Protein AF-A0A7Y2X9P9-F1 (afdb_monomer)

Radius of gyration: 22.02 Å; Cα contacts (8 Å, |Δi|>4): 684; chains: 1; bounding box: 54×80×60 Å

Sequence (401 aa):
MKLFKQSFVSVVLLFFLSIKAYGWIYPEHRDITLLAIQNLSPEYRSVLDELWAKARTGYEERLTTAVIDATQSVNPTQLDYASWPAISGDHSCSPENMLYNVLQTDWILQVANIAAQLKIDLYESKNRYEHINAIRDSDIKFQRVDPEYATRAGSNNVHFLLARPNADTNVREYLTACLSEGAELNSLGAYTWFHVSALLKASKFFNENLSDEERSALILSALADEAFALHFLQDSFAAGHTAGTWGDASQRKGTHDYYNEKGLEISTWDGRRMILTGDAFMRVNDAELAAIPIRTSIEQFLDAASGKFAFDYQYNNEILKASPDSFSVCANSFMLPREIDPELIDPIAKILVTTPVPGLATGLGELPRFRTELGLFIGAVSSVRGNTVSGGFGTNQSKPG

Solvent-accessible surface area (backbone atoms only — not comparable to full-atom values): 21556 Å² total; per-residue (Å²): 135,80,89,80,88,83,85,85,78,86,77,86,75,88,77,91,78,58,50,49,61,73,51,47,40,44,53,54,37,20,49,22,43,44,51,15,60,70,69,45,53,73,70,58,42,53,52,51,47,52,51,44,59,43,35,37,65,94,38,64,78,36,35,44,90,47,56,62,64,98,71,63,58,66,74,42,74,48,45,31,59,28,49,42,22,32,32,23,62,47,71,18,43,23,23,38,51,29,48,47,38,64,70,73,42,73,52,54,38,52,49,53,20,48,32,34,47,41,54,51,42,49,70,70,36,87,46,72,66,50,34,52,47,36,53,53,53,41,53,57,51,44,44,70,65,35,79,53,35,71,55,39,39,9,49,50,48,39,54,17,28,62,50,32,94,55,94,81,67,46,66,63,61,48,51,52,51,39,46,31,64,70,26,61,28,14,6,64,25,50,16,49,55,26,36,50,54,12,32,30,39,21,18,44,62,50,74,49,96,63,55,72,67,55,46,21,40,25,45,37,18,19,52,30,15,34,27,36,8,47,27,23,56,50,15,37,49,18,18,23,21,25,50,30,76,55,78,54,47,40,33,34,30,20,30,22,54,46,19,11,71,73,42,33,80,44,38,23,67,76,65,52,73,48,68,22,26,11,58,85,45,62,45,74,69,44,38,59,58,49,14,51,40,50,29,49,51,51,51,54,37,50,30,12,42,69,56,78,39,80,58,77,49,55,57,94,71,49,84,79,65,63,53,34,51,71,70,44,60,53,83,39,58,44,30,64,82,69,92,70,66,72,80,52,52,61,67,50,42,64,36,53,31,71,36,63,53,47,30,40,70,66,66,94,78,41,70,91,79,33,71,39,92,82,75,78,83,86,82,90,60,101,68,91,75,89,77,89,84,87,79,74,86,65,98,81,76,86,80,91,132

Foldseek 3Di:
DDDDDDDDDDDPDDDPWFDAFDFFAQVLQLLLLQVLLVPDDPVLVVLQLVLVCLQCVVQPQAAPNHQDDPQLAAQDRYDHLSNQLNCAQQVAFFLQRSLCCSRPPPLVSVLSNLSNVLVVQLVPDPDPVSNVVSLVVSVVSCCVSRVCRRLSRGLALQLAQAADADPPQALLNSLCLQQDFFRFRYLSNLLLVLLLLLLLLLLCLQPDPDDSVLNNLSSNQSSSSNSNSLNSLSSLQAQLRLQGDDDGSQFSHFSNQCCQQVWDWFAFSLGDIDTGHGRSSGDPVSSVLSSVLSSLSSVSSSCSNNVVDRDPSCVVPDDRDSHHDPDGNSVDGTNHDDDDDPVVSVSSSVSRSSGTHGAHHDDPRRDDIGGDDDDDDDDDDPDDDDDDDDDDDDPPDDDDD

Structure (mmCIF, N/CA/C/O backbone):
data_AF-A0A7Y2X9P9-F1
#
_entry.id   AF-A0A7Y2X9P9-F1
#
loop_
_atom_site.group_PDB
_atom_site.id
_atom_site.type_symbol
_atom_site.label_atom_id
_atom_site.label_alt_id
_atom_site.label_comp_id
_atom_site.label_asym_id
_atom_site.label_entity_id
_atom_site.label_seq_id
_atom_site.pdbx_PDB_ins_code
_atom_site.Cartn_x
_atom_site.Cartn_y
_atom_site.Cartn_z
_atom_site.occupancy
_atom_site.B_iso_or_equiv
_atom_site.auth_seq_id
_atom_site.auth_comp_id
_atom_site.auth_asym_id
_atom_site.auth_atom_id
_atom_site.pdbx_PDB_model_num
ATOM 1 N N . MET A 1 1 ? -4.129 62.043 -29.181 1.00 35.94 1 MET A N 1
ATOM 2 C CA . MET A 1 1 ? -4.353 60.652 -29.643 1.00 35.94 1 MET A CA 1
ATOM 3 C C . MET A 1 1 ? -3.771 59.726 -28.584 1.00 35.94 1 MET A C 1
ATOM 5 O O . MET A 1 1 ? -2.570 59.748 -28.398 1.00 35.94 1 MET A O 1
ATOM 9 N N . LYS A 1 2 ? -4.609 59.285 -27.634 1.00 33.50 2 LYS A N 1
ATOM 10 C CA . LYS A 1 2 ? -5.120 57.899 -27.495 1.00 33.50 2 LYS A CA 1
ATOM 11 C C . LYS A 1 2 ? -4.008 56.892 -27.132 1.00 33.50 2 LYS A C 1
ATOM 13 O O . LYS A 1 2 ? -3.195 56.590 -27.986 1.00 33.50 2 LYS A O 1
ATOM 18 N N . LEU A 1 3 ? -3.960 56.482 -25.850 1.00 33.44 3 LEU A N 1
ATOM 19 C CA . LEU A 1 3 ? -4.286 55.116 -25.350 1.00 33.44 3 LEU A CA 1
ATOM 20 C C . LEU A 1 3 ? -3.043 54.191 -25.444 1.00 33.44 3 LEU A C 1
ATOM 22 O O . LEU A 1 3 ? -2.464 54.104 -26.508 1.00 33.44 3 LEU A O 1
ATOM 26 N N . PHE A 1 4 ? -2.503 53.528 -24.415 1.00 31.97 4 PHE A N 1
ATOM 27 C CA . PHE A 1 4 ? -3.111 52.704 -23.367 1.00 31.97 4 PHE A CA 1
ATOM 28 C C . PHE A 1 4 ? -2.161 52.584 -22.151 1.00 31.97 4 PHE A C 1
ATOM 30 O O . PHE A 1 4 ? -0.950 52.452 -22.304 1.00 31.97 4 PHE A O 1
ATOM 37 N N . LYS A 1 5 ? -2.744 52.580 -20.946 1.00 39.66 5 LYS A N 1
ATOM 38 C CA . LYS A 1 5 ? -2.177 51.997 -19.717 1.00 39.66 5 LYS A CA 1
ATOM 39 C C . LYS A 1 5 ? -2.021 50.482 -19.908 1.00 39.66 5 LYS A C 1
ATOM 41 O O . LYS A 1 5 ? -2.913 49.906 -20.519 1.00 39.66 5 LYS A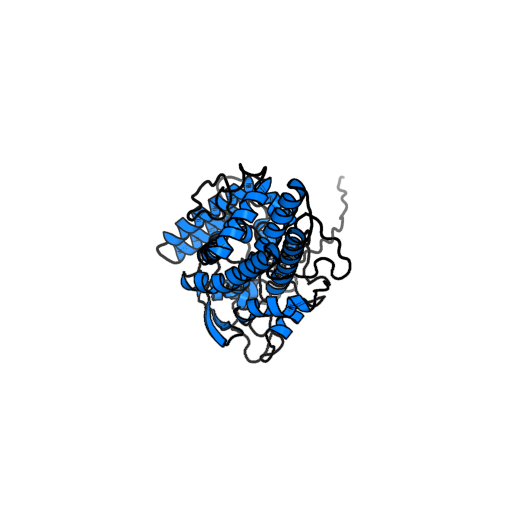 O 1
ATOM 46 N N . GLN A 1 6 ? -1.049 49.840 -19.257 1.00 34.25 6 GLN A N 1
ATOM 47 C CA . GLN A 1 6 ? -1.339 48.838 -18.216 1.00 34.25 6 GLN A CA 1
ATOM 48 C C . GLN A 1 6 ? -0.077 48.221 -17.602 1.00 34.25 6 GLN A C 1
ATOM 50 O O . GLN A 1 6 ? 0.919 47.948 -18.260 1.00 34.25 6 GLN A O 1
ATOM 55 N N . SER A 1 7 ? -0.192 48.059 -16.290 1.00 38.59 7 SER A N 1
ATOM 56 C CA . SER A 1 7 ? 0.715 47.484 -15.313 1.00 38.59 7 SER A CA 1
ATOM 57 C C . SER A 1 7 ? 1.240 46.104 -15.708 1.00 38.59 7 SER A C 1
ATOM 59 O O . SER A 1 7 ? 0.452 45.205 -15.987 1.00 38.59 7 SER A O 1
ATOM 61 N N . PHE A 1 8 ? 2.556 45.907 -15.632 1.00 32.28 8 PHE A N 1
ATOM 62 C CA . PHE A 1 8 ? 3.142 44.570 -15.583 1.00 32.28 8 PHE A CA 1
ATOM 63 C C . PHE A 1 8 ? 3.263 44.174 -14.108 1.00 32.28 8 PHE A C 1
ATOM 65 O O . PHE A 1 8 ? 4.140 44.648 -13.389 1.00 32.28 8 PHE A O 1
ATOM 72 N N . VAL A 1 9 ? 2.306 43.377 -13.637 1.00 33.94 9 VAL A N 1
ATOM 73 C CA . VAL A 1 9 ? 2.406 42.676 -12.357 1.00 33.94 9 VAL A CA 1
ATOM 74 C C . VAL A 1 9 ? 3.366 41.511 -12.577 1.00 33.94 9 VAL A C 1
ATOM 76 O O . VAL A 1 9 ? 3.054 40.580 -13.315 1.00 33.94 9 VAL A O 1
ATOM 79 N N . SER A 1 10 ? 4.542 41.574 -11.961 1.00 34.50 10 SER A N 1
ATOM 80 C CA . SER A 1 10 ? 5.446 40.432 -11.859 1.00 34.50 10 SER A CA 1
ATOM 81 C C . SER A 1 10 ? 4.830 39.400 -10.917 1.00 34.50 10 SER A C 1
ATOM 83 O O . SER A 1 10 ? 4.886 39.562 -9.701 1.00 34.50 10 SER A O 1
ATOM 85 N N . VAL A 1 11 ? 4.241 38.339 -11.468 1.00 33.28 11 VAL A N 1
ATOM 86 C CA . VAL A 1 11 ? 3.966 37.112 -10.714 1.00 33.28 11 VAL A CA 1
ATOM 87 C C . VAL A 1 11 ? 5.120 36.157 -10.985 1.00 33.28 11 VAL A C 1
ATOM 89 O O . VAL A 1 11 ? 5.186 35.509 -12.026 1.00 33.28 11 VAL A O 1
ATOM 92 N N . VAL A 1 12 ? 6.064 36.113 -10.049 1.00 34.69 12 VAL A N 1
ATOM 93 C CA . VAL A 1 12 ? 7.032 35.021 -9.941 1.00 34.69 12 VAL A CA 1
ATOM 94 C C . VAL A 1 12 ? 6.268 33.838 -9.357 1.00 34.69 12 VAL A C 1
ATOM 96 O O . VAL A 1 12 ? 5.954 33.833 -8.171 1.00 34.69 12 VAL A O 1
ATOM 99 N N . LEU A 1 13 ? 5.925 32.863 -10.195 1.00 32.09 13 LEU A N 1
ATOM 100 C CA . LEU A 1 13 ? 5.400 31.577 -9.749 1.00 32.09 13 LEU A CA 1
ATOM 101 C C . LEU A 1 13 ? 6.508 30.535 -9.904 1.00 32.09 13 LEU A C 1
ATOM 103 O O . LEU A 1 13 ? 6.828 30.087 -11.004 1.00 32.09 13 LEU A O 1
ATOM 107 N N . LEU A 1 14 ? 7.122 30.212 -8.766 1.00 35.12 14 LEU A N 1
ATOM 108 C CA . LEU A 1 14 ? 7.927 29.015 -8.563 1.00 35.12 14 LEU A CA 1
ATOM 109 C C . LEU A 1 14 ? 7.047 27.792 -8.846 1.00 35.12 14 LEU A C 1
ATOM 111 O O . LEU A 1 14 ? 6.140 27.503 -8.072 1.00 35.12 14 LEU A O 1
ATOM 115 N N . PHE A 1 15 ? 7.323 27.070 -9.929 1.00 33.91 15 PHE A N 1
ATOM 116 C CA . PHE A 1 15 ? 6.751 25.747 -10.163 1.00 33.91 15 PHE A CA 1
ATOM 117 C C . PHE A 1 15 ? 7.877 24.721 -10.220 1.00 33.91 15 PHE A C 1
ATOM 119 O O . PHE A 1 15 ? 8.476 24.470 -11.264 1.00 33.91 15 PHE A O 1
ATOM 126 N N . PHE A 1 16 ? 8.158 24.136 -9.060 1.00 28.88 16 PHE A N 1
ATOM 127 C CA . PHE A 1 16 ? 8.722 22.799 -8.979 1.00 28.88 16 PHE A CA 1
ATOM 128 C C . PHE A 1 16 ? 7.584 21.827 -9.304 1.00 28.88 16 PHE A C 1
ATOM 130 O O . PHE A 1 16 ? 6.646 21.706 -8.523 1.00 28.88 16 PHE A O 1
ATOM 137 N N . LEU A 1 17 ? 7.622 21.182 -10.470 1.00 33.28 17 LEU A N 1
ATOM 138 C CA . LEU A 1 17 ? 6.683 20.113 -10.810 1.00 33.28 17 LEU A CA 1
ATOM 139 C C . LEU A 1 17 ? 7.475 18.853 -11.155 1.00 33.28 17 LEU A C 1
ATOM 141 O O . LEU A 1 17 ? 8.151 18.779 -12.181 1.00 33.28 17 LEU A O 1
ATOM 145 N N . SER A 1 18 ? 7.400 17.885 -10.246 1.00 30.80 18 SER A N 1
ATOM 146 C CA . SER A 1 18 ? 7.795 16.496 -10.453 1.00 30.80 18 SER A CA 1
ATOM 147 C C . SER A 1 18 ? 6.715 15.776 -11.284 1.00 30.80 18 SER A C 1
ATOM 149 O O . SER A 1 18 ? 5.527 16.068 -11.169 1.00 30.80 18 SER A O 1
ATOM 151 N N . ILE A 1 19 ? 7.133 14.886 -12.188 1.00 45.94 19 ILE A N 1
ATOM 152 C CA . ILE A 1 19 ? 6.300 14.042 -13.068 1.00 45.94 19 ILE A CA 1
ATOM 153 C C . ILE A 1 19 ? 7.081 12.729 -13.244 1.00 45.94 19 ILE A C 1
ATOM 155 O O . ILE A 1 19 ? 8.305 12.786 -13.340 1.00 45.94 19 ILE A O 1
ATOM 159 N N . LYS A 1 20 ? 6.537 11.521 -13.382 1.00 45.75 20 LYS A N 1
ATOM 160 C CA . LYS A 1 20 ? 5.332 10.820 -12.907 1.00 45.75 20 LYS A CA 1
ATOM 161 C C . LYS A 1 20 ? 5.787 9.357 -12.901 1.00 45.75 20 LYS A C 1
ATOM 163 O O . LYS A 1 20 ? 6.431 8.936 -13.860 1.00 45.75 20 LYS A O 1
ATOM 168 N N . ALA A 1 21 ? 5.448 8.591 -11.890 1.00 34.41 21 ALA A N 1
ATOM 169 C CA . ALA A 1 21 ? 5.516 7.139 -11.927 1.00 34.41 21 ALA A CA 1
ATOM 170 C C . ALA A 1 21 ? 4.291 6.656 -11.183 1.00 34.41 21 ALA A C 1
ATOM 172 O O . ALA A 1 21 ? 3.960 7.211 -10.142 1.00 34.41 21 ALA A O 1
ATOM 173 N N . TYR A 1 22 ? 3.573 5.736 -11.801 1.00 41.59 22 TYR A N 1
ATOM 174 C CA . TYR A 1 22 ? 2.332 5.227 -11.248 1.00 41.59 22 TYR A CA 1
ATOM 175 C C . TYR A 1 22 ? 2.657 3.941 -10.519 1.00 41.59 22 TYR A C 1
ATOM 177 O O . TYR A 1 22 ? 3.392 3.130 -11.073 1.00 41.59 22 TYR A O 1
ATOM 185 N N . GLY A 1 23 ? 2.153 3.802 -9.293 1.00 49.22 23 GLY A N 1
ATOM 186 C CA . GLY A 1 23 ? 2.084 2.542 -8.555 1.00 49.22 23 GLY A CA 1
ATOM 187 C C . GLY A 1 23 ? 1.545 1.391 -9.373 1.00 49.22 23 GLY A C 1
ATOM 188 O O . GLY A 1 23 ? 1.219 1.509 -10.556 1.00 49.22 23 GLY A O 1
ATOM 189 N N . TRP A 1 24 ? 1.407 0.255 -8.711 1.00 68.50 24 TRP A N 1
ATOM 190 C CA . TRP A 1 24 ? 0.479 -0.749 -9.211 1.00 68.50 24 TRP A CA 1
ATOM 191 C C . TRP A 1 24 ? -0.847 -0.052 -9.533 1.00 68.50 24 TRP A C 1
ATOM 193 O O . TRP A 1 24 ? -1.285 0.848 -8.825 1.00 68.50 24 TRP A O 1
ATOM 203 N N . ILE A 1 25 ? -1.499 -0.395 -10.637 1.00 90.12 25 ILE A N 1
ATOM 204 C CA . ILE A 1 25 ? -2.794 0.243 -10.903 1.00 90.12 25 ILE A CA 1
ATOM 205 C C . ILE A 1 25 ? -3.804 -0.283 -9.878 1.00 90.12 25 ILE A C 1
ATOM 207 O O . ILE A 1 25 ? -3.682 -1.413 -9.402 1.00 90.12 25 ILE A O 1
ATOM 211 N N . TYR A 1 26 ? -4.847 0.498 -9.580 1.00 94.56 26 TYR A N 1
ATOM 212 C CA . TYR A 1 26 ? -5.910 0.131 -8.633 1.00 94.56 26 TYR A CA 1
ATOM 213 C C . TYR A 1 26 ? -6.271 -1.374 -8.606 1.00 94.56 26 TYR A C 1
ATOM 215 O O . TYR A 1 26 ? -6.277 -1.960 -7.519 1.00 94.56 26 TYR A O 1
ATOM 223 N N . PRO A 1 27 ? -6.596 -2.046 -9.740 1.00 94.94 27 PRO A N 1
ATOM 224 C CA . PRO A 1 27 ? -6.983 -3.456 -9.687 1.00 94.94 27 PRO A CA 1
ATOM 225 C C . PRO A 1 27 ? -5.861 -4.374 -9.182 1.00 94.94 27 PRO A C 1
ATOM 227 O O . PRO A 1 27 ? -6.160 -5.363 -8.521 1.00 94.94 27 PRO A O 1
ATOM 230 N N . GLU A 1 28 ? -4.595 -4.050 -9.437 1.00 96.12 28 GLU A N 1
ATOM 231 C CA . GLU A 1 28 ? -3.459 -4.849 -8.981 1.00 96.12 28 GLU A CA 1
ATOM 232 C C . GLU A 1 28 ? -3.232 -4.677 -7.461 1.00 96.12 28 GLU A C 1
ATOM 234 O O . GLU A 1 28 ? -3.112 -5.678 -6.754 1.00 96.12 28 GLU A O 1
ATOM 239 N N . HIS A 1 29 ? -3.286 -3.447 -6.921 1.00 97.69 29 HIS A N 1
ATOM 240 C CA . HIS A 1 29 ? -3.249 -3.197 -5.463 1.00 97.69 29 HIS A CA 1
ATOM 241 C C . HIS A 1 29 ? -4.352 -3.961 -4.718 1.00 97.69 29 HIS A C 1
ATOM 243 O O . HIS A 1 29 ? -4.131 -4.610 -3.683 1.00 97.69 29 HIS A O 1
ATOM 249 N N . ARG A 1 30 ? -5.569 -3.907 -5.271 1.00 97.00 30 ARG A N 1
ATOM 250 C CA . ARG A 1 30 ? -6.719 -4.613 -4.714 1.00 97.00 30 ARG A CA 1
ATOM 251 C C . ARG A 1 30 ? -6.517 -6.124 -4.756 1.00 97.00 30 ARG A C 1
ATOM 253 O O . ARG A 1 30 ? -6.776 -6.788 -3.755 1.00 97.00 30 ARG A O 1
ATOM 260 N N . ASP A 1 31 ? -6.040 -6.665 -5.875 1.00 96.88 31 ASP A N 1
ATOM 261 C CA . ASP A 1 31 ? -5.813 -8.102 -6.042 1.00 96.88 31 ASP A CA 1
ATOM 262 C C . ASP A 1 31 ? -4.732 -8.636 -5.088 1.00 96.88 31 ASP A C 1
ATOM 264 O O . ASP A 1 31 ? -4.932 -9.699 -4.498 1.00 96.88 31 ASP A O 1
ATOM 268 N N . ILE A 1 32 ? -3.638 -7.893 -4.854 1.00 98.19 32 ILE A N 1
ATOM 269 C CA . ILE A 1 32 ? -2.635 -8.274 -3.842 1.00 98.19 32 ILE A CA 1
ATOM 270 C C . ILE A 1 32 ? -3.275 -8.342 -2.453 1.00 98.19 32 ILE A C 1
ATOM 272 O O . ILE A 1 32 ? -3.092 -9.322 -1.728 1.00 98.19 32 ILE A O 1
ATOM 276 N N . THR A 1 33 ? -4.025 -7.305 -2.069 1.00 98.56 33 THR A N 1
ATOM 277 C CA . THR A 1 33 ? -4.665 -7.242 -0.745 1.00 98.56 33 THR A CA 1
ATOM 278 C C . THR A 1 33 ? -5.686 -8.364 -0.574 1.00 98.56 33 THR A C 1
ATOM 280 O O . THR A 1 33 ? -5.711 -9.041 0.455 1.00 98.56 33 THR A O 1
ATOM 283 N N . LEU A 1 34 ? -6.503 -8.599 -1.603 1.00 98.12 34 LEU A N 1
ATOM 284 C CA . LEU A 1 34 ? -7.476 -9.683 -1.654 1.00 98.12 34 LEU A CA 1
ATOM 285 C C . LEU A 1 34 ? -6.791 -11.035 -1.436 1.00 98.12 34 LEU A C 1
ATOM 287 O O . LEU A 1 34 ? -7.223 -11.806 -0.578 1.00 98.12 34 LEU A O 1
ATOM 291 N N . LEU A 1 35 ? -5.708 -11.300 -2.169 1.00 98.38 35 LEU A N 1
ATOM 292 C CA . LEU A 1 35 ? -4.951 -12.544 -2.078 1.00 98.38 35 LEU A CA 1
ATOM 293 C C . LEU A 1 35 ? -4.293 -12.718 -0.702 1.00 98.38 35 LEU A C 1
ATOM 295 O O . LEU A 1 35 ? -4.332 -13.809 -0.133 1.00 98.38 35 LEU A O 1
ATOM 299 N N . ALA A 1 36 ? -3.733 -11.649 -0.133 1.00 98.69 36 ALA A N 1
ATOM 300 C CA . ALA A 1 36 ? -3.161 -11.671 1.210 1.00 98.69 36 ALA A CA 1
ATOM 301 C C . ALA A 1 36 ? -4.212 -12.054 2.265 1.00 98.69 36 ALA A C 1
ATOM 303 O O . ALA A 1 36 ? -3.963 -12.938 3.084 1.00 98.69 36 ALA A O 1
ATOM 304 N N . ILE A 1 37 ? -5.408 -11.458 2.196 1.00 98.69 37 ILE A N 1
ATOM 305 C CA . ILE A 1 37 ? -6.520 -11.742 3.117 1.00 98.69 37 ILE A CA 1
ATOM 306 C C . ILE A 1 37 ? -7.093 -13.151 2.903 1.00 98.69 37 ILE A C 1
ATOM 308 O O . ILE A 1 37 ? -7.465 -13.818 3.870 1.00 98.69 37 ILE A O 1
ATOM 312 N N . GLN A 1 38 ? -7.173 -13.629 1.658 1.00 98.12 38 GLN A N 1
ATOM 313 C CA . GLN A 1 38 ? -7.595 -15.002 1.348 1.00 98.12 38 GLN A CA 1
ATOM 314 C C . GLN A 1 38 ? -6.631 -16.051 1.914 1.00 98.12 38 GLN A C 1
ATOM 316 O O . GLN A 1 38 ? -7.067 -17.138 2.284 1.00 98.12 38 GLN A O 1
ATOM 321 N N . ASN A 1 39 ? -5.345 -15.711 2.009 1.00 98.31 39 ASN A N 1
ATOM 322 C CA . ASN A 1 39 ? -4.289 -16.591 2.503 1.00 98.31 39 ASN A CA 1
ATOM 323 C C . ASN A 1 39 ? -4.025 -16.471 4.015 1.00 98.31 39 ASN A C 1
ATOM 325 O O . ASN A 1 39 ? -3.062 -17.077 4.499 1.00 98.31 39 ASN A O 1
ATOM 329 N N . LEU A 1 40 ? -4.833 -15.699 4.753 1.00 98.69 40 LEU A N 1
ATOM 330 C CA . LEU A 1 40 ? -4.813 -15.691 6.218 1.00 98.69 40 LEU A CA 1
ATOM 331 C C . LEU A 1 40 ? -5.273 -17.045 6.768 1.00 98.69 40 LEU A C 1
ATOM 333 O O . LEU A 1 40 ? -6.133 -17.714 6.189 1.00 98.69 40 LEU A O 1
ATOM 337 N N . SER A 1 41 ? -4.740 -17.432 7.928 1.00 98.56 41 SER A N 1
ATOM 338 C CA . SER A 1 41 ? -5.266 -18.593 8.651 1.00 98.56 41 SER A CA 1
ATOM 339 C C . SER A 1 41 ? -6.712 -18.338 9.115 1.00 98.56 41 SER A C 1
ATOM 341 O O . SER A 1 41 ? -7.108 -17.178 9.277 1.00 98.56 41 SER A O 1
ATOM 343 N N . PRO A 1 42 ? -7.516 -19.387 9.377 1.00 98.44 42 PRO A N 1
ATOM 344 C CA . PRO A 1 42 ? -8.875 -19.221 9.894 1.00 98.44 42 PRO A CA 1
ATOM 345 C C . PRO A 1 42 ? -8.945 -18.378 11.175 1.00 98.44 42 PRO A C 1
ATOM 347 O O . PRO A 1 42 ? -9.883 -17.604 11.352 1.00 98.44 42 PRO A O 1
ATOM 350 N N . GLU A 1 43 ? -7.938 -18.489 12.047 1.00 98.12 43 GLU A N 1
ATOM 351 C CA . GLU A 1 43 ? -7.846 -17.721 13.289 1.00 98.12 43 GLU A CA 1
ATOM 352 C C . GLU A 1 43 ? -7.692 -16.225 13.004 1.00 98.12 43 GLU A C 1
ATOM 354 O O . GLU A 1 43 ? -8.480 -15.421 13.501 1.00 98.12 43 GLU A O 1
ATOM 359 N N . TYR A 1 44 ? -6.724 -15.842 12.166 1.00 98.69 44 TYR A N 1
ATOM 360 C CA . TYR A 1 44 ? -6.543 -14.443 11.772 1.00 98.69 44 TYR A CA 1
ATOM 361 C C . TYR A 1 44 ? -7.745 -13.909 11.003 1.00 98.69 44 TYR A C 1
ATOM 363 O O . TYR A 1 44 ? -8.177 -12.777 11.228 1.00 98.69 44 TYR A O 1
ATOM 371 N N . ARG A 1 45 ? -8.330 -14.735 10.131 1.00 98.31 45 ARG A N 1
ATOM 372 C CA . ARG A 1 45 ? -9.496 -14.337 9.355 1.00 98.31 45 ARG A CA 1
ATOM 373 C C . ARG A 1 45 ? -10.687 -14.001 10.252 1.00 98.31 45 ARG A C 1
ATOM 375 O O . ARG A 1 45 ? -11.325 -12.976 10.035 1.00 98.31 45 ARG A O 1
ATOM 382 N N . SER A 1 46 ? -10.927 -14.804 11.288 1.00 98.44 46 SER A N 1
ATOM 383 C CA . SER A 1 46 ? -11.986 -14.544 12.266 1.00 98.44 46 SER A CA 1
ATOM 384 C C . SER A 1 46 ? -11.782 -13.223 13.011 1.00 98.44 46 SER A C 1
ATOM 386 O O . SER A 1 46 ? -12.755 -12.505 13.228 1.00 98.44 46 SER A O 1
ATOM 388 N N . VAL A 1 47 ? -10.542 -12.894 13.399 1.00 98.62 47 VAL A N 1
ATOM 389 C CA . VAL A 1 47 ? -10.241 -11.612 14.060 1.00 98.62 47 VAL A CA 1
ATOM 390 C C . VAL A 1 47 ? -10.518 -10.454 13.101 1.00 98.62 47 VAL A C 1
ATOM 392 O O . VAL A 1 47 ? -11.212 -9.511 13.466 1.00 98.62 47 VAL A O 1
ATOM 395 N N . LEU A 1 48 ? -10.041 -10.537 11.857 1.00 98.81 48 LEU A N 1
ATOM 396 C CA . LEU A 1 48 ? -10.254 -9.482 10.864 1.00 98.81 48 LEU A CA 1
ATOM 397 C C . LEU A 1 48 ? -11.743 -9.264 10.548 1.00 98.81 48 LEU A C 1
ATOM 399 O O . LEU A 1 48 ? -12.184 -8.117 10.478 1.00 98.81 48 LEU A O 1
ATOM 403 N N . ASP A 1 49 ? -12.522 -10.340 10.401 1.00 98.62 49 ASP A N 1
ATOM 404 C CA . ASP A 1 49 ? -13.967 -10.255 10.164 1.00 98.62 49 ASP A CA 1
ATOM 405 C C . ASP A 1 49 ? -14.693 -9.577 11.350 1.00 98.62 49 ASP A C 1
ATOM 407 O O . ASP A 1 49 ? -15.593 -8.762 11.133 1.00 98.62 49 ASP A O 1
ATOM 411 N N . GLU A 1 50 ? -14.281 -9.840 12.599 1.00 98.31 50 GLU A N 1
ATOM 412 C CA . GLU A 1 50 ? -14.835 -9.166 13.783 1.00 98.31 50 GLU A CA 1
ATOM 413 C C . GLU A 1 50 ? -14.498 -7.666 13.802 1.00 98.31 50 GLU A C 1
ATOM 415 O O . GLU A 1 50 ? -15.379 -6.828 14.022 1.00 98.31 50 GLU A O 1
ATOM 420 N N . LEU A 1 51 ? -13.233 -7.315 13.561 1.00 98.56 51 LEU A N 1
ATOM 421 C CA . LEU A 1 51 ? -12.778 -5.922 13.541 1.00 98.56 51 LEU A CA 1
ATOM 422 C C . LEU A 1 51 ? -13.494 -5.125 12.444 1.00 98.56 51 LEU A C 1
ATOM 424 O O . LEU A 1 51 ? -13.958 -4.013 12.697 1.00 98.56 51 LEU A O 1
ATOM 428 N N . TRP A 1 52 ? -13.666 -5.717 11.260 1.00 98.62 52 TRP A N 1
ATOM 429 C CA . TRP A 1 52 ? -14.412 -5.113 10.157 1.00 98.62 52 TRP A CA 1
ATOM 430 C C . TRP A 1 52 ? -15.894 -4.925 10.472 1.00 98.62 52 TRP A C 1
ATOM 432 O O . TRP A 1 52 ? -16.457 -3.869 10.178 1.00 98.62 52 TRP A O 1
ATOM 442 N N . ALA A 1 53 ? -16.530 -5.913 11.110 1.00 98.12 53 ALA A N 1
ATOM 443 C CA . ALA A 1 53 ? -17.923 -5.812 11.533 1.00 98.12 53 ALA A CA 1
ATOM 444 C C . ALA A 1 53 ? -18.145 -4.667 12.535 1.00 98.12 53 ALA A C 1
ATOM 446 O O . ALA A 1 53 ? -19.185 -4.014 12.487 1.00 98.12 53 ALA A O 1
ATOM 447 N N . LYS A 1 54 ? -17.166 -4.381 13.403 1.00 97.19 54 LYS A N 1
ATOM 448 C CA . LYS A 1 54 ? -17.203 -3.203 14.282 1.00 97.19 54 LYS A CA 1
ATOM 449 C C . LYS A 1 54 ? -16.989 -1.916 13.487 1.00 97.19 54 LYS A C 1
ATOM 451 O O . LYS A 1 54 ? -17.829 -1.024 13.567 1.00 97.19 54 LYS A O 1
ATOM 456 N N . ALA A 1 55 ? -15.926 -1.859 12.682 1.00 97.44 55 ALA A N 1
ATOM 457 C CA . ALA A 1 55 ? -15.532 -0.682 11.903 1.00 97.44 55 ALA A CA 1
ATOM 458 C C . ALA A 1 55 ? -16.644 -0.164 10.975 1.00 97.44 55 ALA A C 1
ATOM 460 O O . ALA A 1 55 ? -16.810 1.040 10.806 1.00 97.44 55 ALA A O 1
ATOM 461 N N . ARG A 1 56 ? -17.426 -1.070 10.377 1.00 96.81 56 ARG A N 1
ATOM 462 C CA . ARG A 1 56 ? -18.492 -0.713 9.428 1.00 96.81 56 ARG A CA 1
ATOM 463 C C . ARG A 1 56 ? -19.752 -0.118 10.059 1.00 96.81 56 ARG A C 1
ATOM 465 O O . ARG A 1 56 ? -20.646 0.256 9.304 1.00 96.81 56 ARG A O 1
ATOM 472 N N . THR A 1 57 ? -19.868 -0.105 11.387 1.00 95.25 57 THR A N 1
ATOM 473 C CA . THR A 1 57 ? -21.098 0.314 12.074 1.00 95.25 57 THR A CA 1
ATOM 474 C C . THR A 1 57 ? -21.445 1.755 11.701 1.00 95.25 57 THR A C 1
ATOM 476 O O . THR A 1 57 ? -20.651 2.660 11.947 1.00 95.25 57 THR A O 1
ATOM 479 N N . GLY A 1 58 ? -22.621 1.972 11.108 1.00 95.69 58 GLY A N 1
ATOM 480 C CA . GLY A 1 58 ? -23.060 3.282 10.606 1.00 95.69 58 GLY A CA 1
ATOM 481 C C . GLY A 1 58 ? -22.571 3.635 9.194 1.00 95.69 58 GLY A C 1
ATOM 482 O O . GLY A 1 58 ? -22.896 4.707 8.685 1.00 95.69 58 GLY A O 1
ATOM 483 N N . TYR A 1 59 ? -21.820 2.742 8.546 1.00 97.38 59 TYR A N 1
ATOM 484 C CA . TYR A 1 59 ? -21.310 2.875 7.178 1.00 97.38 59 TYR A CA 1
ATOM 485 C C . TYR A 1 59 ? -21.711 1.685 6.296 1.00 97.38 59 TYR A C 1
ATOM 487 O O . TYR A 1 59 ? -21.068 1.391 5.285 1.00 97.38 59 TYR A O 1
ATOM 495 N N . GLU A 1 60 ? -22.785 0.980 6.652 1.00 97.06 60 GLU A N 1
ATOM 496 C CA . GLU A 1 60 ? -23.210 -0.242 5.977 1.00 97.06 60 GLU A CA 1
ATOM 497 C C . GLU A 1 60 ? -23.645 0.001 4.535 1.00 97.06 60 GLU A C 1
ATOM 499 O O . GLU A 1 60 ? -23.532 -0.911 3.729 1.00 97.06 60 GLU A O 1
ATOM 504 N N . GLU A 1 61 ? -24.087 1.207 4.178 1.00 96.75 61 GLU A N 1
ATOM 505 C CA . GLU A 1 61 ? -24.398 1.570 2.788 1.00 96.75 61 GLU A CA 1
ATOM 506 C C . GLU A 1 61 ? -23.140 1.781 1.933 1.00 96.75 61 GLU A C 1
ATOM 508 O O . GLU A 1 61 ? -23.214 1.734 0.709 1.00 96.75 61 GLU A O 1
ATOM 513 N N . ARG A 1 62 ? -21.978 1.987 2.566 1.00 97.19 62 ARG A N 1
ATOM 514 C CA . ARG A 1 62 ? -20.705 2.325 1.908 1.00 97.19 62 ARG A CA 1
ATOM 515 C C . ARG A 1 62 ? -19.715 1.169 1.878 1.00 97.19 62 ARG A C 1
ATOM 517 O O . ARG A 1 62 ? -18.912 1.084 0.954 1.00 97.19 62 ARG A O 1
ATOM 524 N N . LEU A 1 63 ? -19.764 0.286 2.872 1.00 98.19 63 LEU A N 1
ATOM 525 C CA . LEU A 1 63 ? -18.799 -0.798 3.054 1.00 98.19 63 LEU A CA 1
ATOM 526 C C . LEU A 1 63 ? -19.458 -2.168 2.872 1.00 98.19 63 LEU A C 1
ATOM 528 O O . LEU A 1 63 ? -20.576 -2.382 3.331 1.00 98.19 63 LEU A O 1
ATOM 532 N N . THR A 1 64 ? -18.779 -3.142 2.266 1.00 97.94 64 THR A N 1
ATOM 533 C CA . THR A 1 64 ? -19.326 -4.499 2.031 1.00 97.94 64 THR A CA 1
ATOM 534 C C . THR A 1 64 ? -19.409 -5.319 3.310 1.00 97.94 64 THR A C 1
ATOM 536 O O . THR A 1 64 ? -18.485 -5.266 4.113 1.00 97.94 64 THR A O 1
ATOM 539 N N . THR A 1 65 ? -20.470 -6.106 3.525 1.00 97.12 65 THR A N 1
ATOM 540 C CA . THR A 1 65 ? -20.629 -6.917 4.756 1.00 97.12 65 THR A CA 1
ATOM 541 C C . THR A 1 65 ? -19.423 -7.813 5.043 1.00 97.12 65 THR A C 1
ATOM 543 O O . THR A 1 65 ? -18.960 -7.864 6.179 1.00 97.12 65 THR A O 1
ATOM 546 N N . ALA A 1 66 ? -18.901 -8.491 4.021 1.00 97.06 66 ALA A N 1
ATOM 547 C CA . ALA A 1 66 ? -17.649 -9.231 4.120 1.00 97.06 66 ALA A CA 1
ATOM 548 C C . ALA A 1 66 ? -16.447 -8.282 3.999 1.00 97.06 66 ALA A C 1
ATOM 550 O O . ALA A 1 66 ? -16.518 -7.297 3.266 1.00 97.06 66 ALA A O 1
ATOM 551 N N . VAL A 1 67 ? -15.333 -8.617 4.659 1.00 97.56 67 VAL A N 1
ATOM 552 C CA . VAL A 1 67 ? -14.059 -7.871 4.565 1.00 97.56 67 VAL A CA 1
ATOM 553 C C . VAL A 1 67 ? -13.573 -7.752 3.123 1.00 97.56 67 VAL A C 1
ATOM 555 O O . VAL A 1 67 ? -12.992 -6.740 2.744 1.00 97.56 67 VAL A O 1
ATOM 558 N N . ILE A 1 68 ? -13.806 -8.798 2.329 1.00 96.81 68 ILE A N 1
ATOM 559 C CA . ILE A 1 68 ? -13.423 -8.877 0.922 1.00 96.81 68 ILE A CA 1
ATOM 560 C C . ILE A 1 68 ? -14.611 -9.304 0.063 1.00 96.81 68 ILE A C 1
ATOM 562 O O . ILE A 1 68 ? -15.363 -10.209 0.431 1.00 96.81 68 ILE A O 1
ATOM 566 N N . ASP A 1 69 ? -14.724 -8.694 -1.108 1.00 93.50 69 ASP A N 1
ATOM 567 C CA . ASP A 1 69 ? -15.538 -9.153 -2.228 1.00 93.50 69 ASP A CA 1
ATOM 568 C C . ASP A 1 69 ? -14.598 -9.816 -3.245 1.00 93.50 69 ASP A C 1
ATOM 570 O O . ASP A 1 69 ? -13.675 -9.197 -3.766 1.00 93.50 69 ASP A O 1
ATOM 574 N N . ALA A 1 70 ? -14.799 -11.096 -3.553 1.00 85.62 70 ALA A N 1
ATOM 575 C CA . ALA A 1 70 ? -13.910 -11.807 -4.472 1.00 85.62 70 ALA A CA 1
ATOM 576 C C . ALA A 1 70 ? -13.913 -11.228 -5.899 1.00 85.62 70 ALA A C 1
AT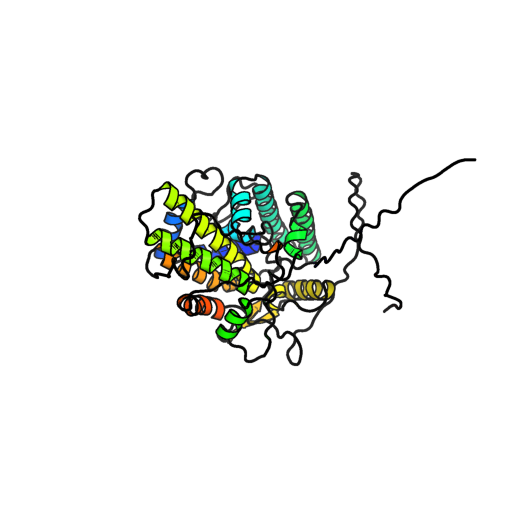OM 578 O O . ALA A 1 70 ? -12.980 -11.479 -6.659 1.00 85.62 70 ALA A O 1
ATOM 579 N N . THR A 1 71 ? -14.952 -10.481 -6.276 1.00 77.62 71 THR A N 1
ATOM 580 C CA . THR A 1 71 ? -15.168 -10.068 -7.663 1.00 77.62 71 THR A CA 1
ATOM 581 C C . THR A 1 71 ? -15.064 -8.570 -7.891 1.00 77.62 71 THR A C 1
ATOM 583 O O . THR A 1 71 ? -14.470 -8.214 -8.902 1.00 77.62 71 THR A O 1
ATOM 586 N N . GLN A 1 72 ? -15.603 -7.725 -6.997 1.00 84.50 72 GLN A N 1
ATOM 587 C CA . GLN A 1 72 ? -15.882 -6.299 -7.251 1.00 84.50 72 GLN A CA 1
ATOM 588 C C . GLN A 1 72 ? -16.222 -6.038 -8.723 1.00 84.50 72 GLN A C 1
ATOM 590 O O . GLN A 1 72 ? -15.380 -5.665 -9.543 1.00 84.50 72 GLN A O 1
ATOM 595 N N . SER A 1 73 ? -17.483 -6.269 -9.072 1.00 87.44 73 SER A N 1
ATOM 596 C CA . SER A 1 73 ? -17.967 -6.013 -10.423 1.00 87.44 73 SER A CA 1
ATOM 597 C C . SER A 1 73 ? -17.964 -4.519 -10.766 1.00 87.44 73 SER A C 1
ATOM 599 O O . SER A 1 73 ? -17.873 -3.649 -9.900 1.00 87.44 73 SER A O 1
ATOM 601 N N . VAL A 1 74 ? -18.148 -4.218 -12.053 1.00 94.00 74 VAL A N 1
ATOM 602 C CA . VAL A 1 74 ? -18.472 -2.861 -12.511 1.00 94.00 74 VAL A CA 1
ATOM 603 C C . VAL A 1 74 ? -19.699 -2.305 -11.773 1.00 94.00 74 VAL A C 1
ATOM 605 O O . VAL A 1 74 ? -20.616 -3.044 -11.414 1.00 94.00 74 VAL A O 1
ATOM 608 N N . ASN A 1 75 ? -19.721 -0.986 -11.591 1.00 95.50 75 ASN A N 1
ATOM 609 C CA . ASN A 1 75 ? -20.710 -0.215 -10.831 1.00 95.50 75 ASN A CA 1
ATOM 610 C C . ASN A 1 75 ? -20.867 -0.657 -9.359 1.00 95.50 75 ASN A C 1
ATOM 612 O O . ASN A 1 75 ? -21.987 -0.957 -8.935 1.00 95.50 75 ASN A O 1
ATOM 616 N N . PRO A 1 76 ? -19.781 -0.692 -8.564 1.00 96.25 76 PRO A N 1
ATOM 617 C CA . PRO A 1 76 ? -19.885 -1.012 -7.149 1.00 96.25 76 PRO A CA 1
ATOM 618 C C . PRO A 1 76 ? -20.682 0.069 -6.409 1.00 96.25 76 PRO A C 1
ATOM 620 O O . PRO A 1 76 ? -20.495 1.266 -6.629 1.00 96.25 76 PRO A O 1
ATOM 623 N N . THR A 1 77 ? -21.560 -0.357 -5.505 1.00 95.88 77 THR A N 1
ATOM 624 C CA . THR A 1 77 ? -22.272 0.531 -4.569 1.00 95.88 77 THR A CA 1
ATOM 625 C C . THR A 1 77 ? -21.609 0.576 -3.196 1.00 95.88 77 THR A C 1
ATOM 627 O O . THR A 1 77 ? -21.914 1.451 -2.396 1.00 95.88 77 THR A O 1
ATOM 630 N N . GLN A 1 78 ? -20.711 -0.371 -2.924 1.00 97.06 78 GLN A N 1
ATOM 631 C CA . GLN A 1 78 ? -19.967 -0.520 -1.680 1.00 97.06 78 GLN A CA 1
ATOM 632 C C . GLN A 1 78 ? -18.513 -0.867 -1.995 1.00 97.06 78 GLN A C 1
ATOM 634 O O . GLN A 1 78 ? -18.224 -1.436 -3.048 1.00 97.06 78 GLN A O 1
ATOM 639 N N . LEU A 1 79 ? -17.619 -0.562 -1.058 1.00 98.12 79 LEU A N 1
ATOM 640 C CA . LEU A 1 79 ? -16.209 -0.930 -1.121 1.00 98.12 79 LEU A CA 1
ATOM 641 C C . LEU A 1 79 ? -15.869 -1.942 -0.030 1.00 98.12 79 LEU A C 1
ATOM 643 O O . LEU A 1 79 ? -16.342 -1.843 1.104 1.00 98.12 79 LEU A O 1
ATOM 647 N N . ASP A 1 80 ? -15.032 -2.906 -0.380 1.00 98.25 80 ASP A N 1
ATOM 648 C CA . ASP A 1 80 ? -14.439 -3.842 0.565 1.00 98.25 80 ASP A CA 1
ATOM 649 C C . ASP A 1 80 ? -13.100 -3.316 1.097 1.00 98.25 80 ASP A C 1
ATOM 651 O O . ASP A 1 80 ? -12.579 -2.307 0.619 1.00 98.25 80 ASP A O 1
ATOM 655 N N . TYR A 1 81 ? -12.524 -3.981 2.097 1.00 98.69 81 TYR A N 1
ATOM 656 C CA . TYR A 1 81 ? -11.252 -3.545 2.674 1.00 98.69 81 TYR A CA 1
ATOM 657 C C . TYR A 1 81 ? -10.094 -3.653 1.668 1.00 98.69 81 TYR A C 1
ATOM 659 O O . TYR A 1 81 ? -9.201 -2.810 1.658 1.00 98.69 81 TYR A O 1
ATOM 667 N N . ALA A 1 82 ? -10.135 -4.634 0.757 1.00 98.12 82 ALA A N 1
ATOM 668 C CA . ALA A 1 82 ? -9.125 -4.782 -0.294 1.00 98.12 82 ALA A CA 1
ATOM 669 C C . ALA A 1 82 ? -9.069 -3.580 -1.253 1.00 98.12 82 ALA A C 1
ATOM 671 O O . ALA A 1 82 ? -8.031 -3.319 -1.855 1.00 98.12 82 ALA A O 1
ATOM 672 N N . SER A 1 83 ? -10.159 -2.822 -1.373 1.00 98.31 83 SER A N 1
ATOM 673 C CA . SER A 1 83 ? -10.199 -1.586 -2.155 1.00 98.31 83 SER A CA 1
ATOM 674 C C . SER A 1 83 ? -9.425 -0.435 -1.521 1.00 98.31 83 SER A C 1
ATOM 676 O O . SER A 1 83 ? -9.074 0.510 -2.219 1.00 98.31 83 SER A O 1
ATOM 678 N N . TRP A 1 84 ? -9.180 -0.464 -0.209 1.00 98.62 84 TRP A N 1
ATOM 679 C CA . TRP A 1 84 ? -8.619 0.687 0.498 1.00 98.62 84 TRP A CA 1
ATOM 680 C C . TRP A 1 84 ? -7.148 0.928 0.131 1.00 98.62 84 TRP A C 1
ATOM 682 O O . TRP A 1 84 ? -6.840 2.059 -0.246 1.00 98.62 84 TRP A O 1
ATOM 692 N N . PRO A 1 85 ? -6.252 -0.085 0.098 1.00 98.50 85 PRO A N 1
ATOM 693 C CA . PRO A 1 85 ? -4.891 0.104 -0.416 1.00 98.50 85 PRO A CA 1
ATOM 694 C C . PRO A 1 85 ? -4.835 0.572 -1.874 1.00 98.50 85 PRO A C 1
ATOM 696 O O . PRO A 1 85 ? -3.915 1.284 -2.249 1.00 98.50 85 PRO A O 1
ATOM 699 N N . ALA A 1 86 ? -5.835 0.233 -2.689 1.00 96.62 86 ALA A N 1
ATOM 700 C CA . ALA A 1 86 ? -5.922 0.694 -4.075 1.00 96.62 86 ALA A CA 1
ATOM 701 C C . ALA A 1 86 ? -6.350 2.171 -4.217 1.00 96.62 86 ALA A C 1
ATOM 703 O O . ALA A 1 86 ? -6.249 2.750 -5.296 1.00 96.62 86 ALA A O 1
ATOM 704 N N . ILE A 1 87 ? -6.867 2.779 -3.145 1.00 97.25 87 ILE A N 1
ATOM 705 C CA . ILE A 1 87 ? -7.261 4.197 -3.079 1.00 97.25 87 ILE A CA 1
ATOM 706 C C . ILE A 1 87 ? -6.160 5.040 -2.425 1.00 97.25 87 ILE A C 1
ATOM 708 O O . ILE A 1 87 ? -5.977 6.218 -2.753 1.00 97.25 87 ILE A O 1
ATOM 712 N N . SER A 1 88 ? -5.464 4.456 -1.457 1.00 96.75 88 SER A N 1
ATOM 713 C CA . SER A 1 88 ? -4.310 5.036 -0.776 1.00 96.75 88 SER A CA 1
ATOM 714 C C . SER A 1 88 ? -3.236 5.482 -1.770 1.00 96.75 88 SER A C 1
ATOM 716 O O . SER A 1 88 ? -3.044 4.825 -2.781 1.00 96.75 88 SER A O 1
ATOM 718 N N . GLY A 1 89 ? -2.572 6.612 -1.509 1.00 90.81 89 GLY A N 1
ATOM 719 C CA . GLY A 1 89 ? -1.477 7.150 -2.336 1.00 90.81 89 GLY A CA 1
ATOM 720 C C . GLY A 1 89 ? -1.909 7.739 -3.687 1.00 90.81 89 GLY A C 1
ATOM 721 O O . GLY A 1 89 ? -1.658 8.913 -3.960 1.00 90.81 89 GLY A O 1
ATOM 722 N N . ASP A 1 90 ? -2.625 6.967 -4.503 1.00 91.00 90 ASP A N 1
ATOM 723 C CA . ASP A 1 90 ? -3.018 7.352 -5.864 1.00 91.00 90 ASP A CA 1
ATOM 724 C C . ASP A 1 90 ? -4.253 8.264 -5.897 1.00 91.00 90 ASP A C 1
ATOM 726 O O . ASP A 1 90 ? -4.318 9.249 -6.640 1.00 91.00 90 ASP A O 1
ATOM 730 N N . HIS A 1 91 ? -5.242 7.963 -5.054 1.00 94.88 91 HIS A N 1
ATOM 731 C CA . HIS A 1 91 ? -6.525 8.671 -4.975 1.00 94.88 91 HIS A CA 1
ATOM 732 C C . HIS A 1 91 ? -6.730 9.371 -3.625 1.00 94.88 91 HIS A C 1
ATOM 734 O O . HIS A 1 91 ? -7.826 9.837 -3.300 1.00 94.88 91 HIS A O 1
ATOM 740 N N . SER A 1 92 ? -5.675 9.450 -2.815 1.00 95.69 92 SER A N 1
ATOM 741 C CA . SER A 1 92 ? -5.698 10.102 -1.510 1.00 95.69 92 SER A CA 1
ATOM 742 C C . SER A 1 92 ? -4.290 10.389 -0.999 1.00 95.69 92 SER A C 1
ATOM 744 O O . SER A 1 92 ? -3.342 9.684 -1.324 1.00 95.69 92 SER A O 1
ATOM 746 N N . CYS A 1 93 ? -4.154 11.429 -0.179 1.00 95.75 93 CYS A N 1
ATOM 747 C CA . CYS A 1 93 ? -2.848 11.889 0.300 1.00 95.75 93 CYS A CA 1
ATOM 748 C C . CYS A 1 93 ? -2.513 11.481 1.739 1.00 95.75 93 CYS A C 1
ATOM 750 O O . CYS A 1 93 ? -1.381 11.677 2.162 1.00 95.75 93 CYS A O 1
ATOM 752 N N . SER A 1 94 ? -3.468 10.951 2.497 1.00 97.88 94 SER A N 1
ATOM 753 C CA . SER A 1 94 ? -3.294 10.487 3.880 1.00 97.88 94 SER A CA 1
ATOM 754 C C . SER A 1 94 ? -4.370 9.449 4.219 1.00 97.88 94 SER A C 1
ATOM 756 O O . SER A 1 94 ? -5.398 9.424 3.529 1.00 97.88 94 SER A O 1
ATOM 758 N N . PRO A 1 95 ? -4.209 8.651 5.292 1.00 98.69 95 PRO A N 1
ATOM 759 C CA . PRO A 1 95 ? -5.274 7.780 5.794 1.00 98.69 95 PRO A CA 1
ATOM 760 C C . PRO A 1 95 ? -6.580 8.530 6.072 1.00 98.69 95 PRO A C 1
ATOM 762 O O . PRO A 1 95 ? -7.658 8.056 5.720 1.00 98.69 95 PRO A O 1
ATOM 765 N N . GLU A 1 96 ? -6.495 9.736 6.643 1.00 98.50 96 GLU A N 1
ATOM 766 C CA . GLU A 1 96 ? -7.661 10.588 6.908 1.00 98.50 96 GLU A CA 1
ATOM 767 C C . GLU A 1 96 ? -8.395 10.965 5.616 1.00 98.50 96 GLU A C 1
ATOM 769 O O . GLU A 1 96 ? -9.615 10.817 5.515 1.00 98.50 96 GLU A O 1
ATOM 774 N N . ASN A 1 97 ? -7.655 11.409 4.596 1.00 97.88 97 ASN A N 1
ATOM 775 C CA . ASN A 1 97 ? -8.238 11.764 3.309 1.00 97.88 97 ASN A CA 1
ATOM 776 C C . ASN A 1 97 ? -8.796 10.537 2.572 1.00 97.88 97 ASN A C 1
ATOM 778 O O . ASN A 1 97 ? -9.875 10.621 1.985 1.00 97.88 97 ASN A O 1
ATOM 782 N N . MET A 1 98 ? -8.094 9.404 2.635 1.00 98.38 98 MET A N 1
ATOM 783 C CA . MET A 1 98 ? -8.533 8.132 2.063 1.00 98.38 98 MET A CA 1
ATOM 784 C C . MET A 1 98 ? -9.864 7.691 2.670 1.00 98.38 98 MET A C 1
ATOM 786 O O . MET A 1 98 ? -10.830 7.476 1.936 1.00 98.38 98 MET A O 1
ATOM 790 N N . LEU A 1 99 ? -9.948 7.645 4.002 1.00 98.62 99 LEU A N 1
ATOM 791 C CA . LEU A 1 99 ? -11.155 7.220 4.699 1.00 98.62 99 LEU A CA 1
ATOM 792 C C . LEU A 1 99 ? -12.325 8.175 4.432 1.00 98.62 99 LEU A C 1
ATOM 794 O O . LEU A 1 99 ? -13.448 7.727 4.203 1.00 98.62 99 LEU A O 1
ATOM 798 N N . TYR A 1 100 ? -12.067 9.487 4.395 1.00 98.44 100 TYR A N 1
ATOM 799 C CA . TYR A 1 100 ? -13.078 10.462 3.988 1.00 98.44 100 TYR A CA 1
ATOM 800 C C . TYR A 1 100 ? -13.632 10.148 2.593 1.00 98.44 100 TYR A C 1
ATOM 802 O O . TYR A 1 100 ? -14.848 10.085 2.421 1.00 98.44 100 TYR A O 1
ATOM 810 N N . ASN A 1 101 ? -12.766 9.890 1.608 1.00 98.00 101 ASN A N 1
ATOM 811 C CA . ASN A 1 101 ? -13.203 9.539 0.258 1.00 98.00 101 ASN A CA 1
ATOM 812 C C . ASN A 1 101 ? -14.042 8.251 0.265 1.00 98.00 101 ASN A C 1
ATOM 814 O O . ASN A 1 101 ? -15.169 8.245 -0.229 1.00 98.00 101 ASN A O 1
ATOM 818 N N . VAL A 1 102 ? -13.539 7.187 0.901 1.00 98.44 102 VAL A N 1
ATOM 819 C CA . VAL A 1 102 ? -14.214 5.882 1.008 1.00 98.44 102 VAL A CA 1
ATOM 820 C C . VAL A 1 102 ? -15.617 6.000 1.606 1.00 98.44 102 VAL A C 1
ATOM 822 O O . VAL A 1 102 ? -16.553 5.373 1.101 1.00 98.44 102 VAL A O 1
ATOM 825 N N . LEU A 1 103 ? -15.796 6.807 2.652 1.00 98.38 103 LEU A N 1
ATOM 826 C CA . LEU A 1 103 ? -17.054 6.867 3.399 1.00 98.38 103 LEU A CA 1
ATOM 827 C C . LEU A 1 103 ? -18.015 7.959 2.922 1.00 98.38 103 LEU A C 1
ATOM 829 O O . LEU A 1 103 ? -19.218 7.809 3.110 1.00 98.38 103 LEU A O 1
ATOM 833 N N . GLN A 1 104 ? -17.515 9.054 2.343 1.00 97.88 104 GLN A N 1
ATOM 834 C CA . GLN A 1 104 ? -18.307 10.282 2.182 1.00 97.88 104 GLN A CA 1
ATOM 835 C C . GLN A 1 104 ? -18.471 10.758 0.736 1.00 97.88 104 GLN A C 1
ATOM 837 O O . GLN A 1 104 ? -19.280 11.652 0.495 1.00 97.88 104 GLN A O 1
ATOM 842 N N . THR A 1 105 ? -17.736 10.213 -0.240 1.00 97.62 105 THR A N 1
ATOM 843 C CA . THR A 1 105 ? -17.759 10.749 -1.614 1.00 97.62 105 THR A CA 1
ATOM 844 C C . THR A 1 105 ? -18.242 9.732 -2.641 1.00 97.62 105 THR A C 1
ATOM 846 O O . THR A 1 105 ? -17.878 8.567 -2.593 1.00 97.62 105 THR A O 1
ATOM 849 N N . ASP A 1 106 ? -19.064 10.135 -3.608 1.00 96.44 106 ASP A N 1
ATOM 850 C CA . ASP A 1 106 ? -19.565 9.190 -4.625 1.00 96.44 106 ASP A CA 1
ATOM 851 C C . ASP A 1 106 ? -18.566 8.961 -5.765 1.00 96.44 106 ASP A C 1
ATOM 853 O O . ASP A 1 106 ? -18.612 7.944 -6.459 1.00 96.44 106 ASP A O 1
ATOM 857 N N . TRP A 1 107 ? -17.638 9.900 -5.976 1.00 97.19 107 TRP A N 1
ATOM 858 C CA . TRP A 1 107 ? -16.650 9.796 -7.050 1.00 97.19 107 TRP A CA 1
ATOM 859 C C . TRP A 1 107 ? -15.701 8.611 -6.845 1.00 97.19 107 TRP A C 1
ATOM 861 O O . TRP A 1 107 ? -15.245 8.031 -7.829 1.00 97.19 107 TRP A O 1
ATOM 871 N N . ILE A 1 108 ? -15.456 8.188 -5.598 1.00 97.69 108 ILE A N 1
ATOM 872 C CA . ILE A 1 108 ? -14.575 7.047 -5.335 1.00 97.69 108 ILE A CA 1
ATOM 873 C C . ILE A 1 108 ? -15.176 5.722 -5.825 1.00 97.69 108 ILE A C 1
ATOM 875 O O . ILE A 1 108 ? -14.455 4.848 -6.301 1.00 97.69 108 ILE A O 1
ATOM 879 N N . LEU A 1 109 ? -16.508 5.592 -5.813 1.00 97.81 109 LEU A N 1
ATOM 880 C CA . LEU A 1 109 ? -17.200 4.444 -6.406 1.00 97.81 109 LEU A CA 1
ATOM 881 C C . LEU A 1 109 ? -17.062 4.450 -7.936 1.00 97.81 109 LEU A C 1
ATOM 883 O O . LEU A 1 109 ? -16.969 3.395 -8.563 1.00 97.81 109 LEU A O 1
ATOM 887 N N . GLN A 1 110 ? -16.977 5.635 -8.552 1.00 98.06 110 GLN A N 1
ATOM 888 C CA . GLN A 1 110 ? -16.689 5.757 -9.984 1.00 98.06 110 GLN A CA 1
ATOM 889 C C . GLN A 1 110 ? -15.245 5.361 -10.308 1.00 98.06 110 GLN A C 1
ATOM 891 O O . GLN A 1 110 ? -15.020 4.724 -11.335 1.00 98.06 110 GLN A O 1
ATOM 896 N N . VAL A 1 111 ? -14.280 5.675 -9.437 1.00 97.38 111 VAL A N 1
ATOM 897 C CA . VAL A 1 111 ? -12.900 5.168 -9.552 1.00 97.38 111 VAL A CA 1
ATOM 898 C C . VAL A 1 111 ? -12.886 3.644 -9.492 1.00 97.38 111 VAL A C 1
ATOM 900 O O . VAL A 1 111 ? -12.366 3.011 -10.407 1.00 97.38 111 VAL A O 1
ATOM 903 N N . ALA A 1 112 ? -13.541 3.045 -8.496 1.00 97.69 112 ALA A N 1
ATOM 904 C CA . ALA A 1 112 ? -13.643 1.592 -8.376 1.00 97.69 112 ALA A CA 1
ATOM 905 C C . ALA A 1 112 ? -14.315 0.941 -9.605 1.00 97.69 112 ALA A C 1
ATOM 907 O O . ALA A 1 112 ? -13.877 -0.113 -10.068 1.00 97.69 112 ALA A O 1
ATOM 908 N N . ASN A 1 113 ? -15.325 1.595 -10.193 1.00 97.62 113 ASN A N 1
ATOM 909 C CA . ASN A 1 113 ? -15.941 1.171 -11.453 1.00 97.62 113 ASN A CA 1
ATOM 910 C C . ASN A 1 113 ? -14.957 1.205 -12.638 1.00 97.62 113 ASN A C 1
ATOM 912 O O . ASN A 1 113 ? -14.879 0.247 -13.405 1.00 97.62 113 ASN A O 1
ATOM 916 N N . ILE A 1 114 ? -14.206 2.301 -12.798 1.00 97.62 114 ILE A N 1
ATOM 917 C CA . ILE A 1 114 ? -13.209 2.437 -13.872 1.00 97.62 114 ILE A CA 1
ATOM 918 C C . ILE A 1 114 ? -12.114 1.381 -13.711 1.00 97.62 114 ILE A C 1
ATOM 920 O O . ILE A 1 114 ? -11.726 0.766 -14.700 1.00 97.62 114 ILE A O 1
ATOM 924 N N . ALA A 1 115 ? -11.664 1.130 -12.482 1.00 96.25 115 ALA A N 1
ATOM 925 C CA . ALA A 1 115 ? -10.677 0.104 -12.176 1.00 96.25 115 ALA A CA 1
ATOM 926 C C . ALA A 1 115 ? -11.173 -1.314 -12.504 1.00 96.25 115 ALA A C 1
ATOM 928 O O . ALA A 1 115 ? -10.439 -2.100 -13.105 1.00 96.25 115 ALA A O 1
ATOM 929 N N . ALA A 1 116 ? -12.430 -1.632 -12.172 1.00 96.25 116 ALA A N 1
ATOM 930 C CA . ALA A 1 116 ? -13.046 -2.906 -12.537 1.00 96.25 116 ALA A CA 1
ATOM 931 C C . ALA A 1 116 ? -13.129 -3.077 -14.065 1.00 96.25 116 ALA A C 1
ATOM 933 O O . ALA A 1 116 ? -12.803 -4.145 -14.583 1.00 96.25 116 ALA A O 1
ATOM 934 N N . GLN A 1 117 ? -13.494 -2.018 -14.798 1.00 97.19 117 GLN A N 1
ATOM 935 C CA . GLN A 1 117 ? -13.506 -2.049 -16.263 1.00 97.19 117 GLN A CA 1
ATOM 936 C C . GLN A 1 117 ? -12.096 -2.193 -16.849 1.00 97.19 117 GLN A C 1
ATOM 938 O O . GLN A 1 117 ? -11.907 -2.985 -17.764 1.00 97.19 117 GLN A O 1
ATOM 943 N N . LEU A 1 118 ? -11.099 -1.492 -16.302 1.00 95.81 118 LEU A N 1
ATOM 944 C CA . LEU A 1 118 ? -9.705 -1.619 -16.730 1.00 95.81 118 LEU A CA 1
ATOM 945 C C . LEU A 1 118 ? -9.213 -3.064 -16.596 1.00 95.81 118 LEU A C 1
ATOM 947 O O . LEU A 1 118 ? -8.588 -3.581 -17.514 1.00 95.81 118 LEU A O 1
ATOM 951 N N . LYS A 1 119 ? -9.543 -3.751 -15.497 1.00 94.06 119 LYS A N 1
ATOM 952 C CA . LYS A 1 119 ? -9.191 -5.168 -15.315 1.00 94.06 119 LYS A CA 1
ATOM 953 C C . LYS A 1 119 ? -9.750 -6.053 -16.438 1.00 94.06 119 LYS A C 1
ATOM 955 O O . LYS A 1 119 ? -9.044 -6.933 -16.927 1.00 94.06 119 LYS A O 1
ATOM 960 N N . ILE A 1 120 ? -10.992 -5.805 -16.860 1.00 95.06 120 ILE A N 1
ATOM 961 C CA . ILE A 1 120 ? -11.621 -6.498 -17.996 1.00 95.06 120 ILE A CA 1
ATOM 962 C C . ILE A 1 120 ? -10.882 -6.155 -19.295 1.00 95.06 120 ILE A C 1
ATOM 964 O O . ILE A 1 120 ? -10.466 -7.061 -20.014 1.00 95.06 120 ILE A O 1
ATOM 968 N N . ASP A 1 121 ? -10.652 -4.869 -19.559 1.00 96.12 121 ASP A N 1
ATOM 969 C CA . ASP A 1 121 ? -10.015 -4.390 -20.790 1.00 96.12 121 ASP A CA 1
ATOM 970 C C . ASP A 1 121 ? -8.582 -4.949 -20.950 1.00 96.12 121 ASP A C 1
ATOM 972 O O . ASP A 1 121 ? -8.183 -5.352 -22.045 1.00 96.12 121 ASP A O 1
ATOM 976 N N . LEU A 1 122 ? -7.811 -5.039 -19.856 1.00 94.50 122 LEU A N 1
ATOM 977 C CA . LEU A 1 122 ? -6.473 -5.644 -19.853 1.00 94.50 122 LEU A CA 1
ATOM 978 C C . LEU A 1 122 ? -6.530 -7.148 -20.137 1.00 94.50 122 LEU A C 1
ATOM 980 O O . LEU A 1 122 ? -5.733 -7.645 -20.936 1.00 94.50 122 LEU A O 1
ATOM 984 N N . TYR A 1 123 ? -7.475 -7.866 -19.524 1.00 93.62 123 TYR A N 1
ATOM 985 C CA . TYR A 1 123 ? -7.663 -9.301 -19.748 1.00 93.62 123 TYR A CA 1
ATOM 986 C C . TYR A 1 123 ? -8.079 -9.618 -21.193 1.00 93.62 123 TYR A C 1
ATOM 988 O O . TYR A 1 123 ? -7.616 -10.599 -21.773 1.00 93.62 123 TYR A O 1
ATOM 996 N N . GLU A 1 124 ? -8.935 -8.786 -21.789 1.00 95.44 124 GLU A N 1
ATOM 997 C CA . GLU A 1 124 ? -9.432 -8.973 -23.156 1.00 95.44 124 GLU A CA 1
ATOM 998 C C . GLU A 1 124 ? -8.446 -8.511 -24.240 1.00 95.44 124 GLU A C 1
ATOM 1000 O O . GLU A 1 124 ? -8.618 -8.857 -25.416 1.00 95.44 124 GLU A O 1
ATOM 1005 N N . SER A 1 125 ? -7.405 -7.758 -23.867 1.00 95.06 125 SER A N 1
ATOM 1006 C CA . SER A 1 125 ? -6.393 -7.266 -24.801 1.00 95.06 125 SER A CA 1
ATOM 1007 C C . SER A 1 125 ? -5.646 -8.416 -25.494 1.00 95.06 125 SER A C 1
ATOM 1009 O O . SER A 1 125 ? -5.095 -9.319 -24.867 1.00 95.06 125 SER A O 1
ATOM 1011 N N . LYS A 1 126 ? -5.605 -8.397 -26.830 1.00 94.62 126 LYS A N 1
ATOM 1012 C CA . LYS A 1 126 ? -5.012 -9.481 -27.642 1.00 94.62 126 LYS A CA 1
ATOM 1013 C C . LYS A 1 126 ? -3.574 -9.204 -28.044 1.00 94.62 126 LYS A C 1
ATOM 1015 O O . LYS A 1 126 ? -2.881 -10.085 -28.553 1.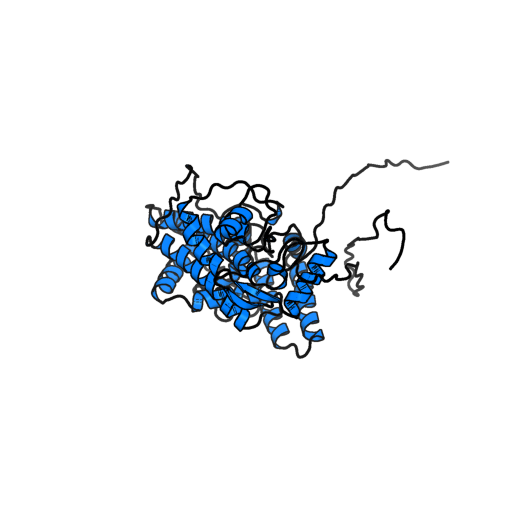00 94.62 126 LYS A O 1
ATOM 1020 N N . ASN A 1 127 ? -3.140 -7.957 -27.906 1.00 92.69 127 ASN A N 1
ATOM 1021 C CA . ASN A 1 127 ? -1.810 -7.505 -28.279 1.00 92.69 127 ASN A CA 1
ATOM 1022 C C . ASN A 1 127 ? -1.399 -6.276 -27.460 1.00 92.69 127 ASN A C 1
ATOM 1024 O O . ASN A 1 127 ? -2.214 -5.627 -26.807 1.00 92.69 127 ASN A O 1
ATOM 1028 N N . ARG A 1 128 ? -0.112 -5.925 -27.554 1.00 91.19 128 ARG A N 1
ATOM 1029 C CA . ARG A 1 128 ? 0.485 -4.804 -26.818 1.00 91.19 128 ARG A CA 1
ATOM 1030 C C . ARG A 1 128 ? -0.196 -3.457 -27.090 1.00 91.19 128 ARG A C 1
ATOM 1032 O O . ARG A 1 128 ? -0.257 -2.633 -26.188 1.00 91.19 128 ARG A O 1
ATOM 1039 N N . TYR A 1 129 ? -0.677 -3.203 -28.309 1.00 92.25 129 TYR A N 1
ATOM 1040 C CA . TYR A 1 129 ? -1.311 -1.921 -28.636 1.00 92.25 129 TYR A CA 1
ATOM 1041 C C . TYR A 1 129 ? -2.672 -1.781 -27.959 1.00 92.25 129 TYR A C 1
ATOM 1043 O O . TYR A 1 129 ? -2.951 -0.741 -27.375 1.00 92.25 129 TYR A O 1
ATOM 1051 N N . GLU A 1 130 ? -3.490 -2.834 -27.995 1.00 92.75 130 GLU A N 1
ATOM 1052 C CA . GLU A 1 130 ? -4.768 -2.883 -27.274 1.00 92.75 130 GLU A CA 1
ATOM 1053 C C . GLU A 1 130 ? -4.559 -2.736 -25.766 1.00 92.75 130 GLU A C 1
ATOM 1055 O O . GLU A 1 130 ? -5.243 -1.940 -25.133 1.00 92.75 130 GLU A O 1
ATOM 1060 N N . HIS A 1 131 ? -3.556 -3.424 -25.218 1.00 91.06 131 HIS A N 1
ATOM 1061 C CA . HIS A 1 131 ? -3.211 -3.351 -23.801 1.00 91.06 131 HIS A CA 1
ATOM 1062 C C . HIS A 1 131 ? -2.820 -1.926 -23.375 1.00 91.06 131 HIS A C 1
ATOM 1064 O O . HIS A 1 131 ? -3.357 -1.383 -22.417 1.00 91.06 131 HIS A O 1
ATOM 1070 N N . ILE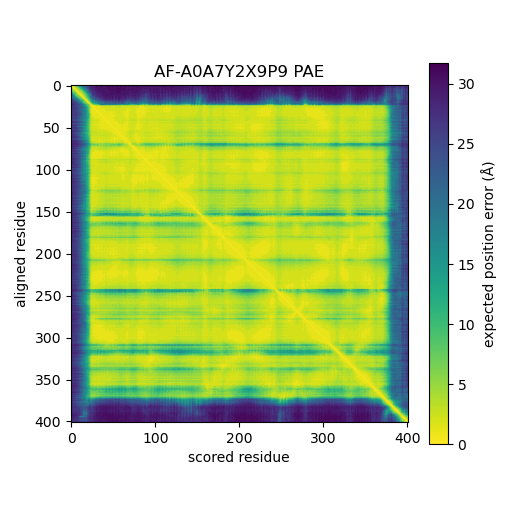 A 1 132 ? -1.939 -1.268 -24.137 1.00 89.62 132 ILE A N 1
ATOM 1071 C CA . ILE A 1 132 ? -1.555 0.125 -23.870 1.00 89.62 132 ILE A CA 1
ATOM 1072 C C . ILE A 1 132 ? -2.751 1.068 -24.018 1.00 89.62 132 ILE A C 1
ATOM 1074 O O . ILE A 1 132 ? -2.895 1.988 -23.217 1.00 89.62 132 ILE A O 1
ATOM 1078 N N . ASN A 1 133 ? -3.611 0.860 -25.016 1.00 89.94 133 ASN A N 1
ATOM 1079 C CA . ASN A 1 133 ? -4.803 1.686 -25.188 1.00 89.94 133 ASN A CA 1
ATOM 1080 C C . ASN A 1 133 ? -5.756 1.555 -23.994 1.00 89.94 133 ASN A C 1
ATOM 1082 O O . ASN A 1 133 ? -6.256 2.578 -23.540 1.00 89.94 133 ASN A O 1
ATOM 1086 N N . ALA A 1 134 ? -5.939 0.352 -23.438 1.00 94.06 134 ALA A N 1
ATOM 1087 C CA . ALA A 1 134 ? -6.741 0.146 -22.231 1.00 94.06 134 ALA A CA 1
ATOM 1088 C C . ALA A 1 134 ? -6.226 0.991 -21.052 1.00 94.06 134 ALA A C 1
ATOM 1090 O O . ALA A 1 134 ? -7.007 1.714 -20.433 1.00 94.06 134 ALA A O 1
ATOM 1091 N N . ILE A 1 135 ? -4.907 0.988 -20.817 1.00 90.88 135 ILE A N 1
ATOM 1092 C CA . ILE A 1 135 ? -4.257 1.807 -19.778 1.00 90.88 135 ILE A CA 1
ATOM 1093 C C . ILE A 1 135 ? -4.483 3.304 -20.037 1.00 90.88 135 ILE A C 1
ATOM 1095 O O . ILE A 1 135 ? -4.856 4.065 -19.147 1.00 90.88 135 ILE A O 1
ATOM 1099 N N . ARG A 1 136 ? -4.288 3.770 -21.276 1.00 88.44 136 ARG A N 1
ATOM 1100 C CA . ARG A 1 136 ? -4.448 5.201 -21.594 1.00 88.44 136 ARG A CA 1
ATOM 1101 C C . ARG A 1 136 ? -5.898 5.657 -21.500 1.00 88.44 136 ARG A C 1
ATOM 1103 O O . ARG A 1 136 ? -6.162 6.764 -21.028 1.00 88.44 136 ARG A O 1
ATOM 1110 N N . ASP A 1 137 ? -6.835 4.810 -21.900 1.00 90.94 137 ASP A N 1
ATOM 1111 C CA . ASP A 1 137 ? -8.258 5.085 -21.764 1.00 90.94 137 ASP A CA 1
ATOM 1112 C C . ASP A 1 137 ? -8.678 5.122 -20.291 1.00 90.94 137 ASP A C 1
ATOM 1114 O O . ASP A 1 137 ? -9.472 5.992 -19.915 1.00 90.94 137 ASP A O 1
ATOM 1118 N N . SER A 1 138 ? -8.137 4.244 -19.438 1.00 93.25 138 SER A N 1
ATOM 1119 C CA . SER A 1 138 ? -8.378 4.321 -17.995 1.00 93.25 138 SER A CA 1
ATOM 1120 C C . SER A 1 138 ? -7.770 5.567 -17.372 1.00 93.25 138 SER A C 1
ATOM 1122 O O . SER A 1 138 ? -8.482 6.241 -16.638 1.00 93.25 138 SER A O 1
ATOM 1124 N N . ASP A 1 139 ? -6.535 5.949 -17.717 1.00 89.25 139 ASP A N 1
ATOM 1125 C CA . ASP A 1 139 ? -5.895 7.171 -17.202 1.00 89.25 139 ASP A CA 1
ATOM 1126 C C . ASP A 1 139 ? -6.762 8.408 -17.477 1.00 89.25 139 ASP A C 1
ATOM 1128 O O . ASP A 1 139 ? -6.986 9.254 -16.606 1.00 89.25 139 ASP A O 1
ATOM 1132 N N . ILE A 1 140 ? -7.302 8.505 -18.697 1.00 87.62 140 ILE A N 1
ATOM 1133 C CA . ILE A 1 140 ? -8.196 9.596 -19.100 1.00 87.62 140 ILE A CA 1
ATOM 1134 C C . ILE A 1 140 ? -9.501 9.559 -18.297 1.00 87.62 140 ILE A C 1
ATOM 1136 O O . ILE A 1 140 ? -10.017 10.615 -17.922 1.00 87.62 140 ILE A O 1
ATOM 1140 N N . LYS A 1 141 ? -10.067 8.372 -18.052 1.00 93.12 141 LYS A N 1
ATOM 1141 C CA . LYS A 1 141 ? -11.290 8.212 -17.252 1.00 93.12 141 LYS A CA 1
ATOM 1142 C C . LYS A 1 141 ? -11.034 8.561 -15.781 1.00 93.12 141 LYS A C 1
ATOM 1144 O O . LYS A 1 141 ? -11.811 9.339 -15.229 1.00 93.12 141 LYS A O 1
ATOM 1149 N N . PHE A 1 142 ? -9.942 8.082 -15.184 1.00 92.06 142 PHE A N 1
ATOM 1150 C CA . PHE A 1 142 ? -9.536 8.412 -13.816 1.00 92.06 142 PHE A CA 1
ATOM 1151 C C . PHE A 1 142 ? -9.356 9.916 -13.646 1.00 92.06 142 PHE A C 1
ATOM 1153 O O . PHE A 1 142 ? -9.996 10.510 -12.788 1.00 92.06 142 PHE A O 1
ATOM 1160 N N . GLN A 1 143 ? -8.623 10.570 -14.549 1.00 87.44 143 GLN A N 1
ATOM 1161 C CA . GLN A 1 143 ? -8.408 12.018 -14.509 1.00 87.44 143 GLN A CA 1
ATOM 1162 C C . GLN A 1 143 ? -9.705 12.849 -14.596 1.00 87.44 143 GLN A C 1
ATOM 1164 O O . GLN A 1 143 ? -9.725 14.013 -14.184 1.00 87.44 143 GLN A O 1
ATOM 1169 N N . ARG A 1 144 ? -10.787 12.295 -15.164 1.00 90.56 144 ARG A N 1
ATOM 1170 C CA . ARG A 1 144 ? -12.097 12.965 -15.230 1.00 90.56 144 ARG A CA 1
ATOM 1171 C C . ARG A 1 144 ? -12.869 12.881 -13.918 1.00 90.56 144 ARG A C 1
ATOM 1173 O O . ARG A 1 144 ? -13.577 13.836 -13.607 1.00 90.56 144 ARG A O 1
ATOM 1180 N N . VAL A 1 145 ? -12.779 11.758 -13.206 1.00 94.56 145 VAL A N 1
ATOM 1181 C CA . VAL A 1 145 ? -13.512 11.539 -11.944 1.00 94.56 145 VAL A CA 1
ATOM 1182 C C . VAL A 1 145 ? -12.716 11.991 -10.722 1.00 94.56 145 VAL A C 1
ATOM 1184 O O . VAL A 1 145 ? -13.307 12.429 -9.743 1.00 94.56 145 VAL A O 1
ATOM 1187 N N . ASP A 1 146 ? -11.389 11.958 -10.820 1.00 92.50 146 ASP A N 1
ATOM 1188 C CA . ASP A 1 146 ? -10.436 12.429 -9.827 1.00 92.50 146 ASP A CA 1
ATOM 1189 C C . ASP A 1 146 ? -9.499 13.465 -10.475 1.00 92.50 146 ASP A C 1
ATOM 1191 O O . ASP A 1 146 ? -8.472 13.116 -11.070 1.00 92.50 146 ASP A O 1
ATOM 1195 N N . PRO A 1 147 ? -9.847 14.764 -10.407 1.00 87.31 147 PRO A N 1
ATOM 1196 C CA . PRO A 1 147 ? -9.049 15.830 -11.005 1.00 87.31 147 PRO A CA 1
ATOM 1197 C C . PRO A 1 147 ? -7.616 15.921 -10.468 1.00 87.31 147 PRO A C 1
ATOM 1199 O O . PRO A 1 147 ? -6.748 16.460 -11.155 1.00 87.31 147 PRO A O 1
ATOM 1202 N N . GLU A 1 148 ? -7.355 15.391 -9.273 1.00 85.31 148 GLU A N 1
ATOM 1203 C CA . GLU A 1 148 ? -6.041 15.434 -8.632 1.00 85.31 148 GLU A CA 1
ATOM 1204 C C . GLU A 1 148 ? -5.211 14.167 -8.886 1.00 85.31 148 GLU A C 1
ATOM 1206 O O . GLU A 1 148 ? -4.039 14.138 -8.509 1.00 85.31 148 GLU A O 1
ATOM 1211 N N . TYR A 1 149 ? -5.765 13.158 -9.572 1.00 83.12 149 TYR A N 1
ATOM 1212 C CA . TYR A 1 149 ? -5.113 11.869 -9.840 1.00 83.12 149 TYR A CA 1
ATOM 1213 C C . TYR A 1 149 ? -3.678 12.031 -10.367 1.00 83.12 149 TYR A C 1
ATOM 1215 O O . TYR A 1 149 ? -2.715 11.537 -9.785 1.00 83.12 149 TYR A O 1
ATOM 1223 N N . ALA A 1 150 ? -3.498 12.821 -11.431 1.00 75.31 150 ALA A N 1
ATOM 1224 C CA . ALA A 1 150 ? -2.174 13.067 -11.996 1.00 75.31 150 ALA A CA 1
ATOM 1225 C C . ALA A 1 150 ? -1.229 13.862 -11.086 1.00 75.31 150 ALA A C 1
ATOM 1227 O O . ALA A 1 150 ? -0.014 13.754 -11.255 1.00 75.31 150 ALA A O 1
ATOM 1228 N N . THR A 1 151 ? -1.761 14.721 -10.216 1.00 74.69 151 THR A N 1
ATOM 1229 C CA . THR A 1 151 ? -0.951 15.583 -9.346 1.00 74.69 151 THR A CA 1
ATOM 1230 C C . THR A 1 151 ? -0.507 14.868 -8.076 1.00 74.69 151 THR A C 1
ATOM 1232 O O . THR A 1 151 ? 0.596 15.147 -7.617 1.00 74.69 151 THR A O 1
ATOM 1235 N N . ARG A 1 152 ? -1.303 13.922 -7.551 1.00 78.62 152 ARG A N 1
ATOM 1236 C CA . ARG A 1 152 ? -0.933 13.101 -6.385 1.00 78.62 152 ARG A CA 1
ATOM 1237 C C . ARG A 1 152 ? 0.192 12.127 -6.731 1.00 78.62 152 ARG A C 1
ATOM 1239 O O . ARG A 1 152 ? 1.268 12.235 -6.159 1.00 78.62 152 ARG A O 1
ATOM 1246 N N . ALA A 1 153 ? 0.022 11.333 -7.789 1.00 64.38 153 ALA A N 1
ATOM 1247 C CA . ALA A 1 153 ? 1.043 10.389 -8.265 1.00 64.38 153 ALA A CA 1
ATOM 1248 C C . ALA A 1 153 ? 2.362 11.054 -8.733 1.00 64.38 153 ALA A C 1
ATOM 1250 O O . ALA A 1 153 ? 3.370 10.393 -8.973 1.00 64.38 153 ALA A O 1
ATOM 1251 N N . GLY A 1 154 ? 2.364 12.375 -8.945 1.00 67.50 154 GLY A N 1
ATOM 1252 C CA . GLY A 1 154 ? 3.532 13.126 -9.410 1.00 67.50 154 GLY A CA 1
ATOM 1253 C C . GLY A 1 154 ? 4.226 13.970 -8.343 1.00 67.50 154 GLY A C 1
ATOM 1254 O O . GLY A 1 154 ? 5.298 14.503 -8.631 1.00 67.50 154 GLY A O 1
ATOM 1255 N N . SER A 1 155 ? 3.648 14.139 -7.148 1.00 71.12 155 SER A N 1
ATOM 1256 C CA . SER A 1 155 ? 4.078 15.187 -6.209 1.00 71.12 155 SER A CA 1
ATOM 1257 C C . SER A 1 155 ? 5.519 15.015 -5.729 1.00 71.12 155 SER A C 1
ATOM 1259 O O . SER A 1 155 ? 6.239 16.000 -5.558 1.00 71.12 155 SER A O 1
ATOM 1261 N N . ASN A 1 156 ? 5.952 13.772 -5.530 1.00 78.44 156 ASN A N 1
ATOM 1262 C CA . ASN A 1 156 ? 7.264 13.417 -4.993 1.00 78.44 156 ASN A CA 1
ATOM 1263 C C . ASN A 1 156 ? 7.615 11.955 -5.347 1.00 78.44 156 ASN A C 1
ATOM 1265 O O . ASN A 1 156 ? 7.064 11.383 -6.285 1.00 78.44 156 ASN A O 1
ATOM 1269 N N . ASN A 1 157 ? 8.564 11.380 -4.609 1.00 87.25 157 ASN A N 1
ATOM 1270 C CA . ASN A 1 157 ? 9.121 10.052 -4.832 1.00 87.25 157 ASN A CA 1
ATOM 1271 C C . ASN A 1 157 ? 8.512 8.957 -3.927 1.00 87.25 157 ASN A C 1
ATOM 1273 O O . ASN A 1 157 ? 9.052 7.855 -3.891 1.00 87.25 157 ASN A O 1
ATOM 1277 N N . VAL A 1 158 ? 7.406 9.220 -3.214 1.00 92.56 158 VAL A N 1
ATOM 1278 C CA . VAL A 1 158 ? 6.897 8.336 -2.147 1.00 92.56 158 VAL A CA 1
ATOM 1279 C C . VAL A 1 158 ? 6.574 6.917 -2.599 1.00 92.56 158 VAL A C 1
ATOM 1281 O O . VAL A 1 158 ? 6.731 5.998 -1.813 1.00 92.56 158 VAL A O 1
ATOM 1284 N N . HIS A 1 159 ? 6.168 6.707 -3.847 1.00 92.88 159 HIS A N 1
ATOM 1285 C CA . HIS A 1 159 ? 5.846 5.365 -4.333 1.00 92.88 159 HIS A CA 1
ATOM 1286 C C . HIS A 1 159 ? 7.095 4.496 -4.569 1.00 92.88 159 HIS A C 1
ATOM 1288 O O . HIS A 1 159 ? 7.056 3.272 -4.527 1.00 92.88 159 HIS A O 1
ATOM 1294 N N . PHE A 1 160 ? 8.261 5.109 -4.737 1.00 93.06 160 PHE A N 1
ATOM 1295 C CA . PHE A 1 160 ? 9.479 4.379 -5.048 1.00 93.06 160 PHE A CA 1
ATOM 1296 C C . PHE A 1 160 ? 10.258 3.958 -3.804 1.00 93.06 160 PHE A C 1
ATOM 1298 O O . PHE A 1 160 ? 10.225 4.607 -2.754 1.00 93.06 160 PHE A O 1
ATOM 1305 N N . LEU A 1 161 ? 11.080 2.921 -3.975 1.00 93.50 161 LEU A N 1
ATOM 1306 C CA . LEU A 1 161 ? 12.107 2.590 -2.997 1.00 93.50 161 LEU A CA 1
ATOM 1307 C C . LEU A 1 161 ? 13.212 3.651 -2.966 1.00 93.50 161 LEU A C 1
ATOM 1309 O O . LEU A 1 161 ? 13.671 4.144 -4.002 1.00 93.50 161 LEU A O 1
ATOM 1313 N N . LEU A 1 162 ? 13.695 3.937 -1.755 1.00 92.75 162 LEU A N 1
ATOM 1314 C CA . LEU A 1 162 ? 14.901 4.725 -1.555 1.00 92.75 162 LEU A CA 1
ATOM 1315 C C . LEU A 1 162 ? 16.105 3.965 -2.129 1.00 92.75 162 LEU A C 1
ATOM 1317 O O . LEU A 1 162 ? 16.318 2.780 -1.875 1.00 92.75 162 LEU A O 1
ATOM 1321 N N . ALA A 1 163 ? 16.930 4.645 -2.915 1.00 89.75 163 ALA A N 1
ATOM 1322 C CA . ALA A 1 163 ? 18.125 4.019 -3.460 1.00 89.75 163 ALA A CA 1
ATOM 1323 C C . ALA A 1 163 ? 19.088 3.607 -2.337 1.00 89.75 163 ALA A C 1
ATOM 1325 O O . ALA A 1 163 ? 19.332 4.377 -1.403 1.00 89.75 163 ALA A O 1
ATOM 1326 N N . ARG A 1 164 ? 19.692 2.418 -2.441 1.00 89.19 164 ARG A N 1
ATOM 1327 C CA . ARG A 1 164 ? 20.688 2.002 -1.446 1.00 89.19 164 ARG A CA 1
ATOM 1328 C C . ARG A 1 164 ? 21.974 2.815 -1.609 1.00 89.19 164 ARG A C 1
ATOM 1330 O O . ARG A 1 164 ? 22.429 2.992 -2.747 1.00 89.19 164 ARG A O 1
ATOM 1337 N N . PRO A 1 165 ? 22.590 3.267 -0.501 1.00 80.69 165 PRO A N 1
ATOM 1338 C CA . PRO A 1 165 ? 23.853 3.990 -0.566 1.00 80.69 165 PRO A CA 1
ATOM 1339 C C . PRO A 1 165 ? 25.005 3.067 -0.978 1.00 80.69 165 PRO A C 1
ATOM 1341 O O . PRO A 1 165 ? 25.819 3.456 -1.810 1.00 80.69 165 PRO A O 1
ATOM 1344 N N . ASN A 1 166 ? 25.041 1.838 -0.446 1.00 86.62 166 ASN A N 1
ATOM 1345 C CA . ASN A 1 166 ? 26.108 0.867 -0.678 1.00 86.62 166 ASN A CA 1
ATOM 1346 C C . ASN A 1 166 ? 25.537 -0.538 -0.942 1.00 86.62 166 ASN A C 1
ATOM 1348 O O . ASN A 1 166 ? 24.391 -0.844 -0.612 1.00 86.62 166 ASN A O 1
ATOM 1352 N N . ALA A 1 167 ? 26.346 -1.415 -1.542 1.00 88.06 167 ALA A N 1
ATOM 1353 C CA . ALA A 1 167 ? 25.924 -2.774 -1.892 1.00 88.06 167 ALA A CA 1
ATOM 1354 C C . ALA A 1 167 ? 25.735 -3.692 -0.670 1.00 88.06 167 ALA A C 1
ATOM 1356 O O . ALA A 1 167 ? 24.957 -4.645 -0.748 1.00 88.06 167 ALA A O 1
ATOM 1357 N N . ASP A 1 168 ? 26.434 -3.396 0.427 1.00 90.31 168 ASP A N 1
ATOM 1358 C CA . ASP A 1 168 ? 26.487 -4.151 1.681 1.00 90.31 168 ASP A CA 1
ATOM 1359 C C . ASP A 1 168 ? 25.500 -3.662 2.752 1.00 90.31 168 ASP A C 1
ATOM 1361 O O . ASP A 1 168 ? 25.433 -4.269 3.820 1.00 90.31 168 ASP A O 1
ATOM 1365 N N . THR A 1 169 ? 24.711 -2.616 2.467 1.00 92.06 169 THR A N 1
ATOM 1366 C CA . THR A 1 169 ? 23.617 -2.173 3.344 1.00 92.06 169 THR A CA 1
ATOM 1367 C C . THR A 1 169 ? 22.737 -3.367 3.697 1.00 92.06 169 THR A C 1
ATOM 1369 O O . THR A 1 169 ? 22.350 -4.105 2.793 1.00 92.06 169 THR A O 1
ATOM 1372 N N . ASN A 1 170 ? 22.412 -3.560 4.977 1.00 92.94 170 ASN A N 1
ATOM 1373 C CA . ASN A 1 170 ? 21.477 -4.604 5.417 1.00 92.94 170 ASN A CA 1
ATOM 1374 C C . ASN A 1 170 ? 20.052 -4.061 5.633 1.00 92.94 170 ASN A C 1
ATOM 1376 O O . ASN A 1 170 ? 19.827 -2.854 5.646 1.00 92.94 170 ASN A O 1
ATOM 1380 N N . VAL A 1 171 ? 19.075 -4.954 5.830 1.00 93.75 171 VAL A N 1
ATOM 1381 C CA . VAL A 1 171 ? 17.651 -4.577 5.933 1.00 93.75 171 VAL A CA 1
ATOM 1382 C C . VAL A 1 171 ? 17.351 -3.606 7.084 1.00 93.75 171 VAL A C 1
ATOM 1384 O O . VAL A 1 171 ? 16.506 -2.729 6.933 1.00 93.75 171 VAL A O 1
ATOM 1387 N N . ARG A 1 172 ? 18.055 -3.713 8.221 1.00 92.69 172 ARG A N 1
ATOM 1388 C CA . ARG A 1 172 ? 17.849 -2.822 9.377 1.00 92.69 172 ARG A CA 1
ATOM 1389 C C . ARG A 1 172 ? 18.427 -1.441 9.110 1.00 92.69 172 ARG A C 1
ATOM 1391 O O . ARG A 1 172 ? 17.759 -0.445 9.348 1.00 92.69 172 ARG A O 1
ATOM 1398 N N . GLU A 1 173 ? 19.647 -1.389 8.581 1.00 93.00 173 GLU A N 1
ATOM 1399 C CA . GLU A 1 173 ? 20.266 -0.132 8.148 1.00 93.00 173 GLU A CA 1
ATOM 1400 C C . GLU A 1 173 ? 19.408 0.570 7.097 1.00 93.00 173 GLU A C 1
ATOM 1402 O O . GLU A 1 173 ? 19.214 1.782 7.163 1.00 93.00 173 GLU A O 1
ATOM 1407 N N . TYR A 1 174 ? 18.855 -0.197 6.156 1.00 93.69 174 TYR A N 1
ATOM 1408 C CA . TYR A 1 174 ? 17.986 0.331 5.118 1.00 93.69 174 TYR A CA 1
ATOM 1409 C C . TYR A 1 174 ? 16.658 0.857 5.677 1.00 93.69 174 TYR A C 1
ATOM 1411 O O . TYR A 1 174 ? 16.252 1.956 5.309 1.00 93.69 174 TYR A O 1
ATOM 1419 N N . LEU A 1 175 ? 16.018 0.135 6.604 1.00 93.69 175 LEU A N 1
ATOM 1420 C CA . LEU A 1 175 ? 14.821 0.607 7.310 1.00 93.69 175 LEU A CA 1
ATOM 1421 C C . LEU A 1 175 ? 15.090 1.934 8.035 1.00 93.69 175 LEU A C 1
ATOM 1423 O O . LEU A 1 175 ? 14.350 2.898 7.848 1.00 93.69 175 LEU A O 1
ATOM 1427 N N . THR A 1 176 ? 16.183 2.018 8.799 1.00 91.94 176 THR A N 1
ATOM 1428 C CA . THR A 1 176 ? 16.577 3.258 9.481 1.00 91.94 176 THR A CA 1
ATOM 1429 C C . THR A 1 176 ? 16.818 4.396 8.489 1.00 91.94 176 THR A C 1
ATOM 1431 O O . THR A 1 176 ? 16.377 5.520 8.724 1.00 91.94 176 THR A O 1
ATOM 1434 N N . ALA A 1 177 ? 17.468 4.125 7.353 1.00 92.69 177 ALA A N 1
ATOM 1435 C CA . ALA A 1 177 ? 17.685 5.124 6.309 1.00 92.69 177 ALA A CA 1
ATOM 14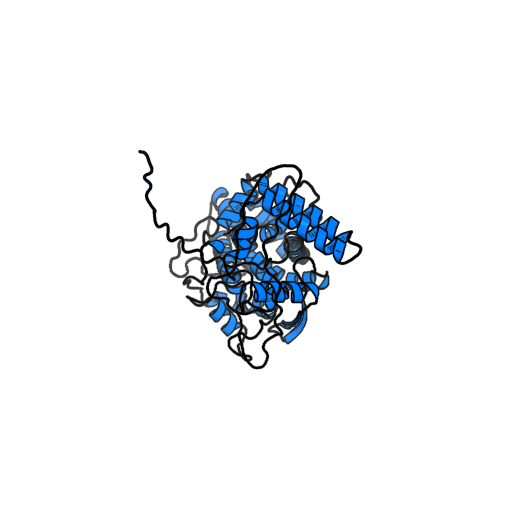36 C C . ALA A 1 177 ? 16.366 5.619 5.689 1.00 92.69 177 ALA A C 1
ATOM 1438 O O . ALA A 1 177 ? 16.208 6.820 5.486 1.00 92.69 177 ALA A O 1
ATOM 1439 N N . CYS A 1 178 ? 15.402 4.723 5.450 1.00 94.12 178 CYS A N 1
ATOM 1440 C CA . CYS A 1 178 ? 14.083 5.069 4.906 1.00 94.12 178 CYS A CA 1
ATOM 1441 C C . CYS A 1 178 ? 13.270 5.983 5.831 1.00 94.12 178 CYS A C 1
ATOM 1443 O O . CYS A 1 178 ? 12.403 6.706 5.347 1.00 94.12 178 CYS A O 1
ATOM 1445 N N . LEU A 1 179 ? 13.536 5.934 7.137 1.00 93.56 179 LEU A N 1
ATOM 1446 C CA . LEU A 1 179 ? 12.844 6.692 8.182 1.00 93.56 179 LEU A CA 1
ATOM 1447 C C . LEU A 1 179 ? 13.602 7.935 8.652 1.00 93.56 179 LEU A C 1
ATOM 1449 O O . LEU A 1 179 ? 13.058 8.732 9.412 1.00 93.56 179 LEU A O 1
ATOM 1453 N N . SER A 1 180 ? 14.862 8.084 8.246 1.00 93.06 180 SER A N 1
ATOM 1454 C CA . SER A 1 180 ? 15.718 9.163 8.730 1.00 93.06 180 SER A CA 1
ATOM 1455 C C . SER A 1 180 ? 15.155 10.525 8.329 1.00 93.06 180 SER A C 1
ATOM 1457 O O . SER A 1 180 ? 14.765 10.729 7.179 1.00 93.06 180 SER A O 1
ATOM 1459 N N . GLU A 1 181 ? 15.148 11.474 9.266 1.00 93.25 181 GLU A N 1
ATOM 1460 C CA . GLU A 1 181 ? 14.741 12.853 8.990 1.00 93.25 181 GLU A CA 1
ATOM 1461 C C . GLU A 1 181 ? 15.532 13.416 7.798 1.00 93.25 181 GLU A C 1
ATOM 1463 O O . GLU A 1 181 ? 16.758 13.300 7.727 1.00 93.25 181 GLU A O 1
ATOM 1468 N N . GLY A 1 182 ? 14.820 14.015 6.842 1.00 91.50 182 GLY A N 1
ATOM 1469 C CA . GLY A 1 182 ? 15.429 14.582 5.638 1.00 91.50 182 GLY A CA 1
ATOM 1470 C C . GLY A 1 182 ? 15.773 13.567 4.542 1.00 91.50 182 GLY A C 1
ATOM 1471 O O . GLY A 1 182 ? 16.191 13.987 3.463 1.00 91.50 182 GLY A O 1
ATOM 1472 N N . ALA A 1 183 ? 15.561 12.262 4.756 1.00 92.44 183 ALA A N 1
ATOM 1473 C CA . ALA A 1 183 ? 15.534 11.302 3.655 1.00 92.44 183 ALA A CA 1
ATOM 1474 C C . ALA A 1 183 ? 14.419 11.678 2.668 1.00 92.44 183 ALA A C 1
ATOM 1476 O O . ALA A 1 183 ? 13.366 12.177 3.078 1.00 92.44 183 ALA A O 1
ATOM 1477 N N . GLU A 1 184 ? 14.629 11.446 1.368 1.00 92.94 184 GLU A N 1
ATOM 1478 C CA . GLU A 1 184 ? 13.545 11.590 0.391 1.00 92.94 184 GLU A CA 1
ATOM 1479 C C . GLU A 1 184 ? 12.368 10.704 0.805 1.00 92.94 184 GLU A C 1
ATOM 1481 O O . GLU A 1 184 ? 12.553 9.559 1.232 1.00 92.94 184 GLU A O 1
ATOM 1486 N N . LEU A 1 185 ? 11.157 11.246 0.686 1.00 93.50 185 LEU A N 1
ATOM 1487 C CA . LEU A 1 185 ? 9.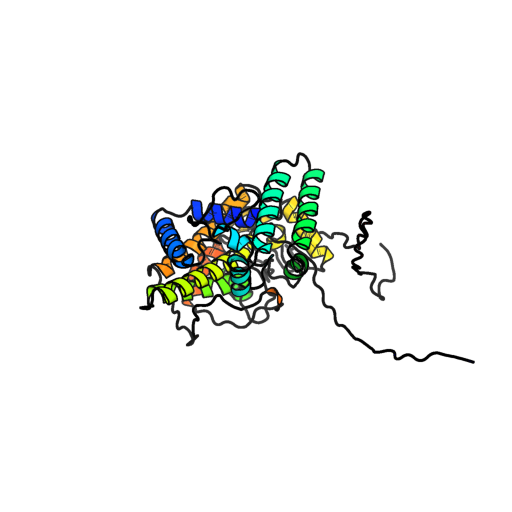947 10.488 0.955 1.00 93.50 185 LEU A CA 1
ATOM 1488 C C . LEU A 1 185 ? 9.917 9.267 0.023 1.00 93.50 185 LEU A C 1
ATOM 1490 O O . LEU A 1 185 ? 10.102 9.405 -1.186 1.00 93.50 185 LEU A O 1
ATOM 1494 N N . ASN A 1 186 ? 9.735 8.085 0.604 1.00 94.06 186 ASN A N 1
ATOM 1495 C CA . ASN A 1 186 ? 9.917 6.793 -0.055 1.00 94.06 186 ASN A CA 1
ATOM 1496 C C . ASN A 1 186 ? 8.905 5.770 0.478 1.00 94.06 186 ASN A C 1
ATOM 1498 O O . ASN A 1 186 ? 8.340 5.957 1.562 1.00 94.06 186 ASN A O 1
ATOM 1502 N N . SER A 1 187 ? 8.717 4.674 -0.255 1.00 95.50 187 SER A N 1
ATOM 1503 C CA . SER A 1 187 ? 7.592 3.771 -0.012 1.00 95.50 187 SER A CA 1
ATOM 1504 C C . SER A 1 187 ? 7.721 2.992 1.288 1.00 95.50 187 SER A C 1
ATOM 1506 O O . SER A 1 187 ? 6.764 2.916 2.053 1.00 95.50 187 SER A O 1
ATOM 1508 N N . LEU A 1 188 ? 8.908 2.489 1.636 1.00 95.62 188 LEU A N 1
ATOM 1509 C CA . LEU A 1 188 ? 9.079 1.768 2.905 1.00 95.62 188 LEU A CA 1
ATOM 1510 C C . LEU A 1 188 ? 9.063 2.686 4.131 1.00 95.62 188 LEU A C 1
ATOM 1512 O O . LEU A 1 188 ? 8.635 2.253 5.203 1.00 95.62 188 LEU A O 1
ATOM 1516 N N . GLY A 1 189 ? 9.487 3.943 3.986 1.00 96.00 189 GLY A N 1
ATOM 1517 C CA . GLY A 1 189 ? 9.340 4.969 5.016 1.00 96.00 189 GLY A CA 1
ATOM 1518 C C . GLY A 1 189 ? 7.868 5.288 5.279 1.00 96.00 189 GLY A C 1
ATOM 1519 O O . GLY A 1 189 ? 7.432 5.261 6.430 1.00 96.00 189 GLY A O 1
ATOM 1520 N N . ALA A 1 190 ? 7.086 5.510 4.216 1.00 97.12 190 ALA A N 1
ATOM 1521 C CA . ALA A 1 190 ? 5.645 5.737 4.310 1.00 97.12 190 ALA A CA 1
ATOM 1522 C C . ALA A 1 190 ? 4.904 4.510 4.867 1.00 97.12 190 ALA A C 1
ATOM 1524 O O . ALA A 1 190 ? 4.155 4.643 5.833 1.00 97.12 190 ALA A O 1
ATOM 1525 N N . TYR A 1 191 ? 5.173 3.311 4.341 1.00 98.25 191 TYR A N 1
ATOM 1526 C CA . TYR A 1 191 ? 4.651 2.055 4.887 1.00 98.25 191 TYR A CA 1
ATOM 1527 C C . TYR A 1 191 ? 4.903 1.962 6.393 1.00 98.25 191 TYR A C 1
ATOM 1529 O O . TYR A 1 191 ? 3.965 1.800 7.168 1.00 98.25 191 TYR A O 1
ATOM 1537 N N . THR A 1 192 ? 6.157 2.125 6.821 1.00 97.25 192 THR A N 1
ATOM 1538 C CA . THR A 1 192 ? 6.509 1.977 8.234 1.00 97.25 192 THR A CA 1
ATOM 1539 C C . THR A 1 192 ? 5.798 3.018 9.098 1.00 97.25 192 THR A C 1
ATOM 1541 O O . THR A 1 192 ? 5.280 2.680 10.159 1.00 97.25 192 THR A O 1
ATOM 1544 N N . TRP A 1 193 ? 5.714 4.269 8.637 1.00 96.81 193 TRP A N 1
ATOM 1545 C CA . TRP A 1 193 ? 5.003 5.335 9.341 1.00 96.81 193 TRP A CA 1
ATOM 1546 C C . TRP A 1 193 ? 3.549 4.955 9.641 1.00 96.81 193 TRP A C 1
ATOM 1548 O O . TRP A 1 193 ? 3.092 5.029 10.785 1.00 96.81 193 TRP A O 1
ATOM 1558 N N . PHE A 1 194 ? 2.808 4.548 8.614 1.00 97.94 194 PHE A N 1
ATOM 1559 C CA . PHE A 1 194 ? 1.381 4.278 8.759 1.00 97.94 194 PHE A CA 1
ATOM 1560 C C . PHE A 1 194 ? 1.113 2.923 9.418 1.00 97.94 194 PHE A C 1
ATOM 1562 O O . PHE A 1 194 ? 0.209 2.837 10.246 1.00 97.94 194 PHE A O 1
ATOM 1569 N N . HIS A 1 195 ? 1.954 1.913 9.175 1.00 98.19 195 HIS A N 1
ATOM 1570 C CA . HIS A 1 195 ? 1.859 0.622 9.854 1.00 98.19 195 HIS A CA 1
ATOM 1571 C C . HIS A 1 195 ? 2.068 0.780 11.364 1.00 98.19 195 HIS A C 1
ATOM 1573 O O . HIS A 1 195 ? 1.272 0.279 12.152 1.00 98.19 195 HIS A O 1
ATOM 1579 N N . VAL A 1 196 ? 3.061 1.570 11.797 1.00 96.31 196 VAL A N 1
ATOM 1580 C CA . VAL A 1 196 ? 3.230 1.903 13.222 1.00 96.31 196 VAL A CA 1
ATOM 1581 C C . VAL A 1 196 ? 1.976 2.590 13.770 1.00 96.31 196 VAL A C 1
ATOM 1583 O O . VAL A 1 196 ? 1.476 2.185 14.815 1.00 96.31 196 VAL A O 1
ATOM 1586 N N . SER A 1 197 ? 1.410 3.572 13.056 1.00 96.25 197 SER A N 1
ATOM 1587 C CA . SER A 1 197 ? 0.150 4.229 13.462 1.00 96.25 197 SER A CA 1
ATOM 1588 C C . SER A 1 197 ? -0.984 3.211 13.680 1.00 96.25 197 SER A C 1
ATOM 1590 O O . SER A 1 197 ? -1.667 3.252 14.709 1.00 96.25 197 SER A O 1
ATOM 1592 N N . ALA A 1 198 ? -1.123 2.241 12.770 1.00 97.94 198 ALA A N 1
ATOM 1593 C CA . ALA A 1 198 ? -2.100 1.163 12.864 1.00 97.94 198 ALA A CA 1
ATOM 1594 C C . ALA A 1 198 ? -1.846 0.233 14.063 1.00 97.94 198 ALA A C 1
ATOM 1596 O O . ALA A 1 198 ? -2.773 -0.043 14.828 1.00 97.94 198 ALA A O 1
ATOM 1597 N N . LEU A 1 199 ? -0.598 -0.208 14.274 1.00 97.38 199 LEU A N 1
ATOM 1598 C CA . LEU A 1 199 ? -0.205 -1.088 15.383 1.00 97.38 199 LEU A CA 1
ATOM 1599 C C . LEU A 1 199 ? -0.473 -0.456 16.752 1.00 97.38 199 LEU A C 1
ATOM 1601 O O . LEU A 1 199 ? -0.970 -1.128 17.662 1.00 97.38 199 LEU A O 1
ATOM 1605 N N . LEU A 1 200 ? -0.183 0.838 16.906 1.00 95.69 200 LEU A N 1
ATOM 1606 C CA . LEU A 1 200 ? -0.423 1.542 18.163 1.00 95.69 200 LEU A CA 1
ATOM 1607 C C . LEU A 1 200 ? -1.929 1.691 18.444 1.00 95.69 200 LEU A C 1
ATOM 1609 O O . LEU A 1 200 ? -2.378 1.454 19.567 1.00 95.69 200 LEU A O 1
ATOM 1613 N N . LYS A 1 201 ? -2.740 2.007 17.424 1.00 97.00 201 LYS A N 1
ATOM 1614 C CA . LYS A 1 201 ? -4.208 2.074 17.558 1.00 97.00 201 LYS A CA 1
ATOM 1615 C C . LYS A 1 201 ? -4.828 0.703 17.842 1.00 97.00 201 LYS A C 1
ATOM 1617 O O . LYS A 1 201 ? -5.714 0.607 18.690 1.00 97.00 201 LYS A O 1
ATOM 1622 N N . ALA A 1 202 ? -4.334 -0.355 17.201 1.00 97.06 202 ALA A N 1
ATOM 1623 C CA . ALA A 1 202 ? -4.736 -1.734 17.468 1.00 97.06 202 ALA A CA 1
ATOM 1624 C C . ALA A 1 202 ? -4.388 -2.167 18.904 1.00 97.06 202 ALA A C 1
ATOM 1626 O O . ALA A 1 202 ? -5.227 -2.736 19.604 1.00 97.06 202 ALA A O 1
ATOM 1627 N N . SER A 1 203 ? -3.193 -1.812 19.385 1.00 95.69 203 SER A N 1
ATOM 1628 C CA . SER A 1 203 ? -2.771 -2.079 20.766 1.00 95.69 203 SER A CA 1
ATOM 1629 C C . SER A 1 203 ? -3.644 -1.331 21.778 1.00 95.69 203 SER A C 1
ATOM 1631 O O . SER A 1 203 ? -4.078 -1.912 22.773 1.00 95.69 203 SER A O 1
ATOM 1633 N N . LYS A 1 204 ? -3.976 -0.061 21.511 1.00 95.38 204 LYS A N 1
ATOM 1634 C CA . LYS A 1 204 ? -4.907 0.723 22.337 1.00 95.38 204 LYS A CA 1
ATOM 1635 C C . LYS A 1 204 ? -6.310 0.104 22.371 1.00 95.38 204 LYS A C 1
ATOM 1637 O O . LYS A 1 204 ? -6.907 0.007 23.439 1.00 95.38 204 LYS A O 1
ATOM 1642 N N . PHE A 1 205 ? -6.816 -0.364 21.227 1.00 95.81 205 PHE A N 1
ATOM 1643 C CA . PHE A 1 205 ? -8.122 -1.030 21.118 1.00 95.81 205 PHE A CA 1
ATOM 1644 C C . PHE A 1 205 ? -8.236 -2.276 22.011 1.00 95.81 205 PHE A C 1
ATOM 1646 O O . PHE A 1 205 ? -9.309 -2.540 22.571 1.00 95.81 205 PHE A O 1
ATOM 1653 N N . PHE A 1 206 ? -7.146 -3.035 22.144 1.00 95.62 206 PHE A N 1
ATOM 1654 C CA . PHE A 1 206 ? -7.098 -4.209 23.010 1.00 95.62 206 PHE A CA 1
ATOM 1655 C C . PHE A 1 206 ? -6.980 -3.844 24.498 1.00 95.62 206 PHE A C 1
ATOM 1657 O O . PHE A 1 206 ? -7.654 -4.446 25.331 1.00 95.62 206 PHE A O 1
ATOM 1664 N N . ASN A 1 207 ? -6.136 -2.865 24.838 1.00 93.88 207 ASN A N 1
ATOM 1665 C CA . ASN A 1 207 ? -5.776 -2.576 26.230 1.00 93.88 207 ASN A CA 1
ATOM 1666 C C . ASN A 1 207 ? -6.752 -1.641 26.963 1.00 93.88 207 ASN A C 1
ATOM 1668 O O . ASN A 1 207 ? -6.834 -1.694 28.192 1.00 93.88 207 ASN A O 1
ATOM 1672 N N . GLU A 1 208 ? -7.484 -0.778 26.254 1.00 93.38 208 GLU A N 1
ATOM 1673 C CA . GLU A 1 208 ? -8.369 0.205 26.884 1.00 93.38 208 GLU A CA 1
ATOM 1674 C C . GLU A 1 208 ? -9.838 -0.237 26.938 1.00 93.38 208 GLU A C 1
ATOM 1676 O O . GLU A 1 208 ? -10.396 -0.820 26.003 1.00 93.38 208 GLU A O 1
ATOM 1681 N N . ASN A 1 209 ? -10.500 0.108 28.046 1.00 93.94 209 ASN A N 1
ATOM 1682 C CA . ASN A 1 209 ? -11.937 -0.079 28.216 1.00 93.94 209 ASN A CA 1
ATOM 1683 C C . ASN A 1 209 ? -12.704 1.098 27.594 1.00 93.94 209 ASN A C 1
ATOM 1685 O O . ASN A 1 209 ? -13.043 2.064 28.277 1.00 93.94 209 ASN A O 1
ATOM 1689 N N . LEU A 1 210 ? -12.920 1.008 26.287 1.00 94.50 210 LEU A N 1
ATOM 1690 C CA . LEU A 1 210 ? -13.578 2.012 25.450 1.00 94.50 210 LEU A CA 1
ATOM 1691 C C . LEU A 1 210 ? -15.076 1.704 25.279 1.00 94.50 210 LEU A C 1
ATOM 1693 O O . LEU A 1 210 ? -15.467 0.534 25.273 1.00 94.50 210 LEU A O 1
ATOM 1697 N N . SER A 1 211 ? -15.901 2.735 25.083 1.00 95.00 211 SER A N 1
ATOM 1698 C CA . SER A 1 211 ? -17.298 2.574 24.638 1.00 95.00 211 SER A CA 1
ATOM 1699 C C . SER A 1 211 ? -17.384 1.948 23.242 1.00 95.00 211 SER A C 1
ATOM 1701 O O . SER A 1 211 ? -16.413 1.974 22.487 1.00 95.00 211 SER A O 1
ATOM 1703 N N . ASP A 1 212 ? -18.539 1.398 22.861 1.00 93.81 212 ASP A N 1
ATOM 1704 C CA . ASP A 1 212 ? -18.709 0.773 21.541 1.00 93.81 212 ASP A CA 1
ATOM 1705 C C . ASP A 1 212 ? -18.453 1.765 20.393 1.00 93.81 212 ASP A C 1
ATOM 1707 O O . ASP A 1 212 ? -17.821 1.412 19.393 1.00 93.81 212 ASP A O 1
ATOM 1711 N N . GLU A 1 213 ? -18.861 3.025 20.562 1.00 94.00 213 GLU A N 1
ATOM 1712 C CA . GLU A 1 213 ? -18.601 4.103 19.609 1.00 94.00 213 GLU A CA 1
ATOM 1713 C C . GLU A 1 213 ? -17.100 4.403 19.480 1.00 94.00 213 GLU A C 1
ATOM 1715 O O . GLU A 1 213 ? -16.575 4.492 18.368 1.00 94.00 213 GLU A O 1
ATOM 1720 N N . GLU A 1 214 ? -16.385 4.509 20.604 1.00 95.00 214 GLU A N 1
ATOM 1721 C CA . GLU A 1 214 ? -14.934 4.731 20.615 1.00 95.00 214 GLU A CA 1
ATOM 1722 C C . GLU A 1 214 ? -14.175 3.537 20.028 1.00 95.00 214 GLU A C 1
ATOM 1724 O O . GLU A 1 214 ? -13.220 3.726 19.273 1.00 95.00 214 GLU A O 1
ATOM 1729 N N . ARG A 1 215 ? -14.614 2.307 20.326 1.00 95.31 215 ARG A N 1
ATOM 1730 C CA . ARG A 1 215 ? -14.042 1.077 19.763 1.00 95.31 215 ARG A CA 1
ATOM 1731 C C . ARG A 1 215 ? -14.197 1.048 18.250 1.00 95.31 215 ARG A C 1
ATOM 1733 O O . ARG A 1 215 ? -13.218 0.755 17.568 1.00 95.31 215 ARG A O 1
ATOM 1740 N N . SER A 1 216 ? -15.391 1.365 17.743 1.00 96.44 216 SER A N 1
ATOM 1741 C CA . SER A 1 216 ? -15.681 1.442 16.307 1.00 96.44 216 SER A CA 1
ATOM 1742 C C . SER A 1 216 ? -14.805 2.490 15.612 1.00 96.44 216 SER A C 1
ATOM 1744 O O . SER A 1 216 ? -14.099 2.172 14.655 1.00 96.44 216 SER A O 1
ATOM 1746 N N . ALA A 1 217 ? -14.765 3.718 16.137 1.00 97.00 217 ALA A N 1
ATOM 1747 C CA . ALA A 1 217 ? -13.969 4.800 15.559 1.00 97.00 217 ALA A CA 1
ATOM 1748 C C . ALA A 1 217 ? -12.463 4.491 15.568 1.00 97.00 217 ALA A C 1
ATOM 1750 O O . ALA A 1 217 ? -11.763 4.744 14.582 1.00 97.00 217 ALA A O 1
ATOM 1751 N N . LEU A 1 218 ? -11.957 3.910 16.661 1.00 97.69 218 LEU A N 1
ATOM 1752 C CA . LEU A 1 218 ? -10.549 3.552 16.786 1.00 97.69 218 LEU A CA 1
ATOM 1753 C C . LEU A 1 218 ? -10.159 2.441 15.809 1.00 97.69 218 LEU A C 1
ATOM 1755 O O . LEU A 1 218 ? -9.138 2.577 15.136 1.00 97.69 218 LEU A O 1
ATOM 1759 N N . ILE A 1 219 ? -10.962 1.377 15.685 1.00 97.94 219 ILE A N 1
ATOM 1760 C CA . ILE A 1 219 ? -10.630 0.283 14.765 1.00 97.94 219 ILE A CA 1
ATOM 1761 C C . ILE A 1 219 ? -10.773 0.694 13.301 1.00 97.94 219 ILE A C 1
ATOM 1763 O O . ILE A 1 219 ? -9.943 0.318 12.478 1.00 97.94 219 ILE A O 1
ATOM 1767 N N . LEU A 1 220 ? -11.770 1.522 12.979 1.00 98.56 220 LEU A N 1
ATOM 1768 C CA . LEU A 1 220 ? -11.936 2.087 11.645 1.00 98.56 220 LEU A CA 1
ATOM 1769 C C . LEU A 1 220 ? -10.719 2.935 11.251 1.00 98.56 220 LEU A C 1
ATOM 1771 O O . LEU A 1 220 ? -10.216 2.822 10.135 1.00 98.56 220 LEU A O 1
ATOM 1775 N N . SER A 1 221 ? -10.210 3.728 12.195 1.00 98.50 221 SER A N 1
ATOM 1776 C CA . SER A 1 221 ? -8.991 4.518 12.012 1.00 98.50 221 SER A CA 1
ATOM 1777 C C . SER A 1 221 ? -7.754 3.640 11.833 1.00 98.50 221 SER A C 1
ATOM 1779 O O . SER A 1 221 ? -6.960 3.886 10.933 1.00 98.50 221 SER A O 1
ATOM 1781 N N . ALA A 1 222 ? -7.608 2.595 12.650 1.00 98.62 222 ALA A N 1
ATOM 1782 C CA . ALA A 1 222 ? -6.464 1.690 12.584 1.00 98.62 222 ALA A CA 1
ATOM 1783 C C . ALA A 1 222 ? -6.428 0.899 11.262 1.00 98.62 222 ALA A C 1
ATOM 1785 O O . ALA A 1 222 ? -5.369 0.759 10.658 1.00 98.62 222 ALA A O 1
ATOM 1786 N N . LEU A 1 223 ? -7.590 0.443 10.777 1.00 98.88 223 LEU A N 1
ATOM 1787 C CA . LEU A 1 223 ? -7.734 -0.177 9.456 1.00 98.88 223 LEU A CA 1
ATOM 1788 C C . LEU A 1 223 ? -7.413 0.808 8.325 1.00 98.88 223 LEU A C 1
ATOM 1790 O O . LEU A 1 223 ? -6.808 0.418 7.331 1.00 98.88 223 LEU A O 1
ATOM 1794 N N . ALA A 1 224 ? -7.796 2.082 8.460 1.00 98.88 224 ALA A N 1
ATOM 1795 C CA . ALA A 1 224 ? -7.469 3.094 7.459 1.00 98.88 224 ALA A CA 1
ATOM 1796 C C . ALA A 1 224 ? -5.954 3.322 7.358 1.00 98.88 224 ALA A C 1
ATOM 1798 O O . ALA A 1 224 ? -5.421 3.385 6.252 1.00 98.88 224 ALA A O 1
ATOM 1799 N N . ASP A 1 225 ? -5.258 3.398 8.494 1.00 98.81 225 ASP A N 1
ATOM 1800 C CA . ASP A 1 225 ? -3.802 3.549 8.512 1.00 98.81 225 ASP A CA 1
ATOM 1801 C C . ASP A 1 225 ? -3.093 2.317 7.955 1.00 98.81 225 ASP A C 1
ATOM 1803 O O . ASP A 1 225 ? -2.175 2.461 7.151 1.00 98.81 225 ASP A O 1
ATOM 1807 N N . GLU A 1 226 ? -3.545 1.115 8.328 1.00 98.88 226 GLU A N 1
ATOM 1808 C CA . GLU A 1 226 ? -2.976 -0.125 7.804 1.00 98.88 226 GLU A CA 1
ATOM 1809 C C . GLU A 1 226 ? -3.167 -0.199 6.292 1.00 98.88 226 GLU A C 1
ATOM 1811 O O . GLU A 1 226 ? -2.201 -0.380 5.560 1.00 98.88 226 GLU A O 1
ATOM 1816 N N . ALA A 1 227 ? -4.379 0.028 5.783 1.00 98.88 227 ALA A N 1
ATOM 1817 C CA . ALA A 1 227 ? -4.625 0.026 4.346 1.00 98.88 227 ALA A CA 1
ATOM 1818 C C . ALA A 1 227 ? -3.772 1.060 3.591 1.00 98.88 227 ALA A C 1
ATOM 1820 O O . ALA A 1 227 ? -3.334 0.807 2.467 1.00 98.88 227 ALA A O 1
ATOM 1821 N N . PHE A 1 228 ? -3.521 2.220 4.197 1.00 98.75 228 PHE A N 1
ATOM 1822 C CA . PHE A 1 228 ? -2.642 3.232 3.621 1.00 98.75 228 PHE A CA 1
ATOM 1823 C C . PHE A 1 228 ? -1.169 2.818 3.650 1.00 98.75 228 PHE A C 1
ATOM 1825 O O . PHE A 1 228 ? -0.446 3.070 2.690 1.00 98.75 228 PHE A O 1
ATOM 1832 N N . ALA A 1 229 ? -0.732 2.117 4.697 1.00 98.81 229 ALA A N 1
ATOM 1833 C CA . ALA A 1 229 ? 0.591 1.509 4.759 1.00 98.81 229 ALA A CA 1
ATOM 1834 C C . ALA A 1 229 ? 0.770 0.437 3.674 1.00 98.81 229 ALA A C 1
ATOM 1836 O O . ALA A 1 229 ? 1.763 0.453 2.941 1.00 98.81 229 ALA A O 1
ATOM 1837 N N . LEU A 1 230 ? -0.203 -0.475 3.551 1.00 98.81 230 LEU A N 1
ATOM 1838 C CA . LEU A 1 230 ? -0.158 -1.610 2.629 1.00 98.81 230 LEU A CA 1
ATOM 1839 C C . LEU A 1 230 ? 0.055 -1.168 1.182 1.00 98.81 230 LEU A C 1
ATOM 1841 O O . LEU A 1 230 ? 0.796 -1.834 0.470 1.00 98.81 230 LEU A O 1
ATOM 1845 N N . HIS A 1 231 ? -0.524 -0.042 0.764 1.00 98.25 231 HIS A N 1
ATOM 1846 C CA . HIS A 1 231 ? -0.299 0.528 -0.565 1.00 98.25 231 HIS A CA 1
ATOM 1847 C C . HIS A 1 231 ? 1.191 0.703 -0.888 1.00 98.25 231 HIS A C 1
ATOM 1849 O O . HIS A 1 231 ? 1.685 0.164 -1.875 1.00 98.25 231 HIS A O 1
ATOM 1855 N N . PHE A 1 232 ? 1.948 1.364 -0.010 1.00 97.88 232 PHE A N 1
ATOM 1856 C CA . PHE A 1 232 ? 3.374 1.591 -0.251 1.00 97.88 232 PHE A CA 1
ATOM 1857 C C . PHE A 1 232 ? 4.210 0.314 -0.122 1.00 97.88 232 PHE A C 1
ATOM 1859 O O . PHE A 1 232 ? 5.233 0.159 -0.792 1.00 97.88 232 PHE A O 1
ATOM 1866 N N . LEU A 1 233 ? 3.774 -0.638 0.707 1.00 98.38 233 LEU A N 1
ATOM 1867 C CA . LEU A 1 233 ? 4.396 -1.959 0.731 1.00 98.38 233 LEU A CA 1
ATOM 1868 C C . LEU A 1 233 ? 4.153 -2.711 -0.586 1.00 98.38 233 LEU A C 1
ATOM 1870 O O . LEU A 1 233 ? 5.062 -3.391 -1.056 1.00 98.38 233 LEU A O 1
ATOM 1874 N N . GLN A 1 234 ? 2.987 -2.557 -1.218 1.00 98.12 234 GLN A N 1
ATOM 1875 C CA . GLN A 1 234 ? 2.685 -3.138 -2.533 1.00 98.12 234 GLN A CA 1
ATOM 1876 C C . GLN A 1 234 ? 3.537 -2.502 -3.630 1.00 98.12 234 GLN A C 1
ATOM 1878 O O . GLN A 1 234 ? 4.153 -3.227 -4.410 1.00 98.12 234 GLN A O 1
ATOM 1883 N N . ASP A 1 235 ? 3.674 -1.176 -3.627 1.00 95.50 235 ASP A N 1
ATOM 1884 C CA . ASP A 1 235 ? 4.520 -0.466 -4.590 1.00 95.50 235 ASP A CA 1
ATOM 1885 C C . ASP A 1 235 ? 5.978 -0.928 -4.560 1.00 95.50 235 ASP A C 1
ATOM 1887 O O . ASP A 1 235 ? 6.632 -0.987 -5.600 1.00 95.50 235 ASP A O 1
ATOM 1891 N N . SER A 1 236 ? 6.485 -1.376 -3.404 1.00 95.31 236 SER A N 1
ATOM 1892 C CA . SER A 1 236 ? 7.842 -1.933 -3.317 1.00 95.31 236 SER A CA 1
ATOM 1893 C C . SER A 1 236 ? 8.093 -3.141 -4.237 1.00 95.31 236 SER A C 1
ATOM 1895 O O . SER A 1 236 ? 9.257 -3.445 -4.516 1.00 95.31 236 SER A O 1
ATOM 1897 N N . PHE A 1 237 ? 7.030 -3.791 -4.734 1.00 96.25 237 PHE A N 1
ATOM 1898 C CA . PHE A 1 237 ? 7.066 -4.928 -5.658 1.00 96.25 237 PHE A CA 1
ATOM 1899 C C . PHE A 1 237 ? 6.861 -4.555 -7.133 1.00 96.25 237 PHE A C 1
ATOM 1901 O O . PHE A 1 237 ? 7.024 -5.423 -7.989 1.00 96.25 237 PHE A O 1
ATOM 1908 N N . ALA A 1 238 ? 6.537 -3.300 -7.470 1.00 95.25 238 ALA A N 1
ATOM 1909 C CA . ALA A 1 238 ? 6.510 -2.870 -8.872 1.00 95.25 238 ALA A CA 1
ATOM 1910 C C . ALA A 1 238 ? 7.942 -2.726 -9.366 1.00 95.25 238 ALA A C 1
ATOM 1912 O O . ALA A 1 238 ? 8.720 -1.957 -8.810 1.00 95.25 238 ALA A O 1
ATOM 1913 N N . ALA A 1 239 ? 8.289 -3.399 -10.457 1.00 94.88 239 ALA A N 1
ATOM 1914 C CA . ALA A 1 239 ? 9.647 -3.376 -10.995 1.00 94.88 239 ALA A CA 1
ATOM 1915 C C . ALA A 1 239 ? 10.196 -1.953 -11.229 1.00 94.88 239 ALA A C 1
ATOM 1917 O O . ALA A 1 239 ? 11.351 -1.666 -10.910 1.00 94.88 239 ALA A O 1
ATOM 1918 N N . GLY A 1 240 ? 9.365 -1.042 -11.740 1.00 92.19 240 GLY A N 1
ATOM 1919 C CA . GLY A 1 240 ? 9.716 0.363 -11.949 1.00 92.19 240 GLY A CA 1
ATOM 1920 C C . GLY A 1 240 ? 9.936 1.159 -10.656 1.00 92.19 240 GLY A C 1
ATOM 1921 O O . GLY A 1 240 ? 10.698 2.124 -10.655 1.00 92.19 240 GLY A O 1
ATOM 1922 N N . HIS A 1 241 ? 9.311 0.734 -9.559 1.00 92.56 241 HIS A N 1
ATOM 1923 C CA . HIS A 1 241 ? 9.379 1.355 -8.231 1.00 92.56 241 HIS A CA 1
ATOM 1924 C C . HIS A 1 241 ? 10.547 0.810 -7.425 1.00 92.56 241 HIS A C 1
ATOM 1926 O O . HIS A 1 241 ? 11.252 1.565 -6.753 1.00 92.56 241 HIS A O 1
ATOM 1932 N N . THR A 1 242 ? 10.789 -0.496 -7.558 1.00 92.88 242 THR A N 1
ATOM 1933 C CA . THR A 1 242 ? 11.958 -1.191 -7.026 1.00 92.88 242 THR A CA 1
ATOM 1934 C C . THR A 1 242 ? 13.246 -0.686 -7.658 1.00 92.88 242 THR A C 1
ATOM 1936 O O . THR A 1 242 ? 14.266 -0.611 -6.970 1.00 92.88 242 THR A O 1
ATOM 1939 N N . ALA A 1 243 ? 13.208 -0.356 -8.959 1.00 90.19 243 ALA A N 1
ATOM 1940 C CA . ALA A 1 243 ? 14.363 0.177 -9.662 1.00 90.19 243 ALA A CA 1
ATOM 1941 C C . ALA A 1 243 ? 14.928 1.365 -8.875 1.00 90.19 243 ALA A C 1
ATOM 1943 O O . ALA A 1 243 ? 16.054 1.255 -8.410 1.00 90.19 243 ALA A O 1
ATOM 1944 N N . GLY A 1 244 ? 14.128 2.404 -8.610 1.00 77.06 244 GLY A N 1
ATOM 1945 C CA . GLY A 1 244 ? 14.480 3.518 -7.721 1.00 77.06 244 GLY A CA 1
ATOM 1946 C C . GLY A 1 244 ? 14.206 4.904 -8.321 1.00 77.06 244 GLY A C 1
ATOM 1947 O O . GLY A 1 244 ? 13.702 5.040 -9.435 1.00 77.06 244 GLY A O 1
ATOM 1948 N N . THR A 1 245 ? 14.557 5.957 -7.575 1.00 74.31 245 THR A N 1
ATOM 1949 C CA . THR A 1 245 ? 14.103 7.354 -7.779 1.00 74.31 245 THR A CA 1
ATOM 1950 C C . THR A 1 245 ? 15.039 8.262 -8.586 1.00 74.31 245 THR A C 1
ATOM 1952 O O . THR A 1 245 ? 15.023 9.484 -8.429 1.00 74.31 245 THR A O 1
ATOM 1955 N N . TRP A 1 246 ? 15.898 7.728 -9.449 1.00 75.12 246 TRP A N 1
ATOM 1956 C CA . TRP A 1 246 ? 17.023 8.519 -9.973 1.00 75.12 246 TRP A CA 1
ATOM 1957 C C . TRP A 1 246 ? 16.754 9.230 -11.296 1.00 75.12 246 TRP A C 1
ATOM 1959 O O . TRP A 1 246 ? 15.945 8.811 -12.122 1.00 75.12 246 TRP A O 1
ATOM 1969 N N . GLY A 1 247 ? 17.566 10.256 -11.549 1.00 76.56 247 GLY A N 1
ATOM 1970 C CA . GLY A 1 247 ? 17.532 11.014 -12.793 1.00 76.56 247 GLY A CA 1
ATOM 1971 C C . GLY A 1 247 ? 16.399 12.035 -12.838 1.00 76.56 247 GLY A C 1
ATOM 1972 O O . GLY A 1 247 ? 15.719 12.303 -11.846 1.00 76.56 247 GLY A O 1
ATOM 1973 N N . ASP A 1 248 ? 16.234 12.648 -14.006 1.00 79.88 248 ASP A N 1
ATOM 1974 C CA . ASP A 1 248 ? 15.142 13.584 -14.265 1.00 79.88 248 ASP A CA 1
ATOM 1975 C C . ASP A 1 248 ? 13.798 12.854 -14.465 1.00 79.88 248 ASP A C 1
ATOM 1977 O O . ASP A 1 248 ? 13.729 11.627 -14.535 1.00 79.88 248 ASP A O 1
ATOM 1981 N N . ALA A 1 249 ? 12.708 13.616 -14.573 1.00 78.56 249 ALA A N 1
ATOM 1982 C CA . ALA A 1 249 ? 11.360 13.085 -14.789 1.00 78.56 249 ALA A CA 1
ATOM 1983 C C . ALA A 1 249 ? 11.251 12.134 -16.001 1.00 78.56 249 ALA A C 1
ATOM 1985 O O . ALA A 1 249 ? 10.536 11.134 -15.945 1.00 78.56 249 ALA A O 1
ATOM 1986 N N . SER A 1 250 ? 11.967 12.426 -17.094 1.00 79.00 250 SER A N 1
ATOM 1987 C CA . SER A 1 250 ? 11.959 11.616 -18.323 1.00 79.00 250 SER A CA 1
ATOM 1988 C C . SER A 1 250 ? 12.657 10.281 -18.103 1.00 79.00 250 SER A C 1
ATOM 1990 O O . SER A 1 250 ? 12.170 9.240 -18.551 1.00 79.00 250 SER A O 1
ATOM 1992 N N . GLN A 1 251 ? 13.781 10.305 -17.391 1.00 84.19 251 GLN A N 1
ATOM 1993 C CA . GLN A 1 251 ? 14.523 9.107 -17.042 1.00 84.19 251 GLN A CA 1
ATOM 1994 C C . GLN A 1 251 ? 13.776 8.250 -16.019 1.00 84.19 251 GLN A C 1
ATOM 1996 O O . GLN A 1 251 ? 13.712 7.035 -16.192 1.00 84.19 251 GLN A O 1
ATOM 2001 N N . ARG A 1 252 ? 13.161 8.860 -14.998 1.00 83.81 252 ARG A N 1
ATOM 2002 C CA . ARG A 1 252 ? 12.323 8.135 -14.034 1.00 83.81 252 ARG A CA 1
ATOM 2003 C C . ARG A 1 252 ? 11.159 7.449 -14.730 1.00 83.81 252 ARG A C 1
ATOM 2005 O O . ARG A 1 252 ? 11.054 6.234 -14.635 1.00 83.81 252 ARG A O 1
ATOM 2012 N N . LYS A 1 253 ? 10.350 8.187 -15.500 1.00 83.12 253 LYS A N 1
ATOM 2013 C CA . LYS A 1 253 ? 9.197 7.611 -16.214 1.00 83.12 253 LYS A CA 1
ATOM 2014 C C . LYS A 1 253 ? 9.620 6.537 -17.220 1.00 83.12 253 LYS A C 1
ATOM 2016 O O . LYS A 1 253 ? 9.004 5.483 -17.280 1.00 83.12 253 LYS A O 1
ATOM 2021 N N . GLY A 1 254 ? 10.682 6.779 -17.990 1.00 86.56 254 GLY A N 1
ATOM 2022 C CA . GLY A 1 254 ? 11.167 5.806 -18.970 1.00 86.56 254 GLY A CA 1
ATOM 2023 C C . GLY A 1 254 ? 11.675 4.519 -18.321 1.00 86.56 254 GLY A C 1
ATOM 2024 O O . GLY A 1 254 ? 11.366 3.431 -18.794 1.00 86.56 254 GLY A O 1
ATOM 2025 N N . THR A 1 255 ? 12.428 4.640 -17.227 1.00 90.19 255 THR A N 1
ATOM 2026 C CA . THR A 1 255 ? 12.956 3.497 -16.465 1.00 90.19 255 THR A CA 1
ATOM 2027 C C . THR A 1 255 ? 11.833 2.727 -15.780 1.00 90.19 255 THR A C 1
ATOM 2029 O O . THR A 1 255 ? 11.799 1.501 -15.850 1.00 90.19 255 THR A O 1
ATOM 2032 N N . HIS A 1 256 ? 10.891 3.456 -15.189 1.00 91.00 256 HIS A N 1
ATOM 2033 C CA . HIS A 1 256 ? 9.688 2.928 -14.573 1.00 91.00 256 HIS A CA 1
ATOM 2034 C C . HIS A 1 256 ? 8.879 2.057 -15.542 1.00 91.00 256 HIS A C 1
ATOM 2036 O O . HIS A 1 256 ? 8.703 0.863 -15.304 1.00 91.00 256 HIS A O 1
ATOM 2042 N N . ASP A 1 257 ? 8.463 2.633 -16.672 1.00 89.88 257 ASP A N 1
ATOM 2043 C CA . ASP A 1 257 ? 7.621 1.947 -17.656 1.00 89.88 257 ASP A CA 1
ATOM 2044 C C . ASP A 1 257 ? 8.361 0.769 -18.298 1.00 89.88 257 ASP A C 1
ATOM 2046 O O . ASP A 1 257 ? 7.778 -0.289 -18.531 1.00 89.88 257 ASP A O 1
ATOM 2050 N N . TYR A 1 258 ? 9.665 0.931 -18.556 1.00 92.81 258 TYR A N 1
ATOM 2051 C CA . TYR A 1 258 ? 10.478 -0.138 -19.122 1.00 92.81 258 TYR A CA 1
ATOM 2052 C C . TYR A 1 258 ? 10.513 -1.360 -18.205 1.00 92.81 258 TYR A C 1
ATOM 2054 O O . TYR A 1 258 ? 10.257 -2.468 -18.673 1.00 92.81 258 TYR A O 1
ATOM 2062 N N . TYR A 1 259 ? 10.834 -1.184 -16.920 1.00 95.12 259 TYR A N 1
ATOM 2063 C CA . TYR A 1 259 ? 10.957 -2.317 -16.004 1.00 95.12 259 TYR A CA 1
ATOM 2064 C C . TYR A 1 259 ? 9.607 -2.921 -15.635 1.00 95.12 259 TYR A C 1
ATOM 2066 O O . TYR A 1 259 ? 9.524 -4.140 -15.525 1.00 95.12 259 TYR A O 1
ATOM 2074 N N . ASN A 1 260 ? 8.547 -2.122 -15.520 1.00 94.44 260 ASN A N 1
ATOM 2075 C CA . ASN A 1 260 ? 7.200 -2.652 -15.320 1.00 94.44 260 ASN A CA 1
ATOM 2076 C C . ASN A 1 260 ? 6.757 -3.537 -16.497 1.00 94.44 260 ASN A C 1
ATOM 2078 O O . ASN A 1 260 ? 6.280 -4.644 -16.269 1.00 94.44 260 ASN A O 1
ATOM 2082 N N . GLU A 1 261 ? 7.019 -3.132 -17.746 1.00 93.75 261 GLU A N 1
ATOM 2083 C CA . GLU A 1 261 ? 6.657 -3.928 -18.929 1.00 93.75 261 GLU A CA 1
ATOM 2084 C C . GLU A 1 261 ? 7.601 -5.124 -19.175 1.00 93.75 261 GLU A C 1
ATOM 2086 O O . GLU A 1 261 ? 7.161 -6.214 -19.545 1.00 93.75 261 GLU A O 1
ATOM 2091 N N . LYS A 1 262 ? 8.921 -4.921 -19.068 1.00 94.88 262 LYS A N 1
ATOM 2092 C CA . LYS A 1 262 ? 9.941 -5.917 -19.468 1.00 94.88 262 LYS A CA 1
ATOM 2093 C C . LYS A 1 262 ? 10.422 -6.804 -18.331 1.00 94.88 262 LYS A C 1
ATOM 2095 O O . LYS A 1 262 ? 11.034 -7.841 -18.585 1.00 94.88 262 LYS A O 1
ATOM 2100 N N . GLY A 1 263 ? 10.121 -6.398 -17.113 1.00 94.81 263 GLY A N 1
ATOM 2101 C CA . GLY A 1 263 ? 10.533 -7.033 -15.886 1.00 94.81 263 GLY A CA 1
ATOM 2102 C C . GLY A 1 263 ? 11.912 -6.597 -15.400 1.00 94.81 263 GLY A C 1
ATOM 2103 O O . GLY A 1 263 ? 12.785 -6.201 -16.177 1.00 94.81 263 GLY A O 1
ATOM 2104 N N . LEU A 1 264 ? 12.107 -6.708 -14.089 1.00 94.81 264 LEU A N 1
ATOM 2105 C CA . LEU A 1 264 ? 13.373 -6.479 -13.402 1.00 94.81 264 LEU A CA 1
ATOM 2106 C C . LEU A 1 264 ? 13.724 -7.714 -12.574 1.00 94.81 264 LEU A C 1
ATOM 2108 O O . LEU A 1 264 ? 12.958 -8.122 -11.703 1.00 94.81 264 LEU A O 1
ATOM 2112 N N . GLU A 1 265 ? 14.885 -8.311 -12.840 1.00 95.00 265 GLU A N 1
ATOM 2113 C CA . GLU A 1 265 ? 15.420 -9.363 -11.981 1.00 95.00 265 GLU A CA 1
ATOM 2114 C C . GLU A 1 265 ? 16.053 -8.744 -10.731 1.00 95.00 265 GLU A C 1
ATOM 2116 O O . GLU A 1 265 ? 16.947 -7.903 -10.830 1.00 95.00 265 GLU A O 1
ATOM 2121 N N . ILE A 1 266 ? 15.601 -9.186 -9.560 1.00 93.38 266 ILE A N 1
ATOM 2122 C CA . ILE A 1 266 ? 16.061 -8.713 -8.255 1.00 93.38 266 ILE A CA 1
ATOM 2123 C C . ILE A 1 266 ? 16.295 -9.879 -7.298 1.00 93.38 266 ILE A C 1
ATOM 2125 O O . ILE A 1 266 ? 15.909 -11.025 -7.554 1.00 93.38 266 ILE A O 1
ATOM 2129 N N . SER A 1 267 ? 16.897 -9.554 -6.158 1.00 94.75 267 SER A N 1
ATOM 2130 C CA . SER A 1 267 ? 16.884 -10.403 -4.971 1.00 94.75 267 SER A CA 1
ATOM 2131 C C . SER A 1 267 ? 16.131 -9.704 -3.847 1.00 94.75 267 SER A C 1
ATOM 2133 O O . SER A 1 267 ? 16.170 -8.480 -3.752 1.00 94.75 267 SER A O 1
ATOM 2135 N N . THR A 1 268 ? 15.481 -10.464 -2.980 1.00 95.50 268 THR A N 1
ATOM 2136 C CA . THR A 1 268 ? 14.990 -9.998 -1.678 1.00 95.50 268 THR A CA 1
ATOM 2137 C C . THR A 1 268 ? 16.123 -9.981 -0.652 1.00 95.50 268 THR A C 1
ATOM 2139 O O . THR A 1 268 ? 17.195 -10.557 -0.872 1.00 95.50 268 THR A O 1
ATOM 2142 N N . TRP A 1 269 ? 15.901 -9.333 0.490 1.00 94.81 269 TRP A N 1
ATOM 2143 C CA . TRP A 1 269 ? 16.902 -9.253 1.562 1.00 94.81 269 TRP A CA 1
ATOM 2144 C C . TRP A 1 269 ? 17.239 -10.619 2.181 1.00 94.81 269 TRP A C 1
ATOM 2146 O O . TRP A 1 269 ? 18.358 -10.818 2.647 1.00 94.81 269 TRP A O 1
ATOM 2156 N N . ASP A 1 270 ? 16.304 -11.573 2.142 1.00 94.75 270 ASP A N 1
ATOM 2157 C CA . ASP A 1 270 ? 16.521 -12.979 2.521 1.00 94.75 270 ASP A CA 1
ATOM 2158 C C . ASP A 1 270 ? 17.201 -13.831 1.423 1.00 94.75 270 ASP A C 1
ATOM 2160 O O . ASP A 1 270 ? 17.422 -15.029 1.610 1.00 94.75 270 ASP A O 1
ATOM 2164 N N . GLY A 1 271 ? 17.567 -13.228 0.286 1.00 94.19 271 GLY A N 1
ATOM 2165 C CA . GLY A 1 271 ? 18.351 -13.859 -0.776 1.00 94.19 271 GLY A CA 1
ATOM 2166 C C . GLY A 1 271 ? 17.545 -14.613 -1.837 1.00 94.19 271 GLY A C 1
ATOM 2167 O O . GLY A 1 271 ? 18.147 -15.244 -2.711 1.00 94.19 271 GLY A O 1
ATOM 2168 N N . ARG A 1 272 ? 16.207 -14.561 -1.818 1.00 94.56 272 ARG A N 1
ATOM 2169 C CA . ARG A 1 272 ? 15.387 -15.139 -2.896 1.00 94.56 272 ARG A CA 1
ATOM 2170 C C . ARG A 1 272 ? 15.490 -14.288 -4.156 1.00 94.56 272 ARG A C 1
ATOM 2172 O O . ARG A 1 272 ? 15.340 -13.075 -4.107 1.00 94.56 272 ARG A O 1
ATOM 2179 N N . ARG A 1 273 ? 15.707 -14.933 -5.303 1.00 95.00 273 ARG A N 1
ATOM 2180 C CA . ARG A 1 273 ? 15.676 -14.272 -6.615 1.00 95.00 273 ARG A CA 1
ATOM 2181 C C . ARG A 1 273 ? 14.267 -14.291 -7.178 1.00 95.00 273 ARG A C 1
ATOM 2183 O O . ARG A 1 273 ? 13.585 -15.312 -7.101 1.00 95.00 273 ARG A O 1
ATOM 2190 N N . MET A 1 274 ? 13.866 -13.190 -7.792 1.00 93.94 274 MET A N 1
ATOM 2191 C CA . MET A 1 274 ? 12.604 -13.086 -8.515 1.00 93.94 274 MET A CA 1
ATOM 2192 C C . MET A 1 274 ? 12.734 -12.093 -9.662 1.00 93.94 274 MET A C 1
ATOM 2194 O O . MET A 1 274 ? 13.621 -11.244 -9.681 1.00 93.94 274 MET A O 1
ATOM 2198 N N . ILE A 1 275 ? 11.843 -12.228 -10.634 1.00 95.00 275 ILE A N 1
ATOM 2199 C CA . ILE A 1 275 ? 11.625 -11.220 -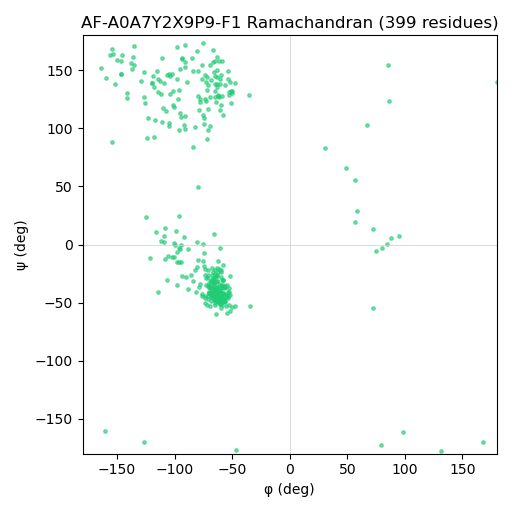11.665 1.00 95.00 275 ILE A CA 1
ATOM 2200 C C . ILE A 1 275 ? 10.332 -10.535 -11.271 1.00 95.00 275 ILE A C 1
ATOM 2202 O O . ILE A 1 275 ? 9.369 -11.255 -11.032 1.00 95.00 275 ILE A O 1
ATOM 2206 N N . LEU A 1 276 ? 10.318 -9.211 -11.217 1.00 95.06 276 LEU A N 1
ATOM 2207 C CA . LEU A 1 276 ? 9.122 -8.413 -10.960 1.00 95.06 276 LEU A CA 1
ATOM 2208 C C . LEU A 1 276 ? 8.649 -7.764 -12.253 1.00 95.06 276 LEU A C 1
ATOM 2210 O O . LEU A 1 276 ? 9.487 -7.393 -13.071 1.00 95.06 276 LEU A O 1
ATOM 2214 N N . THR A 1 277 ? 7.342 -7.595 -12.407 1.00 95.62 277 THR A N 1
ATOM 2215 C CA . THR A 1 277 ? 6.686 -6.637 -13.318 1.00 95.62 277 THR A CA 1
ATOM 2216 C C . THR A 1 277 ? 5.707 -5.791 -12.484 1.00 95.62 277 THR A C 1
ATOM 2218 O O . THR A 1 277 ? 5.770 -5.828 -11.257 1.00 95.62 277 THR A O 1
ATOM 2221 N N . GLY A 1 278 ? 4.841 -4.987 -13.096 1.00 92.50 278 GLY A N 1
ATOM 2222 C CA . GLY A 1 278 ? 3.836 -4.193 -12.373 1.00 92.50 278 GLY A CA 1
ATOM 2223 C C . GLY A 1 278 ? 3.195 -3.149 -13.279 1.00 92.50 278 GLY A C 1
ATOM 2224 O O . GLY A 1 278 ? 3.438 -3.187 -14.484 1.00 92.50 278 GLY A O 1
ATOM 2225 N N . ASP A 1 279 ? 2.410 -2.228 -12.715 1.00 87.75 279 ASP A N 1
ATOM 2226 C CA . ASP A 1 279 ? 1.785 -1.090 -13.419 1.00 87.75 279 ASP A CA 1
ATOM 2227 C C . ASP A 1 279 ? 1.080 -1.525 -14.716 1.00 87.75 279 ASP A C 1
ATOM 2229 O O . ASP A 1 279 ? 1.512 -1.226 -15.833 1.00 87.75 279 ASP A O 1
ATOM 2233 N N . ALA A 1 280 ? 0.018 -2.314 -14.537 1.00 92.50 280 ALA A N 1
ATOM 2234 C CA . ALA A 1 280 ? -0.784 -3.004 -15.555 1.00 92.50 280 ALA A CA 1
ATOM 2235 C C . ALA A 1 280 ? -0.147 -4.252 -16.196 1.00 92.50 280 ALA A C 1
ATOM 2237 O O . ALA A 1 280 ? -0.820 -4.965 -16.947 1.00 92.50 280 ALA A O 1
ATOM 2238 N N . PHE A 1 281 ? 1.113 -4.561 -15.878 1.00 95.12 281 PHE A N 1
ATOM 2239 C CA . PHE A 1 281 ? 1.805 -5.773 -16.326 1.00 95.12 281 PHE A CA 1
ATOM 2240 C C . PHE A 1 281 ? 2.027 -6.796 -15.199 1.00 95.12 281 PHE A C 1
ATOM 2242 O O . PHE A 1 281 ? 2.819 -7.728 -15.384 1.00 95.12 281 PHE A O 1
ATOM 2249 N N . MET A 1 282 ? 1.363 -6.660 -14.041 1.00 94.75 282 MET A N 1
ATOM 2250 C CA . MET A 1 282 ? 1.411 -7.657 -12.963 1.00 94.75 282 MET A CA 1
ATOM 2251 C C . MET A 1 282 ? 1.061 -9.053 -13.496 1.00 94.75 282 MET A C 1
ATOM 2253 O O . MET A 1 282 ? 0.003 -9.272 -14.092 1.00 94.75 282 MET A O 1
ATOM 2257 N N . ARG A 1 283 ? 1.910 -10.045 -13.209 1.00 93.94 283 ARG A N 1
ATOM 2258 C CA . ARG A 1 283 ? 1.572 -11.460 -13.402 1.00 93.94 283 ARG A CA 1
ATOM 2259 C C . ARG A 1 283 ? 1.013 -12.030 -12.104 1.00 93.94 283 ARG A C 1
ATOM 2261 O O . ARG A 1 283 ? 1.302 -11.544 -11.015 1.00 93.94 283 ARG A O 1
ATOM 2268 N N . VAL A 1 284 ? 0.305 -13.153 -12.209 1.00 92.88 284 VAL A N 1
ATOM 2269 C CA . VAL A 1 284 ? -0.215 -13.891 -11.040 1.00 92.88 284 VAL A CA 1
ATOM 2270 C C . VAL A 1 284 ? 0.888 -14.169 -10.010 1.00 92.88 284 VAL A C 1
ATOM 2272 O O . VAL A 1 284 ? 0.695 -13.930 -8.825 1.00 92.88 284 VAL A O 1
ATOM 2275 N N . ASN A 1 285 ? 2.073 -14.580 -10.468 1.00 93.19 285 ASN A N 1
ATOM 2276 C CA . ASN A 1 285 ? 3.214 -14.832 -9.587 1.00 93.19 285 ASN A CA 1
ATOM 2277 C C . ASN A 1 285 ? 3.728 -13.559 -8.884 1.00 93.19 285 ASN A C 1
ATOM 2279 O O . ASN A 1 285 ? 4.206 -13.651 -7.760 1.00 93.19 285 ASN A O 1
ATOM 2283 N N . ASP A 1 286 ? 3.644 -12.377 -9.507 1.00 94.94 286 ASP A N 1
ATOM 2284 C CA . ASP A 1 286 ? 4.018 -11.120 -8.836 1.00 94.94 286 ASP A CA 1
ATOM 2285 C C . ASP A 1 286 ? 3.034 -10.804 -7.707 1.00 94.94 286 ASP A C 1
ATOM 2287 O O . ASP A 1 286 ? 3.458 -10.467 -6.603 1.00 94.94 286 ASP A O 1
ATOM 2291 N N . ALA A 1 287 ? 1.733 -11.002 -7.954 1.00 95.75 287 ALA A N 1
ATOM 2292 C CA . ALA A 1 287 ? 0.687 -10.844 -6.945 1.00 95.75 287 ALA A CA 1
ATOM 2293 C C . ALA A 1 287 ? 0.905 -11.786 -5.750 1.00 95.75 287 ALA A C 1
ATOM 2295 O O . ALA A 1 287 ? 0.838 -11.362 -4.599 1.00 95.75 287 ALA A O 1
ATOM 2296 N N . GLU A 1 288 ? 1.205 -13.062 -6.019 1.00 95.56 288 GLU A N 1
ATOM 2297 C CA . GLU A 1 288 ? 1.490 -14.075 -4.996 1.00 95.56 288 GLU A CA 1
ATOM 2298 C C . GLU A 1 288 ? 2.719 -13.719 -4.156 1.00 95.56 288 GLU A C 1
ATOM 2300 O O . GLU A 1 288 ? 2.695 -13.875 -2.935 1.00 95.56 288 GLU A O 1
ATOM 2305 N N . LEU A 1 289 ? 3.781 -13.209 -4.787 1.00 94.12 289 LEU A N 1
ATOM 2306 C CA . LEU A 1 289 ? 4.990 -12.784 -4.086 1.00 94.12 289 LEU A CA 1
ATOM 2307 C C . LEU A 1 289 ? 4.748 -11.542 -3.224 1.00 94.12 289 LEU A C 1
ATOM 2309 O O . LEU A 1 289 ? 5.152 -11.536 -2.060 1.00 94.12 289 LEU A O 1
ATOM 2313 N N . ALA A 1 290 ? 4.060 -10.532 -3.760 1.00 96.75 290 ALA A N 1
ATOM 2314 C CA . ALA A 1 290 ? 3.714 -9.317 -3.027 1.00 96.75 290 ALA A CA 1
ATOM 2315 C C 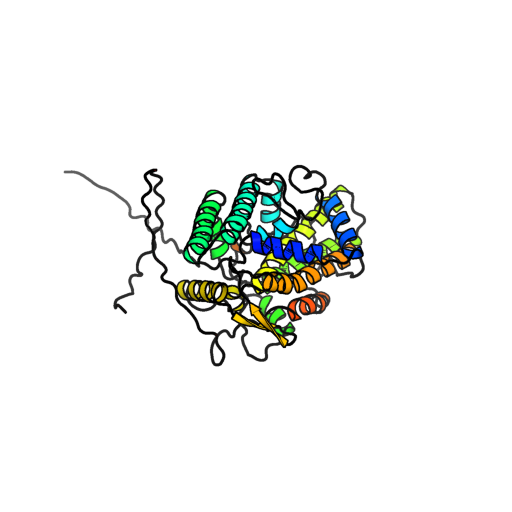. ALA A 1 290 ? 2.733 -9.599 -1.875 1.00 96.75 290 ALA A C 1
ATOM 2317 O O . ALA A 1 290 ? 2.837 -8.998 -0.808 1.00 96.75 290 ALA A O 1
ATOM 2318 N N . ALA A 1 291 ? 1.819 -10.563 -2.027 1.00 97.94 291 ALA A N 1
ATOM 2319 C CA . ALA A 1 291 ? 0.847 -10.915 -0.993 1.00 97.94 291 ALA A CA 1
ATOM 2320 C C . ALA A 1 291 ? 1.484 -11.491 0.286 1.00 97.94 291 ALA A C 1
ATOM 2322 O O . ALA A 1 291 ? 0.865 -11.430 1.347 1.00 97.94 291 ALA A O 1
ATOM 2323 N N . ILE A 1 292 ? 2.710 -12.028 0.231 1.00 97.19 292 ILE A N 1
ATOM 2324 C CA . ILE A 1 292 ? 3.395 -12.625 1.392 1.00 97.19 292 ILE A CA 1
ATOM 2325 C C . ILE A 1 292 ? 3.696 -11.587 2.494 1.00 97.19 292 ILE A C 1
ATOM 2327 O O . ILE A 1 292 ? 3.211 -11.768 3.620 1.00 97.19 292 ILE A O 1
ATOM 2331 N N . PRO A 1 293 ? 4.464 -10.507 2.240 1.00 97.88 293 PRO A N 1
ATOM 2332 C CA . PRO A 1 293 ? 4.688 -9.469 3.247 1.00 97.88 293 PRO A CA 1
ATOM 2333 C C . PRO A 1 293 ? 3.412 -8.714 3.604 1.00 97.88 293 PRO A C 1
ATOM 2335 O O . PRO A 1 293 ? 3.246 -8.357 4.764 1.00 97.88 293 PRO A O 1
ATOM 2338 N N . ILE A 1 294 ? 2.489 -8.525 2.656 1.00 98.62 294 ILE A N 1
ATOM 2339 C CA . ILE A 1 294 ? 1.192 -7.881 2.919 1.00 98.62 294 ILE A CA 1
ATOM 2340 C C . ILE A 1 294 ? 0.381 -8.692 3.926 1.00 98.62 294 ILE A C 1
ATOM 2342 O O . ILE A 1 294 ? -0.129 -8.137 4.896 1.00 98.62 294 ILE A O 1
ATOM 2346 N N . ARG A 1 295 ? 0.327 -10.019 3.767 1.00 98.62 295 ARG A N 1
ATOM 2347 C CA . ARG A 1 295 ? -0.289 -10.901 4.761 1.00 98.62 295 ARG A CA 1
ATOM 2348 C C . ARG A 1 295 ? 0.416 -10.779 6.110 1.00 98.62 295 ARG A C 1
ATOM 2350 O O . ARG A 1 295 ? -0.258 -10.664 7.121 1.00 98.62 295 ARG A O 1
ATOM 2357 N N . THR A 1 296 ? 1.748 -10.756 6.121 1.00 98.44 296 THR A N 1
ATOM 2358 C CA . THR A 1 296 ? 2.533 -10.634 7.365 1.00 98.44 296 THR A CA 1
ATOM 2359 C C . THR A 1 296 ? 2.265 -9.309 8.095 1.00 98.44 296 THR A C 1
ATOM 2361 O O . THR A 1 296 ? 2.159 -9.302 9.317 1.00 98.44 296 THR A O 1
ATOM 2364 N N . SER A 1 297 ? 2.105 -8.204 7.360 1.00 98.69 297 SER A N 1
ATOM 2365 C CA . SER A 1 297 ? 1.689 -6.897 7.895 1.00 98.69 297 SER A CA 1
ATOM 2366 C C . SER A 1 297 ? 0.311 -6.971 8.553 1.00 98.69 297 SER A C 1
ATOM 2368 O O . SER A 1 297 ? 0.155 -6.619 9.723 1.00 98.69 297 SER A O 1
ATOM 2370 N N . ILE A 1 298 ? -0.664 -7.558 7.852 1.00 98.81 298 ILE A N 1
ATOM 2371 C CA . ILE A 1 298 ? -2.017 -7.767 8.380 1.00 98.81 298 ILE A CA 1
ATOM 2372 C C . ILE A 1 298 ? -1.987 -8.679 9.617 1.00 98.81 298 ILE A C 1
ATOM 2374 O O . ILE A 1 298 ? -2.642 -8.381 10.608 1.00 98.81 298 ILE A O 1
ATOM 2378 N N . GLU A 1 299 ? -1.214 -9.766 9.613 1.00 98.69 299 GLU A N 1
ATOM 2379 C CA . GLU A 1 299 ? -1.059 -10.658 10.771 1.00 98.69 299 GLU A CA 1
ATOM 2380 C C . GLU A 1 299 ? -0.480 -9.918 11.986 1.00 98.69 299 GLU A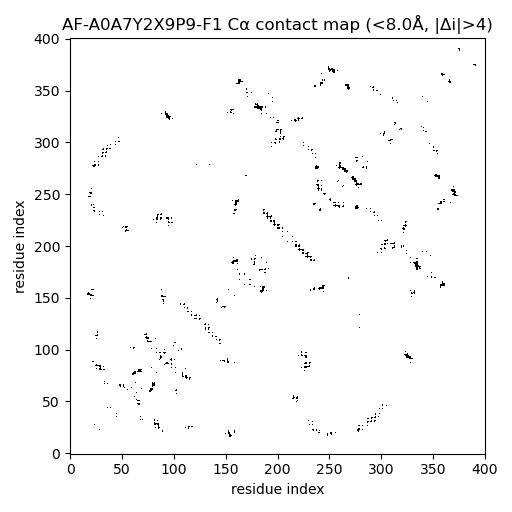 C 1
ATOM 2382 O O . GLU A 1 299 ? -1.022 -10.060 13.081 1.00 98.69 299 GLU A O 1
ATOM 2387 N N . GLN A 1 300 ? 0.543 -9.070 11.805 1.00 98.19 300 GLN A N 1
ATOM 2388 C CA . GLN A 1 300 ? 1.083 -8.236 12.889 1.00 98.19 300 GLN A CA 1
ATOM 2389 C C . GLN A 1 300 ? 0.041 -7.253 13.436 1.00 98.19 300 GLN A C 1
ATOM 2391 O O . GLN A 1 300 ? -0.106 -7.130 14.655 1.00 98.19 300 GLN A O 1
ATOM 2396 N N . PHE A 1 301 ? -0.724 -6.603 12.556 1.00 98.56 301 PHE A N 1
ATOM 2397 C CA . PHE A 1 301 ? -1.838 -5.739 12.946 1.00 98.56 301 PHE A CA 1
ATOM 2398 C C . PHE A 1 301 ? -2.898 -6.486 13.767 1.00 98.56 301 PHE A C 1
ATOM 2400 O O . PHE A 1 301 ? -3.333 -6.016 14.822 1.00 98.56 301 PHE A O 1
ATOM 2407 N N . LEU A 1 302 ? -3.282 -7.683 13.328 1.00 98.69 302 LEU A N 1
ATOM 2408 C CA . LEU A 1 302 ? -4.266 -8.517 14.017 1.00 98.69 302 LEU A CA 1
ATOM 2409 C C . LEU A 1 302 ? -3.732 -9.081 15.338 1.00 98.69 302 LEU A C 1
ATOM 2411 O O . LEU A 1 302 ? -4.493 -9.229 16.297 1.00 98.69 302 LEU A O 1
ATOM 2415 N N . ASP A 1 303 ? -2.437 -9.377 15.426 1.00 98.19 303 ASP A N 1
ATOM 2416 C CA . ASP A 1 303 ? -1.797 -9.784 16.675 1.00 98.19 303 ASP A CA 1
ATOM 2417 C C . ASP A 1 303 ? -1.793 -8.651 17.708 1.00 98.19 303 ASP A C 1
ATOM 2419 O O . ASP A 1 303 ? -2.043 -8.917 18.884 1.00 98.19 303 ASP A O 1
ATOM 2423 N N . ALA A 1 304 ? -1.599 -7.398 17.281 1.00 97.31 304 ALA A N 1
ATOM 2424 C CA . ALA A 1 304 ? -1.754 -6.230 18.148 1.00 97.31 304 ALA A CA 1
ATOM 2425 C C . ALA A 1 304 ? -3.211 -6.056 18.611 1.00 97.31 304 ALA A C 1
ATOM 2427 O O . ALA A 1 304 ? -3.481 -5.910 19.803 1.00 97.31 304 ALA A O 1
ATOM 2428 N N . ALA A 1 305 ? -4.172 -6.151 17.685 1.00 97.38 305 ALA A N 1
ATOM 2429 C CA . ALA A 1 305 ? -5.598 -5.992 17.985 1.00 97.38 305 ALA A CA 1
ATOM 2430 C C . ALA A 1 305 ? -6.171 -7.107 18.882 1.00 97.38 305 ALA A C 1
ATOM 2432 O O . ALA A 1 305 ? -7.185 -6.905 19.553 1.00 97.38 305 ALA A O 1
ATOM 2433 N N . SER A 1 306 ? -5.534 -8.282 18.892 1.00 97.12 306 SER A N 1
ATOM 2434 C CA . SER A 1 306 ? -5.905 -9.436 19.724 1.00 97.12 306 SER A CA 1
ATOM 2435 C C . SER A 1 306 ? -5.044 -9.595 20.983 1.00 97.12 306 SER A C 1
ATOM 2437 O O . SER A 1 306 ? -5.254 -10.541 21.744 1.00 97.12 306 SER A O 1
ATOM 2439 N N . GLY A 1 307 ? -4.083 -8.691 21.210 1.00 94.88 307 GLY A N 1
ATOM 2440 C CA . GLY A 1 307 ? -3.216 -8.692 22.388 1.00 94.88 307 GLY A CA 1
ATOM 2441 C C . GLY A 1 307 ? -2.162 -9.798 22.423 1.00 94.88 307 GLY A C 1
ATOM 2442 O O . GLY A 1 307 ? -1.562 -10.035 23.471 1.00 94.88 307 GLY A O 1
ATOM 2443 N N . LYS A 1 308 ? -1.920 -10.491 21.304 1.00 94.81 308 LYS A N 1
ATOM 2444 C CA . LYS A 1 308 ? -0.814 -11.456 21.188 1.00 94.81 308 LYS A CA 1
ATOM 2445 C C . LYS A 1 308 ? 0.542 -10.755 21.197 1.00 94.81 308 LYS A C 1
ATOM 2447 O O . LYS A 1 308 ? 1.498 -11.295 21.750 1.00 94.81 308 LYS A O 1
ATOM 2452 N N . PHE A 1 309 ? 0.604 -9.558 20.617 1.00 90.00 309 PHE A N 1
ATOM 2453 C CA . PHE A 1 309 ? 1.705 -8.620 20.802 1.00 90.00 309 PHE A CA 1
ATOM 2454 C C . PHE A 1 309 ? 1.167 -7.345 21.441 1.00 90.00 309 PHE A C 1
ATOM 2456 O O . PHE A 1 309 ? 0.117 -6.842 21.051 1.00 90.00 309 PHE A O 1
ATOM 2463 N N . ALA A 1 310 ? 1.887 -6.839 22.436 1.00 81.38 310 ALA A N 1
ATOM 2464 C CA . ALA A 1 310 ? 1.591 -5.564 23.064 1.00 81.38 310 ALA A CA 1
ATOM 2465 C C . ALA A 1 310 ? 2.692 -4.585 22.665 1.00 81.38 310 ALA A C 1
ATOM 2467 O O . ALA A 1 310 ? 3.854 -4.816 22.991 1.00 81.38 310 ALA A O 1
ATOM 2468 N N . PHE A 1 311 ? 2.319 -3.524 21.954 1.00 89.62 311 PHE A N 1
ATOM 2469 C CA . PHE A 1 311 ? 3.212 -2.413 21.638 1.00 89.62 311 PHE A CA 1
ATOM 2470 C C . PHE A 1 311 ? 2.914 -1.232 22.562 1.00 89.62 311 PHE A C 1
ATOM 2472 O O . PHE A 1 311 ? 1.755 -1.021 22.944 1.00 89.62 311 PHE A O 1
ATOM 2479 N N . ASP A 1 312 ? 3.943 -0.458 22.916 1.00 89.81 312 ASP A N 1
ATOM 2480 C CA . ASP A 1 312 ? 3.780 0.732 23.748 1.00 89.81 312 ASP A CA 1
ATOM 2481 C C . ASP A 1 312 ? 3.104 1.862 22.956 1.00 89.81 312 ASP A C 1
ATOM 2483 O O . ASP A 1 312 ? 3.728 2.693 22.300 1.00 89.81 312 ASP A O 1
ATOM 2487 N N . TYR A 1 313 ? 1.777 1.904 23.032 1.00 87.94 313 TYR A N 1
ATOM 2488 C CA . TYR A 1 313 ? 0.955 2.951 22.430 1.00 87.94 313 TYR A CA 1
ATOM 2489 C C . TYR A 1 313 ? 0.989 4.278 23.210 1.00 87.94 313 TYR A C 1
ATOM 2491 O O . TYR A 1 313 ? 0.327 5.236 22.815 1.00 87.94 313 TYR A O 1
ATOM 2499 N N . GLN A 1 314 ? 1.746 4.350 24.309 1.00 86.69 314 GLN A N 1
ATOM 2500 C CA . GLN A 1 314 ? 2.024 5.572 25.065 1.00 86.69 314 GLN A CA 1
ATOM 2501 C C . GLN A 1 314 ? 3.474 6.038 24.900 1.00 86.69 314 GLN A C 1
ATOM 2503 O O . GLN A 1 314 ? 3.882 6.996 25.569 1.00 86.69 314 GLN A O 1
ATOM 2508 N N . TYR A 1 315 ? 4.236 5.404 24.002 1.00 85.06 315 TYR A N 1
ATOM 2509 C CA . TYR A 1 315 ? 5.612 5.774 23.721 1.00 85.06 315 TYR A CA 1
ATOM 2510 C C . TYR A 1 315 ? 5.718 7.285 23.462 1.00 85.06 315 TYR A C 1
ATOM 2512 O O . TYR A 1 315 ? 4.908 7.884 22.751 1.00 85.06 315 TYR A O 1
ATOM 2520 N N . ASN A 1 316 ? 6.685 7.930 24.120 1.00 81.62 316 ASN A N 1
ATOM 2521 C CA . ASN A 1 316 ? 6.901 9.382 24.097 1.00 81.62 316 ASN A CA 1
ATOM 2522 C C . ASN A 1 316 ? 5.724 10.273 24.531 1.00 81.62 316 ASN A C 1
ATOM 2524 O O . ASN A 1 316 ? 5.737 11.478 24.274 1.00 81.62 316 ASN A O 1
ATOM 2528 N N . ASN A 1 317 ? 4.747 9.732 25.261 1.00 79.12 317 ASN A N 1
ATOM 2529 C CA . ASN A 1 317 ? 3.529 10.442 25.665 1.00 79.12 317 ASN A CA 1
ATOM 2530 C C . ASN A 1 317 ? 2.717 10.978 24.470 1.00 79.12 317 ASN A C 1
ATOM 2532 O O . ASN A 1 317 ? 2.032 12.000 24.591 1.00 79.12 317 ASN A O 1
ATOM 2536 N N . GLU A 1 318 ? 2.796 10.318 23.311 1.00 77.06 318 GLU A N 1
ATOM 2537 C CA . GLU A 1 318 ? 1.994 10.695 22.153 1.00 77.06 318 GLU A CA 1
ATOM 2538 C C . GLU A 1 318 ? 0.509 10.385 22.411 1.00 77.06 318 GLU A C 1
ATOM 2540 O O . GLU A 1 318 ? 0.124 9.274 22.778 1.00 77.06 318 GLU A O 1
ATOM 2545 N N . ILE A 1 319 ? -0.362 11.382 22.232 1.00 79.56 319 ILE A N 1
ATOM 2546 C CA . ILE A 1 319 ? -1.805 11.189 22.405 1.00 79.56 319 ILE A CA 1
ATOM 2547 C C . ILE A 1 319 ? -2.378 10.588 21.122 1.00 79.56 319 ILE A C 1
ATOM 2549 O O . ILE A 1 319 ? -2.675 11.303 20.162 1.00 79.56 319 ILE A O 1
ATOM 2553 N N . LEU A 1 320 ? -2.612 9.276 21.137 1.00 87.31 320 LEU A N 1
ATOM 2554 C CA . LEU A 1 320 ? -3.304 8.582 20.052 1.00 87.31 320 LEU A CA 1
ATOM 2555 C C . LEU A 1 320 ? -4.791 8.934 20.017 1.00 87.31 320 LEU A C 1
ATOM 2557 O O . LEU A 1 320 ? -5.562 8.608 20.932 1.00 87.31 320 LEU A O 1
ATOM 2561 N N . LYS A 1 321 ? -5.192 9.564 18.913 1.00 89.00 321 LYS A N 1
ATOM 2562 C CA . LYS A 1 321 ? -6.581 9.900 18.595 1.00 89.00 321 LYS A CA 1
ATOM 2563 C C . LYS A 1 321 ? -7.288 8.713 17.940 1.00 89.00 321 LYS A C 1
ATOM 2565 O O . LYS A 1 321 ? -6.677 7.956 17.189 1.00 89.00 321 LYS A O 1
ATOM 2570 N N . ALA A 1 322 ? -8.597 8.607 18.162 1.00 92.12 322 ALA A N 1
ATOM 2571 C CA . ALA A 1 322 ? -9.486 7.713 17.414 1.00 92.12 322 ALA A CA 1
ATOM 2572 C C . ALA A 1 322 ? -9.864 8.326 16.049 1.00 92.12 322 ALA A C 1
ATOM 2574 O O . ALA A 1 322 ? -11.037 8.456 15.709 1.00 92.12 322 ALA A O 1
ATOM 2575 N N . SER A 1 323 ? -8.852 8.780 15.312 1.00 95.75 323 SER A N 1
ATOM 2576 C CA . SER A 1 323 ? -8.954 9.288 13.945 1.00 95.75 323 SER A CA 1
ATOM 2577 C C . SER A 1 323 ? -7.795 8.723 13.122 1.00 95.75 323 SER A C 1
ATOM 2579 O O . SER A 1 323 ? -6.724 8.475 13.697 1.00 95.75 323 SER A O 1
ATOM 2581 N N . PRO A 1 324 ? -7.955 8.536 11.801 1.00 97.69 324 PRO A N 1
ATOM 2582 C CA . PRO A 1 324 ? -6.844 8.130 10.949 1.00 97.69 324 PRO A CA 1
ATOM 2583 C C . PRO A 1 324 ? -5.696 9.144 11.017 1.00 97.69 324 PRO A C 1
ATOM 2585 O O . PRO A 1 324 ? -5.894 10.306 11.386 1.00 97.69 324 PRO A O 1
ATOM 2588 N N . ASP A 1 325 ? -4.490 8.701 10.679 1.00 96.94 325 ASP A N 1
ATOM 2589 C CA . ASP A 1 325 ? -3.324 9.572 10.585 1.00 96.94 325 ASP A CA 1
ATOM 2590 C C . ASP A 1 325 ? -3.549 10.665 9.525 1.00 96.94 325 ASP A C 1
ATOM 2592 O O . ASP A 1 325 ? -4.087 10.426 8.438 1.00 96.94 325 ASP A O 1
ATOM 2596 N N . SER A 1 326 ? -3.143 11.890 9.854 1.00 96.12 326 SER A N 1
ATOM 2597 C CA . SER A 1 326 ? -3.322 13.061 8.996 1.00 96.12 326 SER A CA 1
ATOM 2598 C C . SER A 1 326 ? -2.053 13.425 8.220 1.00 96.12 326 SER A C 1
ATOM 2600 O O . SER A 1 326 ? -2.060 14.411 7.480 1.00 96.12 326 SER A O 1
ATOM 2602 N N . PHE A 1 327 ? -0.944 12.692 8.393 1.00 95.44 327 PHE A N 1
ATOM 2603 C CA . PHE A 1 327 ? 0.286 12.958 7.651 1.00 95.44 327 PHE A CA 1
ATOM 2604 C C . PHE A 1 327 ? 0.043 12.817 6.142 1.00 95.44 327 PHE A C 1
ATOM 2606 O O . PHE A 1 327 ? -0.294 11.745 5.641 1.00 95.44 327 PHE A O 1
ATOM 2613 N N . SER A 1 328 ? 0.194 13.932 5.421 1.00 95.31 328 SER A N 1
ATOM 2614 C CA . SER A 1 328 ? -0.053 14.002 3.982 1.00 95.31 328 SER A CA 1
ATOM 2615 C C . SER A 1 328 ? 1.215 13.707 3.192 1.00 95.31 328 SER A C 1
ATOM 2617 O O . SER A 1 328 ? 2.129 14.536 3.151 1.00 95.31 328 SER A O 1
ATOM 2619 N N . VAL A 1 329 ? 1.257 12.566 2.504 1.00 94.38 329 VAL A N 1
ATOM 2620 C CA . VAL A 1 329 ? 2.391 12.208 1.643 1.00 94.38 329 VAL A CA 1
ATOM 2621 C C . VAL A 1 329 ? 2.506 13.138 0.441 1.00 94.38 329 VAL A C 1
ATOM 2623 O O . VAL A 1 329 ? 3.612 13.405 0.000 1.00 94.38 329 VAL A O 1
ATOM 2626 N N . CYS A 1 330 ? 1.406 13.710 -0.059 1.00 91.31 330 CYS A N 1
ATOM 2627 C CA . CYS A 1 330 ? 1.438 14.609 -1.218 1.00 91.31 330 CYS A CA 1
ATOM 2628 C C . CYS A 1 330 ? 2.021 15.994 -0.899 1.00 91.31 330 CYS A C 1
ATOM 2630 O O . CYS A 1 330 ? 2.519 16.682 -1.788 1.00 91.31 330 CYS A O 1
ATOM 2632 N N . ALA A 1 331 ? 1.918 16.431 0.360 1.00 92.25 331 ALA A N 1
ATOM 2633 C CA . ALA A 1 331 ? 2.336 17.766 0.789 1.00 92.25 331 ALA A CA 1
ATOM 2634 C C . ALA A 1 331 ? 3.814 17.837 1.209 1.00 92.25 331 ALA A C 1
ATOM 2636 O O . ALA A 1 331 ? 4.305 18.917 1.534 1.00 92.25 331 ALA A O 1
ATOM 2637 N N . ASN A 1 332 ? 4.517 16.702 1.216 1.00 91.88 332 ASN A N 1
ATOM 2638 C CA . ASN A 1 332 ? 5.888 16.585 1.696 1.00 91.88 332 ASN A CA 1
ATOM 2639 C C . ASN A 1 332 ? 6.778 15.949 0.623 1.00 91.88 332 ASN A C 1
ATOM 2641 O O . ASN A 1 332 ? 6.329 15.119 -0.159 1.00 91.88 332 ASN A O 1
ATOM 2645 N N . SER A 1 333 ? 8.054 16.326 0.582 1.00 91.50 333 SER A N 1
ATOM 2646 C CA . SER A 1 333 ? 9.057 15.678 -0.284 1.00 91.50 333 SER A CA 1
ATOM 2647 C C . SER A 1 333 ? 10.059 14.836 0.505 1.00 91.50 333 SER A C 1
ATOM 2649 O O . SER A 1 333 ? 10.803 14.061 -0.090 1.00 91.50 333 SER A O 1
ATOM 2651 N N . PHE A 1 334 ? 10.079 14.985 1.830 1.00 94.75 334 PHE A N 1
ATOM 2652 C CA . PHE A 1 334 ? 11.054 14.370 2.723 1.00 94.75 334 PHE A CA 1
ATOM 2653 C C . PHE A 1 334 ? 10.359 13.772 3.942 1.00 94.75 334 PHE A C 1
ATOM 2655 O O . PHE A 1 334 ? 9.283 14.232 4.335 1.00 94.75 334 PHE A O 1
ATOM 2662 N N . MET A 1 335 ? 10.992 12.765 4.539 1.00 94.88 335 MET A N 1
ATOM 2663 C CA . MET A 1 335 ? 10.562 12.174 5.800 1.00 94.88 335 MET A CA 1
ATOM 2664 C C . MET A 1 335 ? 10.618 13.215 6.918 1.00 94.88 335 MET A C 1
ATOM 2666 O O . MET A 1 335 ? 11.647 13.868 7.127 1.00 94.88 335 MET A O 1
ATOM 2670 N N . LEU A 1 336 ? 9.503 13.353 7.634 1.00 92.19 336 LEU A N 1
ATOM 2671 C CA . LEU A 1 336 ? 9.437 14.128 8.867 1.00 92.19 336 LEU A CA 1
ATOM 2672 C C . LEU A 1 336 ? 10.077 13.341 10.017 1.00 92.19 336 LEU A C 1
ATOM 2674 O O . LEU A 1 336 ? 10.086 12.108 9.976 1.00 92.19 336 LEU A O 1
ATOM 2678 N N . PRO A 1 337 ? 10.582 14.022 11.059 1.00 88.19 337 PRO A N 1
ATOM 2679 C CA . PRO A 1 337 ? 11.047 13.331 12.248 1.00 88.19 337 PRO A CA 1
ATOM 2680 C C . PRO A 1 337 ? 9.881 12.588 12.910 1.00 88.19 337 PRO A C 1
ATOM 2682 O O . PRO A 1 337 ? 8.832 13.172 13.191 1.00 88.19 337 PRO A O 1
ATOM 2685 N N . ARG A 1 338 ? 10.082 11.297 13.176 1.00 86.31 338 ARG A N 1
ATOM 2686 C CA . ARG A 1 338 ? 9.204 10.477 14.009 1.00 86.31 338 ARG A CA 1
ATOM 2687 C C . ARG A 1 338 ? 10.044 9.539 14.840 1.00 86.31 338 ARG A C 1
ATOM 2689 O O . ARG A 1 338 ? 10.858 8.783 14.317 1.00 86.31 338 ARG A O 1
ATOM 2696 N N . GLU A 1 339 ? 9.821 9.594 16.139 1.00 84.62 339 GLU A N 1
ATOM 2697 C CA . GLU A 1 339 ? 10.399 8.627 17.051 1.00 84.62 339 GLU A CA 1
ATOM 2698 C C . GLU A 1 339 ? 9.559 7.350 16.993 1.00 84.62 339 GLU A C 1
ATOM 2700 O O . GLU A 1 339 ? 8.332 7.388 17.090 1.00 84.62 339 GLU A O 1
ATOM 2705 N N . ILE A 1 340 ? 10.228 6.225 16.767 1.00 86.62 340 ILE A N 1
ATOM 2706 C CA . ILE A 1 340 ? 9.615 4.901 16.709 1.00 86.62 340 ILE A CA 1
ATOM 2707 C C . ILE A 1 340 ? 10.174 4.118 17.884 1.00 86.62 340 ILE A C 1
ATOM 2709 O O . ILE A 1 340 ? 11.391 4.094 18.076 1.00 86.62 340 ILE A O 1
ATOM 2713 N N . ASP A 1 341 ? 9.285 3.479 18.642 1.00 90.12 341 ASP A N 1
ATOM 2714 C CA . ASP A 1 341 ? 9.673 2.556 19.702 1.00 90.12 341 ASP A CA 1
ATOM 2715 C C . ASP A 1 341 ? 10.672 1.524 19.139 1.00 90.12 341 ASP A C 1
ATOM 2717 O O . ASP A 1 341 ? 10.347 0.818 18.177 1.00 90.12 341 ASP A O 1
ATOM 2721 N N . PRO A 1 342 ? 11.895 1.419 19.694 1.00 89.62 342 PRO A N 1
ATOM 2722 C CA . PRO A 1 342 ? 12.879 0.437 19.256 1.00 89.62 342 PRO A CA 1
ATOM 2723 C C . PRO A 1 342 ? 12.350 -1.004 19.207 1.00 89.62 342 PRO A C 1
ATOM 2725 O O . PRO A 1 342 ? 12.837 -1.792 18.393 1.00 89.62 342 PRO A O 1
ATOM 2728 N N . GLU A 1 343 ? 11.346 -1.355 20.020 1.00 91.19 343 GLU A N 1
ATOM 2729 C CA . GLU A 1 343 ? 10.721 -2.684 20.009 1.00 91.19 343 GLU A CA 1
ATOM 2730 C C . GLU A 1 343 ? 9.935 -2.980 18.717 1.00 91.19 343 GLU A C 1
ATOM 2732 O O . GLU A 1 343 ? 9.757 -4.147 18.359 1.00 91.19 343 GLU A O 1
ATOM 2737 N N . LEU A 1 344 ? 9.537 -1.951 17.958 1.00 92.44 344 LEU A N 1
ATOM 2738 C CA . LEU A 1 344 ? 8.859 -2.088 16.663 1.00 92.44 344 LEU A CA 1
ATOM 2739 C C . LEU A 1 344 ? 9.819 -2.365 15.498 1.00 92.44 344 LEU A C 1
ATOM 2741 O O . LEU A 1 344 ? 9.395 -2.882 14.462 1.00 92.44 344 LEU A O 1
ATOM 2745 N N . ILE A 1 345 ? 11.116 -2.080 15.645 1.00 91.00 345 ILE A N 1
ATOM 2746 C CA . ILE A 1 345 ? 12.093 -2.226 14.553 1.00 91.00 345 ILE A CA 1
ATOM 2747 C C . ILE A 1 345 ? 12.219 -3.684 14.102 1.00 91.00 345 ILE A C 1
ATOM 2749 O O . ILE A 1 345 ? 12.235 -3.968 12.904 1.00 91.00 345 ILE A O 1
ATOM 2753 N N . ASP A 1 346 ? 12.283 -4.623 15.045 1.00 91.69 346 ASP A N 1
ATOM 2754 C CA . ASP A 1 346 ? 12.459 -6.048 14.756 1.00 91.69 346 ASP A CA 1
ATOM 2755 C C . ASP A 1 346 ? 11.237 -6.681 14.064 1.00 91.69 346 ASP A C 1
ATOM 2757 O O . ASP A 1 346 ? 11.425 -7.355 13.044 1.00 91.69 346 ASP A O 1
ATOM 2761 N N . PRO A 1 347 ? 9.997 -6.490 14.558 1.00 93.75 347 PRO A N 1
ATOM 2762 C CA . PRO A 1 347 ? 8.781 -6.903 13.858 1.00 93.75 347 PRO A CA 1
ATOM 2763 C C . PRO A 1 347 ? 8.698 -6.363 12.429 1.00 93.75 347 PRO A C 1
ATOM 2765 O O . PRO A 1 347 ? 8.456 -7.133 11.498 1.00 93.75 347 PRO A O 1
ATOM 2768 N N . ILE A 1 348 ? 8.988 -5.077 12.228 1.00 95.56 348 ILE A N 1
ATOM 2769 C CA . ILE A 1 348 ? 8.896 -4.441 10.909 1.00 95.56 348 ILE A CA 1
ATOM 2770 C C . ILE A 1 348 ? 9.987 -4.978 9.979 1.00 95.56 348 ILE A C 1
ATOM 2772 O O . ILE A 1 348 ? 9.708 -5.359 8.841 1.00 95.56 348 ILE A O 1
ATOM 2776 N N . ALA A 1 349 ? 11.219 -5.129 10.472 1.00 93.50 349 ALA A N 1
ATOM 2777 C CA . ALA A 1 349 ? 12.314 -5.716 9.704 1.00 93.50 349 ALA A CA 1
ATOM 2778 C C . ALA A 1 349 ? 12.005 -7.146 9.218 1.00 93.50 349 ALA A C 1
ATOM 2780 O O . ALA A 1 349 ? 12.464 -7.528 8.141 1.00 93.50 349 ALA A O 1
ATOM 2781 N N . LYS A 1 350 ? 11.203 -7.934 9.954 1.00 93.44 350 LYS A N 1
ATOM 2782 C CA . LYS A 1 350 ? 10.760 -9.271 9.506 1.00 93.44 350 LYS A CA 1
ATOM 2783 C C . LYS A 1 350 ? 9.839 -9.222 8.288 1.00 93.44 350 LYS A C 1
ATOM 2785 O O . LYS A 1 350 ? 9.863 -10.157 7.496 1.00 93.44 350 LYS A O 1
ATOM 2790 N N . ILE A 1 351 ? 9.053 -8.161 8.120 1.00 96.69 351 ILE A N 1
ATOM 2791 C CA . ILE A 1 351 ? 8.241 -7.963 6.911 1.00 96.69 351 ILE A CA 1
ATOM 2792 C C . ILE A 1 351 ? 9.168 -7.564 5.763 1.00 96.69 351 ILE A C 1
ATOM 2794 O O . ILE A 1 351 ? 9.188 -8.204 4.708 1.00 96.69 351 ILE A O 1
ATOM 2798 N N . LEU A 1 352 ? 10.019 -6.568 6.018 1.00 95.12 352 LEU A N 1
ATOM 2799 C CA . LEU A 1 352 ? 10.940 -6.009 5.031 1.00 95.12 352 LEU A CA 1
ATOM 2800 C C . LEU A 1 352 ? 11.968 -7.018 4.524 1.00 95.12 352 LEU A C 1
ATOM 2802 O O . LEU A 1 352 ? 12.401 -6.907 3.387 1.00 95.12 352 LEU A O 1
ATOM 2806 N N . VAL A 1 353 ? 12.343 -8.042 5.297 1.00 95.06 353 VAL A N 1
ATOM 2807 C CA . VAL A 1 353 ? 13.331 -9.030 4.827 1.00 95.06 353 VAL A CA 1
ATOM 2808 C C . VAL A 1 353 ? 12.863 -9.789 3.570 1.00 95.06 353 VAL A C 1
ATOM 2810 O O . VAL A 1 353 ? 13.666 -10.340 2.816 1.00 95.06 353 VAL A O 1
ATOM 2813 N N . THR A 1 354 ? 11.552 -9.803 3.332 1.00 94.19 354 THR A N 1
ATOM 2814 C CA . THR A 1 354 ? 10.930 -10.457 2.179 1.00 94.19 354 THR A CA 1
ATOM 2815 C C . THR A 1 354 ? 10.659 -9.510 1.011 1.00 94.19 354 THR A C 1
ATOM 2817 O O . THR A 1 354 ? 10.199 -9.972 -0.033 1.00 94.19 354 THR A O 1
ATOM 2820 N N . THR A 1 355 ? 10.950 -8.213 1.156 1.00 96.00 355 THR A N 1
ATOM 2821 C CA . THR A 1 355 ? 10.774 -7.230 0.084 1.00 96.00 355 THR A CA 1
ATOM 2822 C C . THR A 1 355 ? 11.984 -7.198 -0.852 1.00 96.00 355 THR A C 1
ATOM 2824 O O . THR A 1 355 ? 13.072 -7.671 -0.488 1.00 96.00 355 THR A O 1
ATOM 2827 N N . PRO A 1 356 ? 11.819 -6.672 -2.077 1.00 95.62 356 PRO A N 1
ATOM 2828 C CA . PRO A 1 356 ? 12.912 -6.514 -3.022 1.00 95.62 356 PRO A CA 1
ATOM 2829 C C . PRO A 1 356 ? 14.018 -5.597 -2.496 1.00 95.62 356 PRO A C 1
ATOM 2831 O O . PRO A 1 356 ? 13.768 -4.575 -1.855 1.00 95.62 356 PRO A O 1
ATOM 2834 N N . VAL A 1 357 ? 15.263 -5.946 -2.812 1.00 94.25 357 VAL A N 1
ATOM 2835 C CA . VAL A 1 357 ? 16.425 -5.101 -2.544 1.00 94.25 357 VAL A CA 1
ATOM 2836 C C . VAL A 1 357 ? 16.485 -3.993 -3.609 1.00 94.25 357 VAL A C 1
ATOM 2838 O O . VAL A 1 357 ? 16.589 -4.315 -4.795 1.00 94.25 357 VAL A O 1
ATOM 2841 N N . PRO A 1 358 ? 16.475 -2.701 -3.226 1.00 91.81 358 PRO A N 1
ATOM 2842 C CA . PRO A 1 358 ? 16.512 -1.604 -4.187 1.00 91.81 358 PRO A CA 1
ATOM 2843 C C . PRO A 1 358 ? 17.833 -1.528 -4.953 1.00 91.81 358 PRO A C 1
ATOM 2845 O O . PRO A 1 358 ? 18.898 -1.950 -4.472 1.00 91.81 358 PRO A O 1
ATOM 2848 N N . GLY A 1 359 ? 17.777 -0.896 -6.126 1.00 85.88 359 GLY A N 1
ATOM 2849 C CA . GLY A 1 359 ? 18.964 -0.551 -6.901 1.00 85.88 359 GLY A CA 1
ATOM 2850 C C . GLY A 1 359 ? 19.909 0.410 -6.162 1.00 85.88 359 GLY A C 1
ATOM 2851 O O . GLY A 1 359 ? 19.521 1.145 -5.249 1.00 85.88 359 GLY A O 1
ATOM 2852 N N . LEU A 1 360 ? 21.180 0.407 -6.570 1.00 86.50 360 LEU A N 1
ATOM 2853 C CA . LEU A 1 360 ? 22.165 1.387 -6.106 1.00 86.50 360 LEU A CA 1
ATOM 2854 C C . LEU A 1 360 ? 21.880 2.762 -6.711 1.00 86.50 360 LEU A C 1
ATOM 2856 O O . LEU A 1 360 ? 21.509 2.863 -7.881 1.00 86.50 360 LEU A O 1
ATOM 2860 N N . ALA A 1 361 ? 22.118 3.821 -5.933 1.00 77.88 361 ALA A N 1
ATOM 2861 C CA . ALA A 1 361 ? 21.919 5.193 -6.398 1.00 77.88 361 ALA A CA 1
ATOM 2862 C C . ALA A 1 361 ? 22.800 5.538 -7.610 1.00 77.88 361 ALA A C 1
ATOM 2864 O O . ALA A 1 361 ? 22.315 6.065 -8.611 1.00 77.88 361 ALA A O 1
ATOM 2865 N N . THR A 1 362 ? 24.100 5.239 -7.524 1.00 81.56 362 THR A N 1
ATOM 2866 C CA . THR A 1 362 ? 25.095 5.498 -8.577 1.00 81.56 362 THR A CA 1
ATOM 2867 C C . THR A 1 362 ? 26.257 4.507 -8.480 1.00 81.56 362 THR A C 1
ATOM 2869 O O . THR A 1 362 ? 26.458 3.882 -7.439 1.00 81.56 362 THR A O 1
ATOM 2872 N N . GLY A 1 363 ? 27.060 4.408 -9.541 1.00 83.25 363 GLY A N 1
ATOM 2873 C CA . GLY A 1 363 ? 28.347 3.708 -9.514 1.00 83.25 363 GLY A CA 1
ATOM 2874 C C . GLY A 1 363 ? 28.294 2.280 -10.056 1.00 83.25 363 GLY A C 1
ATOM 2875 O O . GLY A 1 363 ? 27.402 1.914 -10.819 1.00 83.25 363 GLY A O 1
ATOM 2876 N N . LEU A 1 364 ? 29.298 1.469 -9.708 1.00 83.44 364 LEU A N 1
ATOM 2877 C CA . LEU A 1 364 ? 29.371 0.081 -10.171 1.00 83.44 364 LEU A CA 1
ATOM 2878 C C . LEU A 1 364 ? 28.192 -0.723 -9.613 1.00 83.44 364 LEU A C 1
ATOM 2880 O O . LEU A 1 364 ? 28.024 -0.818 -8.401 1.00 83.44 364 LEU A O 1
ATOM 2884 N N . GLY A 1 365 ? 27.408 -1.320 -10.511 1.00 81.19 365 GLY A N 1
ATOM 2885 C CA . GLY A 1 365 ? 26.187 -2.048 -10.159 1.00 81.19 365 GLY A CA 1
ATOM 2886 C C . GLY A 1 365 ? 24.904 -1.217 -10.249 1.00 81.19 365 GLY A C 1
ATOM 2887 O O . GLY A 1 365 ? 23.853 -1.717 -9.855 1.00 81.19 365 GLY A O 1
ATOM 2888 N N . GLU A 1 366 ? 24.953 0.019 -10.765 1.00 83.12 366 GLU A N 1
ATOM 2889 C CA . GLU A 1 366 ? 23.732 0.761 -11.099 1.00 83.12 366 GLU A CA 1
ATOM 2890 C C . GLU A 1 366 ? 22.927 0.063 -12.211 1.00 83.12 366 GLU A C 1
ATOM 2892 O O . GLU A 1 366 ? 23.490 -0.526 -13.139 1.00 83.12 366 GLU A O 1
ATOM 2897 N N . LEU A 1 367 ? 21.595 0.129 -12.120 1.00 87.06 367 LEU A N 1
ATOM 2898 C CA . LEU A 1 367 ? 20.707 -0.463 -13.120 1.00 87.06 367 LEU A CA 1
ATOM 2899 C C . LEU A 1 367 ? 20.707 0.365 -14.419 1.00 87.06 367 LEU A C 1
ATOM 2901 O O . LEU A 1 367 ? 20.772 1.598 -14.354 1.00 87.06 367 LEU A O 1
ATOM 2905 N N . PRO A 1 368 ? 20.570 -0.272 -15.603 1.00 88.62 368 PRO A N 1
ATOM 2906 C CA . PRO A 1 368 ? 20.319 0.440 -16.852 1.00 88.62 368 PRO A CA 1
ATOM 2907 C C . PRO A 1 368 ? 19.129 1.392 -16.729 1.00 88.62 368 PRO A C 1
ATOM 2909 O O . PRO A 1 368 ? 18.113 1.062 -16.114 1.00 88.62 368 PRO A O 1
ATOM 2912 N N . ARG A 1 369 ? 19.259 2.576 -17.330 1.00 87.38 369 ARG A N 1
ATOM 2913 C CA . ARG A 1 369 ? 18.257 3.641 -17.241 1.00 87.38 369 ARG A CA 1
ATOM 2914 C C . ARG A 1 369 ? 17.722 3.982 -18.619 1.00 87.38 369 ARG A C 1
ATOM 2916 O O . ARG A 1 369 ? 18.487 4.120 -19.574 1.00 87.38 369 ARG A O 1
ATOM 2923 N N . PHE A 1 370 ? 16.419 4.192 -18.694 1.00 88.12 370 PHE A N 1
ATOM 2924 C CA . PHE A 1 370 ? 15.704 4.434 -19.938 1.00 88.12 370 PHE A CA 1
ATOM 2925 C C . PHE A 1 370 ? 15.051 5.805 -19.886 1.00 88.12 370 PHE A C 1
ATOM 2927 O O . PHE A 1 370 ? 14.619 6.262 -18.832 1.00 88.12 370 PHE A O 1
ATOM 2934 N N . ARG A 1 371 ? 15.003 6.486 -21.026 1.00 84.81 371 ARG A N 1
ATOM 2935 C CA . ARG A 1 371 ? 14.335 7.780 -21.156 1.00 84.81 371 ARG A CA 1
ATOM 2936 C C . ARG A 1 371 ? 13.082 7.589 -21.983 1.00 84.81 371 ARG A C 1
ATOM 2938 O O . ARG A 1 371 ? 13.121 6.896 -22.995 1.00 84.81 371 ARG A O 1
ATOM 2945 N N . THR A 1 372 ? 12.004 8.239 -21.572 1.00 81.94 372 THR A N 1
ATOM 2946 C CA . THR A 1 372 ? 10.846 8.442 -22.441 1.00 81.94 372 THR A CA 1
ATOM 2947 C C . THR A 1 372 ? 10.795 9.890 -22.894 1.00 81.94 372 THR A C 1
ATOM 2949 O O . THR A 1 372 ? 11.144 10.799 -22.136 1.00 81.94 372 THR A O 1
ATOM 2952 N N . GLU A 1 373 ? 10.337 10.129 -24.117 1.00 70.94 373 GLU A N 1
ATOM 2953 C CA . GLU A 1 373 ? 10.010 11.483 -24.545 1.00 70.94 373 GLU A CA 1
ATOM 2954 C C . GLU A 1 373 ? 8.830 11.997 -23.715 1.00 70.94 373 GLU A C 1
ATOM 2956 O O . GLU A 1 373 ? 7.794 11.339 -23.594 1.00 70.94 373 GLU A O 1
ATOM 2961 N N . LEU A 1 374 ? 9.011 13.169 -23.110 1.00 61.12 374 LEU A N 1
ATOM 2962 C CA . LEU A 1 374 ? 7.959 13.897 -22.414 1.00 61.12 374 LEU A CA 1
ATOM 2963 C C . LEU A 1 374 ? 7.598 15.102 -23.281 1.00 61.12 374 LEU A C 1
ATOM 2965 O O . LEU A 1 374 ? 8.434 15.977 -23.503 1.00 61.12 374 LEU A O 1
ATOM 2969 N N . GLY A 1 375 ? 6.369 15.135 -23.795 1.00 44.88 375 GLY A N 1
ATOM 2970 C CA . GLY A 1 375 ? 5.914 16.170 -24.722 1.00 44.88 375 GLY A CA 1
ATOM 2971 C C . GLY A 1 375 ? 4.437 16.510 -24.559 1.00 44.88 375 GLY A C 1
ATOM 2972 O O . GLY A 1 375 ? 3.651 15.726 -24.026 1.00 44.88 375 GLY A O 1
ATOM 2973 N N . LEU A 1 376 ? 4.059 17.705 -25.016 1.00 44.94 376 LEU A N 1
ATOM 2974 C CA . LEU A 1 376 ? 2.672 18.158 -25.024 1.00 44.94 376 LEU A CA 1
ATOM 2975 C C . LEU A 1 376 ? 1.877 17.417 -26.107 1.00 44.94 376 LEU A C 1
ATOM 2977 O O . LEU A 1 376 ? 2.203 17.513 -27.289 1.00 44.94 376 LEU A O 1
ATOM 2981 N N . PHE A 1 377 ? 0.788 16.755 -25.715 1.00 45.03 377 PHE A N 1
ATOM 2982 C CA . PHE A 1 377 ? -0.177 16.195 -26.657 1.00 45.03 377 PHE A CA 1
ATOM 2983 C C . PHE A 1 377 ? -1.402 17.112 -26.763 1.00 45.03 377 PHE A C 1
ATOM 2985 O O . PHE A 1 377 ? -2.104 17.335 -25.777 1.00 45.03 377 PHE A O 1
ATOM 2992 N N . ILE A 1 378 ? -1.669 17.651 -27.957 1.00 43.09 378 ILE A N 1
ATOM 2993 C CA . ILE A 1 378 ? -2.880 18.432 -28.250 1.00 43.09 378 ILE A CA 1
ATOM 2994 C C . ILE A 1 378 ? -3.816 17.554 -29.080 1.00 43.09 378 ILE A C 1
ATOM 2996 O O . ILE A 1 378 ? -3.600 17.355 -30.273 1.00 43.09 378 ILE A O 1
ATOM 3000 N N . GLY A 1 379 ? -4.867 17.036 -28.444 1.00 37.59 379 GLY A N 1
ATOM 3001 C CA . GLY A 1 379 ? -5.956 16.333 -29.120 1.00 37.59 379 GLY A CA 1
ATOM 3002 C C . GLY A 1 379 ? -7.138 17.267 -29.374 1.00 37.59 379 GLY A C 1
ATOM 3003 O O . GLY A 1 379 ? -7.660 17.870 -28.438 1.00 37.59 379 GLY A O 1
ATOM 3004 N N . ALA A 1 380 ? -7.586 17.379 -30.625 1.00 35.41 380 ALA A N 1
ATOM 3005 C CA . ALA A 1 380 ? -8.832 18.062 -30.967 1.00 35.41 380 ALA A CA 1
ATOM 3006 C C . ALA A 1 380 ? -9.973 17.036 -31.044 1.00 35.41 380 ALA A C 1
ATOM 3008 O O . ALA A 1 380 ? -10.022 16.226 -31.965 1.00 35.41 380 ALA A O 1
ATOM 3009 N N . VAL A 1 381 ? -10.898 17.073 -30.083 1.00 37.22 381 VAL A N 1
ATOM 3010 C CA . VAL A 1 381 ? -12.184 16.360 -30.155 1.00 37.22 381 VAL A CA 1
ATOM 3011 C C . VAL A 1 381 ? -13.292 17.362 -30.474 1.00 37.22 381 VAL A C 1
ATOM 3013 O O . VAL A 1 381 ? -13.257 18.501 -30.012 1.00 37.22 381 VAL A O 1
ATOM 3016 N N . SER A 1 382 ? -14.299 16.957 -31.251 1.00 35.50 382 SER A N 1
ATOM 3017 C CA . SER A 1 382 ? -15.411 17.808 -31.713 1.00 35.50 382 SER A CA 1
ATOM 3018 C C . SER A 1 382 ? -16.359 18.309 -30.605 1.00 35.50 382 SER A C 1
ATOM 3020 O O . SER A 1 382 ? -17.382 18.920 -30.899 1.00 35.50 382 SER A O 1
ATOM 3022 N N . SER A 1 383 ? -16.013 18.109 -29.331 1.00 40.28 383 SER A N 1
ATOM 3023 C CA . SER A 1 383 ? -16.600 18.791 -28.177 1.00 40.28 383 SER A CA 1
ATOM 3024 C C . SER A 1 383 ? -15.560 19.740 -27.571 1.00 40.28 383 SER A C 1
ATOM 3026 O O . SER A 1 383 ? -14.620 19.304 -26.905 1.00 40.28 383 SER A O 1
ATOM 3028 N N . VAL A 1 384 ? -15.711 21.047 -27.792 1.00 32.50 384 VAL A N 1
ATOM 3029 C CA . VAL A 1 384 ? -14.792 22.061 -27.255 1.00 32.50 384 VAL A CA 1
ATOM 3030 C C . VAL A 1 384 ? -14.980 22.188 -25.737 1.00 32.50 384 VAL A C 1
ATOM 3032 O O . VAL A 1 384 ? -15.855 22.902 -25.257 1.00 32.50 384 VAL A O 1
ATOM 3035 N N . ARG A 1 385 ? -14.108 21.526 -24.973 1.00 36.78 385 ARG A N 1
ATOM 3036 C CA . ARG A 1 385 ? -13.574 22.051 -23.708 1.00 36.78 385 ARG A CA 1
ATOM 3037 C C . ARG A 1 385 ? -12.069 22.199 -23.899 1.00 36.78 385 ARG A C 1
ATOM 3039 O O . ARG A 1 385 ? -11.357 21.206 -23.984 1.00 36.78 385 ARG A O 1
ATOM 3046 N N . GLY A 1 386 ? -11.601 23.438 -24.018 1.00 29.70 386 GLY A N 1
ATOM 3047 C CA . GLY A 1 386 ? -10.174 23.734 -24.053 1.00 29.70 386 GLY A CA 1
ATOM 3048 C C . GLY A 1 386 ? -9.608 23.710 -22.639 1.00 29.70 386 GLY A C 1
ATOM 3049 O O . GLY A 1 386 ? -9.982 24.550 -21.830 1.00 29.70 386 GLY A O 1
ATOM 3050 N N . ASN A 1 387 ? -8.706 22.772 -22.363 1.00 36.59 387 ASN A N 1
ATOM 3051 C CA . ASN A 1 387 ? -7.767 22.865 -21.251 1.00 36.59 387 ASN A CA 1
ATOM 3052 C C . ASN A 1 387 ? -6.369 23.038 -21.846 1.00 36.59 387 ASN A C 1
ATOM 3054 O O . ASN A 1 387 ? -5.970 22.292 -22.738 1.00 36.59 387 ASN A O 1
ATOM 3058 N N . THR A 1 388 ? -5.638 24.043 -21.374 1.00 28.53 388 THR A N 1
ATOM 3059 C CA . THR A 1 388 ? -4.263 24.318 -21.790 1.00 28.53 388 THR A CA 1
ATOM 3060 C C . THR A 1 388 ? -3.306 23.668 -20.800 1.00 28.53 388 THR A C 1
ATOM 3062 O O . THR A 1 388 ? -3.223 24.106 -19.655 1.00 28.53 388 THR A O 1
ATOM 3065 N N . VAL A 1 389 ? -2.563 22.655 -21.236 1.00 35.69 389 VAL A N 1
ATOM 3066 C CA . VAL A 1 389 ? -1.333 22.221 -20.561 1.00 35.69 389 VAL A CA 1
ATOM 3067 C C . VAL A 1 389 ? -0.175 22.805 -21.369 1.00 35.69 389 VAL A C 1
ATOM 3069 O O . VAL A 1 389 ? -0.199 22.766 -22.595 1.00 35.69 389 VAL A O 1
ATOM 3072 N N . SER A 1 390 ? 0.795 23.428 -20.706 1.00 32.06 390 SER A N 1
ATOM 3073 C CA . SER A 1 390 ? 1.959 24.057 -21.339 1.00 32.06 390 SER A CA 1
ATOM 3074 C C . SER A 1 390 ? 3.225 23.500 -20.700 1.00 32.06 390 SER A C 1
ATOM 3076 O O . SER A 1 390 ? 3.358 23.526 -19.480 1.00 32.06 390 SER A O 1
ATOM 3078 N N . GLY A 1 391 ? 4.142 23.004 -21.527 1.00 32.53 391 GLY A N 1
ATOM 3079 C CA . GLY A 1 391 ? 5.478 22.564 -21.138 1.00 32.53 391 GLY A CA 1
ATOM 3080 C C . GLY A 1 391 ? 6.385 22.676 -22.356 1.00 32.53 391 GLY A C 1
ATOM 3081 O O . GLY A 1 391 ? 6.445 21.763 -23.171 1.00 32.53 391 GLY A O 1
ATOM 3082 N N . GLY A 1 392 ? 6.989 23.848 -22.536 1.00 36.38 392 GLY A N 1
ATOM 3083 C CA . GLY A 1 392 ? 7.905 24.158 -23.632 1.00 36.38 392 GLY A CA 1
ATOM 3084 C C . GLY A 1 392 ? 9.341 24.334 -23.141 1.00 36.38 392 GLY A C 1
ATOM 3085 O O . GLY A 1 392 ? 9.582 24.566 -21.959 1.00 36.38 392 GLY A O 1
ATOM 3086 N N . PHE A 1 393 ? 10.269 24.219 -24.091 1.00 39.12 393 PHE A N 1
ATOM 3087 C CA . PHE A 1 393 ? 11.721 24.357 -23.972 1.00 39.12 393 PHE A CA 1
ATOM 3088 C C . PHE A 1 393 ? 12.183 25.418 -22.961 1.00 39.12 393 PHE A C 1
ATOM 3090 O O . PHE A 1 393 ? 11.796 26.586 -23.035 1.00 39.12 393 PHE A O 1
ATOM 3097 N N . GLY A 1 394 ? 13.080 25.020 -22.055 1.00 38.72 394 GLY A N 1
ATOM 3098 C CA . GLY A 1 394 ? 13.807 25.960 -21.209 1.00 38.72 394 GLY A CA 1
ATOM 3099 C C . GLY A 1 394 ? 14.729 26.853 -22.046 1.00 38.72 394 GLY A C 1
ATOM 3100 O O . GLY A 1 394 ? 15.342 26.405 -23.014 1.00 38.72 394 GLY A O 1
ATOM 3101 N N . THR A 1 395 ? 14.883 28.110 -21.636 1.00 44.53 395 THR A N 1
ATOM 3102 C CA . THR A 1 395 ? 15.667 29.162 -22.317 1.00 44.53 395 THR A CA 1
ATOM 3103 C C . THR A 1 395 ? 17.164 28.862 -22.491 1.00 44.53 395 THR A C 1
ATOM 3105 O O . THR A 1 395 ? 17.873 29.659 -23.098 1.00 44.53 395 THR A O 1
ATOM 3108 N N . ASN A 1 396 ? 17.658 27.727 -21.983 1.00 39.22 396 ASN A N 1
ATOM 3109 C CA . ASN A 1 396 ? 19.077 27.365 -21.976 1.00 39.22 396 ASN A CA 1
ATOM 3110 C C . ASN A 1 396 ? 19.444 26.225 -22.948 1.00 39.22 396 ASN A C 1
ATOM 3112 O O . ASN A 1 396 ? 20.606 25.822 -22.999 1.00 39.22 396 ASN A O 1
ATOM 3116 N N . GLN A 1 397 ? 18.503 25.697 -23.736 1.00 43.88 397 GLN A N 1
ATOM 3117 C CA . GLN A 1 397 ? 18.785 24.607 -24.675 1.00 43.88 397 GLN A CA 1
ATOM 3118 C C . GLN A 1 397 ? 19.160 25.175 -26.055 1.00 43.88 397 GLN A C 1
ATOM 3120 O O . GLN A 1 397 ? 18.306 25.646 -26.798 1.00 43.88 397 GLN A O 1
ATOM 3125 N N . SER A 1 398 ? 20.458 25.177 -26.385 1.00 38.03 398 SER A N 1
ATOM 3126 C CA . SER A 1 398 ? 20.984 25.805 -27.612 1.00 38.03 398 SER A CA 1
ATOM 3127 C C . SER A 1 398 ? 21.532 24.838 -28.665 1.00 38.03 398 SER A C 1
ATOM 3129 O O . SER A 1 398 ? 22.004 25.320 -29.696 1.00 38.03 398 SER A O 1
ATOM 3131 N N . LYS A 1 399 ? 21.472 23.505 -28.477 1.00 31.17 399 LYS A N 1
ATOM 3132 C CA . LYS A 1 399 ? 21.877 22.541 -29.524 1.00 31.17 399 LYS A CA 1
ATOM 3133 C C . LYS A 1 399 ? 21.072 21.226 -29.536 1.00 31.17 399 LYS A C 1
ATOM 3135 O O . LYS A 1 399 ? 20.695 20.771 -28.457 1.00 31.17 399 LYS A O 1
ATOM 3140 N N . PRO A 1 400 ? 20.847 20.621 -30.725 1.00 33.44 400 PRO A N 1
ATOM 3141 C CA . PRO A 1 400 ? 20.078 19.388 -30.908 1.00 33.44 400 PRO A CA 1
ATOM 3142 C C . PRO A 1 400 ? 20.945 18.119 -30.838 1.00 33.44 400 PRO A C 1
ATOM 3144 O O . PRO A 1 400 ? 22.124 18.151 -31.198 1.00 33.44 400 PRO A O 1
ATOM 3147 N N . GLY A 1 401 ? 20.319 17.010 -30.440 1.00 31.53 401 GLY A N 1
ATOM 3148 C CA . GLY A 1 401 ? 20.723 15.636 -30.738 1.00 31.53 401 GLY A CA 1
ATOM 3149 C C . GLY A 1 401 ? 19.499 14.888 -31.229 1.00 31.53 401 GLY A C 1
ATOM 3150 O O . GLY A 1 401 ? 18.505 14.928 -30.472 1.00 31.53 401 GLY A O 1
#

Mean predicted aligned error: 8.2 Å

Secondary structure (DSSP, 8-state):
-----------------------S-HHHHHHHHHHHHHTS-HHHHHHHHHHHHHHTTT-TTTB-SSS--SS--SS-SSB-GGGTTTTTTTS-SSHHHHHHHHHH-SHHHHHHHHHHHHHHHHHH--SHHHHHHHHHHHHHHHHHH-TTHHHHTTSSSTTSPPPBSSTT--HHHHHHHHHSTTSBP-HHHHHHHHHHHHHHHHHHHHHS---HHHHHHHHHHHHHHHHHHHHHHHHTTSHHHHH-S-S-HHHHHHHHHHHHHH-EEEEBTTS-EEEE--TT---HHHHHHHHHHHHHHHHHHHHHHTTSS---TTGGG----SS-----GGG-SBPPP----HHHHHHHHHHHTTSBPPPBSSSTTPPP-------------SS-----------TT-----

pLDDT: mean 85.93, std 19.61, range [28.53, 98.88]